Protein AF-0000000079205092 (afdb_homodimer)

Sequence (664 aa):
MGYAKLIRQYLFMLVMAARQIVWNIRKLKDGPVFMPVVDFLVFLYYYFYCGLTPCAVDLDDQTTMNFWISNHRRHDRPNLVIIHGCGADAALQFSLQAKTLSKSFNLYIPDLLFFGKSYTKCKDRSTNFQAKCVMQGLKRGFGVENCSVFCISYGGWVGYWMADMYPDEVEKIVIVSTGIGSTAAQKLEQLKKVDKRVQDIVIPRDPEALRFLVKSTVHKYDLTRVPEYFFWDLIMAKENKNRIQKEELIEHVMLEDGDSQVTTLSQETLLVWGENDLFFPKHFAYQLQRRLEPKVRLEMLKETGHAANVDSPRELNELIISFILEKPGTRAMGYAKLIRQYLFMLVMAARQIVWNIRKLKDGPVFMPVVDFLVFLYYYFYCGLTPCAVDLDDQTTMNFWISNHRRHDRPNLVIIHGCGADAALQFSLQAKTLSKSFNLYIPDLLFFGKSYTKCKDRSTNFQAKCVMQGLKRGFGVENCSVFCISYGGWVGYWMADMYPDEVEKIVIVSTGIGSTAAQKLEQLKKVDKRVQDIVIPRDPEALRFLVKSTVHKYDLTRVPEYFFWDLIMAKENKNRIQKEELIEHVMLEDGDSQVTTLSQETLLVWGENDLFFPKHFAYQLQRRLEPKVRLEMLKETGHAANVDSPRELNELIISFILEKPGTRA

Secondary structure (DSSP, 8-state):
-HHHHHHHHHHHHHHHHHHHHHHHHHH-SSS-SHHHHHHHHHHHIIIIIS-EEEEEEESSSSEEEEEEEESEE-TTS-EEEEE--SSS-HHHHTHHHHHHHHTTSEEEEEPPTTSTT-EES-----HHHHHHHHHHHHHHHH----EEEEEETHHHHHHHHHHHH-TTTEEEEEEES--TT--HHHHHHHHHTTTS-HHHHHS-SSHHHHHHHHHHH--S--TT-S-HHHHHHHIIIIISTTHHHHHHHHHHHHHS-GGGT----SSEEEEEEETT-SSS-HHHHHHHHHHHTTSEEEEEETT--S-HHHHSHHHHHHHHHHHHHSPTT---/-HHHHHHHHHHHHHHHHHHHHHHHHHHTTTS-SHHHHHHHHHHHIIIIIS-EEEEEEESSSSEEEEEEEESEE-TTS-EEEEE--SSS-HHHHTHHHHHHHHTTSEEEEEPPTTSTT-EES-----HHHHHHHHHHHHHHHH----EEEEEETHHHHHHHHHHHH-TTTEEEEEEES--TT--HHHHHHHHHTTTS-HHHHHS-SSHHHHHHHHHHH--S--TT-S-HHHHHHHIIIIISTTHHHHHHHHHHHHH--GGGT----SSEEEEEEETT-SSS-HHHHHHHHHHHTTSEEEEEETT--S-HHHHSHHHHHHHHHHHHHSPTT---

Radius of gyration: 27.81 Å; Cα contacts (8 Å, |Δi|>4): 1295; chains: 2; bounding box: 48×80×66 Å

Structure (mmCIF, N/CA/C/O backbone):
data_AF-0000000079205092-model_v1
#
loop_
_entity.id
_entity.type
_entity.pdbx_description
1 polymer 'AB hydrolase-1 domain-containing protein'
#
loop_
_atom_site.group_PDB
_atom_site.id
_atom_site.type_symbol
_atom_site.label_atom_id
_atom_site.label_alt_id
_atom_site.label_comp_id
_atom_site.label_asym_id
_atom_site.label_entity_id
_atom_site.label_seq_id
_atom_site.pdbx_PDB_ins_code
_atom_site.Cartn_x
_atom_site.Cartn_y
_atom_site.Cartn_z
_atom_site.occupancy
_atom_site.B_iso_or_equiv
_atom_site.auth_seq_id
_atom_site.auth_comp_id
_atom_site.auth_asym_id
_atom_site.auth_atom_id
_atom_site.pdbx_PDB_model_num
ATOM 1 N N . MET A 1 1 ? -18.188 23.312 -29.438 1 32.75 1 MET A N 1
ATOM 2 C CA . MET A 1 1 ? -16.891 23.812 -29.906 1 32.75 1 MET A CA 1
ATOM 3 C C . MET A 1 1 ? -15.805 23.562 -28.859 1 32.75 1 MET A C 1
ATOM 5 O O . MET A 1 1 ? -14.672 23.219 -29.203 1 32.75 1 MET A O 1
ATOM 9 N N . GLY A 1 2 ? -16.312 23.594 -27.547 1 35.62 2 GLY A N 1
ATOM 10 C CA . GLY A 1 2 ? -15.445 23.672 -26.375 1 35.62 2 GLY A CA 1
ATOM 11 C C . GLY A 1 2 ? -14.93 22.312 -25.938 1 35.62 2 GLY A C 1
ATOM 12 O O . GLY A 1 2 ? -13.844 22.219 -25.344 1 35.62 2 GLY A O 1
ATOM 13 N N . TYR A 1 3 ? -15.688 21.297 -26.359 1 38.28 3 TYR A N 1
ATOM 14 C CA . TYR A 1 3 ? -15.352 19.906 -26.078 1 38.28 3 TYR A CA 1
ATOM 15 C C . TYR A 1 3 ? -14.258 19.406 -27.016 1 38.28 3 TYR A C 1
ATOM 17 O O . TYR A 1 3 ? -13.398 18.625 -26.609 1 38.28 3 TYR A O 1
ATOM 25 N N . ALA A 1 4 ? -14.188 20.016 -28.125 1 39.44 4 ALA A N 1
ATOM 26 C CA . ALA A 1 4 ? -13.25 19.641 -29.188 1 39.44 4 ALA A CA 1
ATOM 27 C C . ALA A 1 4 ? -11.836 20.094 -28.844 1 39.44 4 ALA A C 1
ATOM 29 O O . ALA A 1 4 ? -10.867 19.375 -29.078 1 39.44 4 ALA A O 1
ATOM 30 N N . LYS A 1 5 ? -11.789 21.219 -28.281 1 38.12 5 LYS A N 1
ATOM 31 C CA . LYS A 1 5 ? -10.461 21.766 -28 1 38.12 5 LYS A CA 1
ATOM 32 C C . LYS A 1 5 ? -9.812 21.031 -26.812 1 38.12 5 LYS A C 1
ATOM 34 O O . LYS A 1 5 ? -8.617 20.734 -26.844 1 38.12 5 LYS A O 1
ATOM 39 N N . LEU A 1 6 ? -10.664 20.672 -25.922 1 40.31 6 LEU A N 1
ATOM 40 C CA . LEU A 1 6 ? -10.133 20.031 -24.719 1 40.31 6 LEU A CA 1
ATOM 41 C C . LEU A 1 6 ? -9.742 18.594 -25 1 40.31 6 LEU A C 1
ATOM 43 O O . LEU A 1 6 ? -8.688 18.125 -24.562 1 40.31 6 LEU A O 1
ATOM 47 N N . ILE A 1 7 ? -10.398 18.062 -25.922 1 43.91 7 ILE A N 1
ATOM 48 C CA . ILE A 1 7 ? -10.078 16.75 -26.469 1 43.91 7 ILE A CA 1
ATOM 49 C C . ILE A 1 7 ? -8.789 16.828 -27.281 1 43.91 7 ILE A C 1
ATOM 51 O O . ILE A 1 7 ? -7.914 15.969 -27.172 1 43.91 7 ILE A O 1
ATOM 55 N N . ARG A 1 8 ? -8.609 17.891 -27.922 1 42.03 8 ARG A N 1
ATOM 56 C CA . ARG A 1 8 ? -7.441 18.094 -28.766 1 42.03 8 ARG A CA 1
ATOM 57 C C . ARG A 1 8 ? -6.188 18.312 -27.922 1 42.03 8 ARG A C 1
ATOM 59 O O . ARG A 1 8 ? -5.117 17.797 -28.25 1 42.03 8 ARG A O 1
ATOM 66 N N . GLN A 1 9 ? -6.316 19 -26.844 1 41.03 9 GLN A N 1
ATOM 67 C CA . GLN A 1 9 ? -5.129 19.281 -26.047 1 41.03 9 GLN A CA 1
ATOM 68 C C . GLN A 1 9 ? -4.711 18.062 -25.219 1 41.03 9 GLN A C 1
ATOM 70 O O . GLN A 1 9 ? -3.52 17.766 -25.109 1 41.03 9 GLN A O 1
ATOM 75 N N . TYR A 1 10 ? -5.707 17.312 -24.781 1 42.31 10 TYR A N 1
ATOM 76 C CA . TYR A 1 10 ? -5.406 16.078 -24.062 1 42.31 10 TYR A CA 1
ATOM 77 C C . TYR A 1 10 ? -4.918 15 -25.016 1 42.31 10 TYR A C 1
ATOM 79 O O . TYR A 1 10 ? -4.012 14.234 -24.688 1 42.31 10 TYR A O 1
ATOM 87 N N . LEU A 1 11 ? -5.469 15.102 -26.109 1 45.62 11 LEU A N 1
ATOM 88 C CA . LEU A 1 11 ? -4.949 14.305 -27.219 1 45.62 11 LEU A CA 1
ATOM 89 C C . LEU A 1 11 ? -3.543 14.742 -27.609 1 45.62 11 LEU A C 1
ATOM 91 O O . LEU A 1 11 ? -2.678 13.906 -27.875 1 45.62 11 LEU A O 1
ATOM 95 N N . PHE A 1 12 ? -3.32 15.984 -27.5 1 41.34 12 PHE A N 1
ATOM 96 C CA . PHE A 1 12 ? -2.004 16.516 -27.828 1 41.34 12 PHE A CA 1
ATOM 97 C C . PHE A 1 12 ? -0.983 16.125 -26.766 1 41.34 12 PHE A C 1
ATOM 99 O O . PHE A 1 12 ? 0.127 15.695 -27.094 1 41.34 12 PHE A O 1
ATOM 106 N N . MET A 1 13 ? -1.295 16.062 -25.469 1 42.09 13 MET A N 1
ATOM 107 C CA . MET A 1 13 ? -0.344 15.703 -24.422 1 42.09 13 MET A CA 1
ATOM 108 C C . MET A 1 13 ? -0.143 14.195 -24.359 1 42.09 13 MET A C 1
ATOM 110 O O . MET A 1 13 ? 0.971 13.719 -24.141 1 42.09 13 MET A O 1
ATOM 114 N N . LEU A 1 14 ? -1.158 13.438 -24.641 1 46.94 14 LEU A N 1
ATOM 115 C CA . LEU A 1 14 ? -1.056 12.008 -24.891 1 46.94 14 LEU A CA 1
ATOM 116 C C . LEU A 1 14 ? -0.189 11.734 -26.125 1 46.94 14 LEU A C 1
ATOM 118 O O . LEU A 1 14 ? 0.639 10.82 -26.109 1 46.94 14 LEU A O 1
ATOM 122 N N . VAL A 1 15 ? -0.401 12.547 -27.125 1 46.59 15 VAL A N 1
ATOM 123 C CA . VAL A 1 15 ? 0.375 12.461 -28.359 1 46.59 15 VAL A CA 1
ATOM 124 C C . VAL A 1 15 ? 1.812 12.906 -28.094 1 46.59 15 VAL A C 1
ATOM 126 O O . VAL A 1 15 ? 2.758 12.289 -28.594 1 46.59 15 VAL A O 1
ATOM 129 N N . MET A 1 16 ? 2.018 13.828 -27.312 1 43.75 16 MET A N 1
ATOM 130 C CA . MET A 1 16 ? 3.387 14.273 -27.078 1 43.75 16 MET A CA 1
ATOM 131 C C . MET A 1 16 ? 4.129 13.297 -26.156 1 43.75 16 MET A C 1
ATOM 133 O O . MET A 1 16 ? 5.312 13.023 -26.375 1 43.75 16 MET A O 1
ATOM 137 N N . ALA A 1 17 ? 3.502 12.633 -25.109 1 45.38 17 ALA A N 1
ATOM 138 C CA . ALA A 1 17 ? 4.066 11.578 -24.266 1 45.38 17 ALA A CA 1
ATOM 139 C C . ALA A 1 17 ? 4.25 10.289 -25.062 1 45.38 17 ALA A C 1
ATOM 141 O O . ALA A 1 17 ? 5.285 9.625 -24.969 1 45.38 17 ALA A O 1
ATOM 142 N N . ALA A 1 18 ? 3.295 10.062 -25.906 1 46.53 18 ALA A N 1
ATOM 143 C CA . ALA A 1 18 ? 3.471 8.992 -26.875 1 46.53 18 ALA A CA 1
ATOM 144 C C . ALA A 1 18 ? 4.637 9.289 -27.812 1 46.53 18 ALA A C 1
ATOM 146 O O . ALA A 1 18 ? 5.441 8.406 -28.125 1 46.53 18 ALA A O 1
ATOM 147 N N . ARG A 1 19 ? 4.668 10.414 -28.266 1 43.47 19 ARG A N 1
ATOM 148 C CA . ARG A 1 19 ? 5.746 10.828 -29.156 1 43.47 19 ARG A CA 1
ATOM 149 C C . ARG A 1 19 ? 7.098 10.766 -28.438 1 43.47 19 ARG A C 1
ATOM 151 O O . ARG A 1 19 ? 8.094 10.328 -29.031 1 43.47 19 ARG A O 1
ATOM 158 N N . GLN A 1 20 ? 7.207 11.148 -27.156 1 43.78 20 GLN A N 1
ATOM 159 C CA . GLN A 1 20 ? 8.484 11.031 -26.469 1 43.78 20 GLN A CA 1
ATOM 160 C C . GLN A 1 20 ? 8.805 9.57 -26.156 1 43.78 20 GLN A C 1
ATOM 162 O O . GLN A 1 20 ? 9.969 9.164 -26.203 1 43.78 20 GLN A O 1
ATOM 167 N N . ILE A 1 21 ? 7.805 8.711 -25.844 1 45.97 21 ILE A N 1
ATOM 168 C CA . ILE A 1 21 ? 7.906 7.262 -25.75 1 45.97 21 ILE A CA 1
ATOM 169 C C . ILE A 1 21 ? 8.422 6.691 -27.062 1 45.97 21 ILE A C 1
ATOM 171 O O . ILE A 1 21 ? 9.359 5.887 -27.078 1 45.97 21 ILE A O 1
ATOM 175 N N . VAL A 1 22 ? 7.727 7.047 -28.047 1 46.12 22 VAL A N 1
ATOM 176 C CA . VAL A 1 22 ? 8.141 6.637 -29.375 1 46.12 22 VAL A CA 1
ATOM 177 C C . VAL A 1 22 ? 9.547 7.16 -29.672 1 46.12 22 VAL A C 1
ATOM 179 O O . VAL A 1 22 ? 10.383 6.441 -30.234 1 46.12 22 VAL A O 1
ATOM 182 N N . TRP A 1 23 ? 9.742 8.234 -29.297 1 44.69 23 TRP A N 1
ATOM 183 C CA . TRP A 1 23 ? 11.047 8.82 -29.578 1 44.69 23 TRP A CA 1
ATOM 184 C C . TRP A 1 23 ? 12.141 8.125 -28.781 1 44.69 23 TRP A C 1
ATOM 186 O O . TRP A 1 23 ? 13.227 7.852 -29.297 1 44.69 23 TRP A O 1
ATOM 196 N N . ASN A 1 24 ? 11.898 7.727 -27.438 1 43.56 24 ASN A N 1
ATOM 197 C CA . ASN A 1 24 ? 12.891 7.004 -26.641 1 43.56 24 ASN A CA 1
ATOM 198 C C . ASN A 1 24 ? 13.008 5.551 -27.094 1 43.56 24 ASN A C 1
ATOM 200 O O . ASN A 1 24 ? 14.094 4.965 -27.031 1 43.56 24 ASN A O 1
ATOM 204 N N . ILE A 1 25 ? 11.961 4.938 -27.438 1 47.78 25 ILE A N 1
ATOM 205 C CA . ILE A 1 25 ? 12.055 3.652 -28.125 1 47.78 25 ILE A CA 1
ATOM 206 C C . ILE A 1 25 ? 13.055 3.75 -29.281 1 47.78 25 ILE A C 1
ATOM 208 O O . ILE A 1 25 ? 13.828 2.82 -29.516 1 47.78 25 ILE A O 1
ATOM 212 N N . ARG A 1 26 ? 13 4.723 -29.922 1 43.09 26 ARG A N 1
ATOM 213 C CA . ARG A 1 26 ? 13.914 4.895 -31.047 1 43.09 26 ARG A CA 1
ATOM 214 C C . ARG A 1 26 ? 15.367 4.906 -30.578 1 43.09 26 ARG A C 1
ATOM 216 O O . ARG A 1 26 ? 16.281 4.574 -31.344 1 43.09 26 ARG A O 1
ATOM 223 N N . LYS A 1 27 ? 15.516 5.457 -29.469 1 44.06 27 LYS A N 1
ATOM 224 C CA . LYS A 1 27 ? 16.922 5.445 -29.062 1 44.06 27 LYS A CA 1
ATOM 225 C C . LYS A 1 27 ? 17.328 4.086 -28.5 1 44.06 27 LYS A C 1
ATOM 227 O O . LYS A 1 27 ? 18.484 3.885 -28.125 1 44.06 27 LYS A O 1
ATOM 232 N N . LEU A 1 28 ? 16.438 3.139 -28.109 1 46.19 28 LEU A N 1
ATOM 233 C CA . LEU A 1 28 ? 16.688 1.787 -27.625 1 46.19 28 LEU A CA 1
ATOM 234 C C . LEU A 1 28 ? 17.328 0.935 -28.719 1 46.19 28 LEU A C 1
ATOM 236 O O . LEU A 1 28 ? 16.641 0.366 -29.562 1 46.19 28 LEU A O 1
ATOM 240 N N . LYS A 1 29 ? 18.344 1.153 -29.016 1 52.47 29 LYS A N 1
ATOM 241 C CA . LYS A 1 29 ? 18.953 0.358 -30.078 1 52.47 29 LYS A CA 1
ATOM 242 C C . LYS A 1 29 ? 18.891 -1.132 -29.75 1 52.47 29 LYS A C 1
ATOM 244 O O . LYS A 1 29 ? 18.5 -1.936 -30.609 1 52.47 29 LYS A O 1
ATOM 249 N N . ASP A 1 30 ? 19.453 -1.689 -28.344 1 61.88 30 ASP A N 1
ATOM 250 C CA . ASP A 1 30 ? 19.641 -3.129 -28.188 1 61.88 30 ASP A CA 1
ATOM 251 C C . ASP A 1 30 ? 18.734 -3.695 -27.109 1 61.88 30 ASP A C 1
ATOM 253 O O . ASP A 1 30 ? 18.828 -4.879 -26.766 1 61.88 30 ASP A O 1
ATOM 257 N N . GLY A 1 31 ? 17.766 -3.01 -26.484 1 68.56 31 GLY A N 1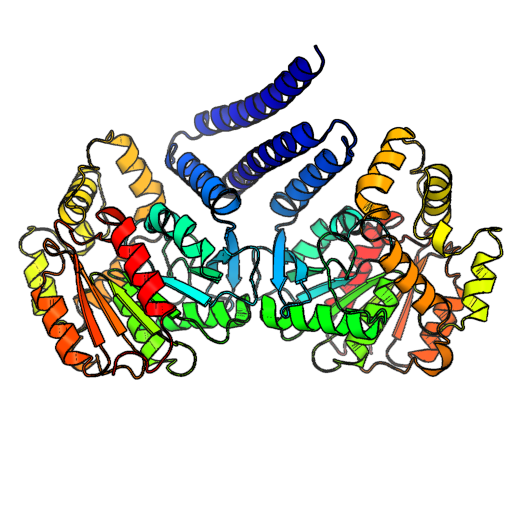
ATOM 258 C CA . GLY A 1 31 ? 16.906 -3.547 -25.438 1 68.56 31 GLY A CA 1
ATOM 259 C C . GLY A 1 31 ? 15.508 -3.869 -25.922 1 68.56 31 GLY A C 1
ATOM 260 O O . GLY A 1 31 ? 15.195 -3.688 -27.094 1 68.56 31 GLY A O 1
ATOM 261 N N . PRO A 1 32 ? 14.734 -4.73 -25 1 74.56 32 PRO A N 1
ATOM 262 C CA . PRO A 1 32 ? 13.352 -5.035 -25.375 1 74.56 32 PRO A CA 1
ATOM 263 C C . PRO A 1 32 ? 12.523 -3.781 -25.656 1 74.56 32 PRO A C 1
ATOM 265 O O . PRO A 1 32 ? 12.695 -2.76 -24.984 1 74.56 32 PRO A O 1
ATOM 268 N N . VAL A 1 33 ? 11.703 -3.803 -26.609 1 73.75 33 VAL A N 1
ATOM 269 C CA . VAL A 1 33 ? 10.945 -2.641 -27.062 1 73.75 33 VAL A CA 1
ATOM 270 C C . VAL A 1 33 ? 9.461 -2.842 -26.75 1 73.75 33 VAL A C 1
ATOM 272 O O . VAL A 1 33 ? 8.797 -1.924 -26.266 1 73.75 33 VAL A O 1
ATOM 275 N N . PHE A 1 34 ? 9.008 -4.027 -26.906 1 81.56 34 PHE A N 1
ATOM 276 C CA . PHE A 1 34 ? 7.57 -4.27 -26.828 1 81.56 34 PHE A CA 1
ATOM 277 C C . PHE A 1 34 ? 7.148 -4.559 -25.391 1 81.56 34 PHE A C 1
ATOM 279 O O . PHE A 1 34 ? 6.074 -4.145 -24.969 1 81.56 34 PHE A O 1
ATOM 286 N N . MET A 1 35 ? 7.953 -5.215 -24.625 1 85.38 35 MET A N 1
ATOM 287 C CA . MET A 1 35 ? 7.574 -5.68 -23.297 1 85.38 35 MET A CA 1
ATOM 288 C C . MET A 1 35 ? 7.336 -4.504 -22.359 1 85.38 35 MET A C 1
ATOM 290 O O . MET A 1 35 ? 6.414 -4.535 -21.531 1 85.38 35 MET A O 1
ATOM 294 N N . PRO A 1 36 ? 8.164 -3.441 -22.484 1 82.69 36 PRO A N 1
ATOM 295 C CA . PRO A 1 36 ? 7.855 -2.277 -21.656 1 82.69 36 PRO A CA 1
ATOM 296 C C . PRO A 1 36 ? 6.465 -1.706 -21.922 1 82.69 36 PRO A C 1
ATOM 298 O O . PRO A 1 36 ? 5.801 -1.234 -21 1 82.69 36 PRO A O 1
ATOM 301 N N . VAL A 1 37 ? 6.047 -1.777 -23.125 1 80.69 37 VAL A N 1
ATOM 302 C CA . VAL A 1 37 ? 4.711 -1.313 -23.484 1 80.69 37 VAL A CA 1
ATOM 303 C C . VAL A 1 37 ? 3.66 -2.24 -22.875 1 80.69 37 VAL A C 1
ATOM 305 O O . VAL A 1 37 ? 2.676 -1.775 -22.297 1 80.69 37 VAL A O 1
ATOM 308 N N . VAL A 1 38 ? 3.902 -3.5 -22.984 1 84.81 38 VAL A N 1
ATOM 309 C CA . VAL A 1 38 ? 2.99 -4.488 -22.422 1 84.81 38 VAL A CA 1
ATOM 310 C C . VAL A 1 38 ? 2.916 -4.312 -20.906 1 84.81 38 VAL A C 1
ATOM 312 O O . VAL A 1 38 ? 1.827 -4.324 -20.328 1 84.81 38 VAL A O 1
ATOM 315 N N . ASP A 1 39 ? 4.055 -4.098 -20.297 1 86.75 39 ASP A N 1
ATOM 316 C CA . ASP A 1 39 ? 4.102 -3.902 -18.859 1 86.75 39 ASP A CA 1
ATOM 317 C C . ASP A 1 39 ? 3.285 -2.684 -18.438 1 86.75 39 ASP A C 1
ATOM 319 O O . ASP A 1 39 ? 2.605 -2.707 -17.406 1 86.75 39 ASP A O 1
ATOM 323 N N . PHE A 1 40 ? 3.355 -1.72 -19.219 1 82.44 40 PHE A N 1
ATOM 324 C CA . PHE A 1 40 ? 2.611 -0.5 -18.922 1 82.44 40 PHE A CA 1
ATOM 325 C C . PHE A 1 40 ? 1.111 -0.736 -19.062 1 82.44 40 PHE A C 1
ATOM 327 O O . PHE A 1 40 ? 0.331 -0.273 -18.219 1 82.44 40 PHE A O 1
ATOM 334 N N . LEU A 1 41 ? 0.717 -1.398 -20.094 1 83.38 41 LEU A N 1
ATOM 335 C CA . LEU A 1 41 ? -0.694 -1.708 -20.297 1 83.38 41 LEU A CA 1
ATOM 336 C C . LEU A 1 41 ? -1.224 -2.582 -19.156 1 83.38 41 LEU A C 1
ATOM 338 O O . LEU A 1 41 ? -2.352 -2.393 -18.703 1 83.38 41 LEU A O 1
ATOM 342 N N . VAL A 1 42 ? -0.387 -3.504 -18.75 1 90.06 42 VAL A N 1
ATOM 343 C CA . VAL A 1 42 ? -0.76 -4.363 -17.641 1 90.06 42 VAL A CA 1
ATOM 344 C C . VAL A 1 42 ? -0.901 -3.527 -16.359 1 90.06 42 VAL A C 1
ATOM 346 O O . VAL A 1 42 ? -1.834 -3.725 -15.578 1 90.06 42 VAL A O 1
ATOM 349 N N . PHE A 1 43 ? -0.047 -2.555 -16.203 1 88.69 43 PHE A N 1
ATOM 350 C CA . PHE A 1 43 ? -0.128 -1.642 -15.062 1 88.69 43 PHE A CA 1
ATOM 351 C C . PHE A 1 43 ? -1.454 -0.89 -15.062 1 88.69 43 PHE A C 1
ATOM 353 O O . PHE A 1 43 ? -2.139 -0.822 -14.039 1 88.69 43 PHE A O 1
ATOM 360 N N . LEU A 1 44 ? -1.793 -0.402 -16.156 1 82.5 44 LEU A N 1
ATOM 361 C CA . LEU A 1 44 ? -3.033 0.356 -16.297 1 82.5 44 LEU A CA 1
ATOM 362 C C . LEU A 1 44 ? -4.242 -0.529 -16.016 1 82.5 44 LEU A C 1
ATOM 364 O O . LEU A 1 44 ? -5.172 -0.115 -15.312 1 82.5 44 LEU A O 1
ATOM 368 N N . TYR A 1 45 ? -4.207 -1.671 -16.594 1 89.06 45 TYR A N 1
ATOM 369 C CA . TYR A 1 45 ? -5.293 -2.623 -16.391 1 89.06 45 TYR A CA 1
ATOM 370 C C . TYR A 1 45 ? -5.457 -2.969 -14.922 1 89.06 45 TYR A C 1
ATOM 372 O O . TYR A 1 45 ? -6.566 -2.918 -14.383 1 89.06 45 TYR A O 1
ATOM 380 N N . TYR A 1 46 ? -4.316 -3.268 -14.242 1 93.81 46 TYR A N 1
ATOM 381 C CA . TYR A 1 46 ? -4.355 -3.648 -12.836 1 93.81 46 TYR A CA 1
ATOM 382 C C . TYR A 1 46 ? -4.809 -2.482 -11.969 1 93.81 46 TYR A C 1
ATOM 384 O O . TYR A 1 46 ? -5.629 -2.654 -11.062 1 93.81 46 TYR A O 1
ATOM 392 N N . TYR A 1 47 ? -4.312 -1.31 -12.227 1 88.75 47 TYR A N 1
ATOM 393 C CA . TYR A 1 47 ? -4.594 -0.143 -11.398 1 88.75 47 TYR A CA 1
ATOM 394 C C . TYR A 1 47 ? -6.031 0.326 -11.586 1 88.75 47 TYR A C 1
ATOM 396 O O . TYR A 1 47 ? -6.781 0.457 -10.609 1 88.75 47 TYR A O 1
ATOM 404 N N . PHE A 1 48 ? -6.484 0.429 -12.82 1 82.62 48 PHE A N 1
ATOM 405 C CA . PHE A 1 48 ? -7.742 1.113 -13.086 1 82.62 48 PHE A CA 1
ATOM 406 C C . PHE A 1 48 ? -8.898 0.119 -13.148 1 82.62 48 PHE A C 1
ATOM 408 O O . PHE A 1 48 ? -10.031 0.459 -12.812 1 82.62 48 PHE A O 1
ATOM 415 N N . TYR A 1 49 ? -8.602 -1.092 -13.547 1 89.62 49 TYR A N 1
ATOM 416 C CA . TYR A 1 49 ? -9.711 -2.012 -13.766 1 89.62 49 TYR A CA 1
ATOM 417 C C . TYR A 1 49 ? -9.797 -3.041 -12.648 1 89.62 49 TYR A C 1
ATOM 419 O O . TYR A 1 49 ? -10.883 -3.543 -12.336 1 89.62 49 TYR A O 1
ATOM 427 N N . CYS A 1 50 ? -8.609 -3.32 -12.102 1 95.38 50 CYS A N 1
ATOM 428 C CA . CYS A 1 50 ? -8.625 -4.352 -11.07 1 95.38 50 CYS A CA 1
ATOM 429 C C . CYS A 1 50 ? -8.547 -3.732 -9.68 1 95.38 50 CYS A C 1
ATOM 431 O O . CYS A 1 50 ? -8.75 -4.418 -8.672 1 95.38 50 CYS A O 1
ATOM 433 N N . GLY A 1 51 ? -8.234 -2.377 -9.555 1 94.81 51 GLY A N 1
ATOM 434 C CA . GLY A 1 51 ? -8.102 -1.734 -8.258 1 94.81 51 GLY A CA 1
ATOM 435 C C . GLY A 1 51 ? -6.891 -2.211 -7.473 1 94.81 51 GLY A C 1
ATOM 436 O O . GLY A 1 51 ? -6.969 -2.406 -6.258 1 94.81 51 GLY A O 1
ATOM 437 N N . LEU A 1 52 ? -5.836 -2.48 -8.211 1 97.12 52 LEU A N 1
ATOM 438 C CA . LEU A 1 52 ? -4.602 -2.945 -7.59 1 97.12 52 LEU A CA 1
ATOM 439 C C . LEU A 1 52 ? -3.482 -1.924 -7.77 1 97.12 52 LEU A C 1
ATOM 441 O O . LEU A 1 52 ? -3.48 -1.161 -8.734 1 97.12 52 LEU A O 1
ATOM 445 N N . THR A 1 53 ? -2.596 -1.908 -6.836 1 94.25 53 THR A N 1
ATOM 446 C CA . THR A 1 53 ? -1.434 -1.032 -6.926 1 94.25 53 THR A CA 1
ATOM 447 C C . THR A 1 53 ? -0.157 -1.788 -6.57 1 94.25 53 THR A C 1
ATOM 449 O O . THR A 1 53 ? -0.176 -2.684 -5.723 1 94.25 53 THR A O 1
ATOM 452 N N . PRO A 1 54 ? 0.917 -1.463 -7.234 1 94.88 54 PRO A N 1
ATOM 453 C CA . PRO A 1 54 ? 2.184 -2.115 -6.898 1 94.88 54 PRO A CA 1
ATOM 454 C C . PRO A 1 54 ? 2.838 -1.527 -5.652 1 94.88 54 PRO A C 1
ATOM 456 O O . PRO A 1 54 ? 2.768 -0.316 -5.426 1 94.88 54 PRO A O 1
ATOM 459 N N . CYS A 1 55 ? 3.42 -2.332 -4.844 1 96.5 55 CYS A N 1
ATOM 460 C CA . CYS A 1 55 ? 4.137 -1.934 -3.637 1 96.5 55 CYS A CA 1
ATOM 461 C C . CYS A 1 55 ? 5.309 -2.869 -3.363 1 96.5 55 CYS A C 1
ATOM 463 O O . CYS A 1 55 ? 5.191 -4.082 -3.547 1 96.5 55 CYS A O 1
ATOM 465 N N . ALA A 1 56 ? 6.383 -2.324 -2.941 1 97.81 56 ALA A N 1
ATOM 466 C CA . ALA A 1 56 ? 7.551 -3.113 -2.566 1 97.81 56 ALA A CA 1
ATOM 467 C C . ALA A 1 56 ? 7.848 -2.982 -1.075 1 97.81 56 ALA A C 1
ATOM 469 O O . ALA A 1 56 ? 7.613 -1.928 -0.48 1 97.81 56 ALA A O 1
ATOM 470 N N . VAL A 1 57 ? 8.336 -3.988 -0.456 1 98.25 57 VAL A N 1
ATOM 471 C CA . VAL A 1 57 ? 8.695 -4.012 0.957 1 98.25 57 VAL A CA 1
ATOM 472 C C . VAL A 1 57 ? 10.07 -4.656 1.128 1 98.25 57 VAL A C 1
ATOM 474 O O . VAL A 1 57 ? 10.297 -5.785 0.678 1 98.25 57 VAL A O 1
ATOM 477 N N . ASP A 1 58 ? 10.977 -3.932 1.718 1 98.5 58 ASP A N 1
ATOM 478 C CA . ASP A 1 58 ? 12.211 -4.566 2.162 1 98.5 58 ASP A CA 1
ATOM 479 C C . ASP A 1 58 ? 11.977 -5.406 3.416 1 98.5 58 ASP A C 1
ATOM 481 O O . ASP A 1 58 ? 11.523 -4.891 4.441 1 98.5 58 ASP A O 1
ATOM 485 N N . LEU A 1 59 ? 12.25 -6.66 3.311 1 98.12 59 LEU A N 1
ATOM 486 C CA . LEU A 1 59 ? 12.156 -7.516 4.488 1 98.12 59 LEU A CA 1
ATOM 487 C C . LEU A 1 59 ? 13.359 -7.316 5.402 1 98.12 59 LEU A C 1
ATOM 489 O O . LEU A 1 59 ? 13.25 -7.453 6.625 1 98.12 59 LEU A O 1
ATOM 493 N N . ASP A 1 60 ? 14.484 -7.082 4.883 1 97 60 ASP A N 1
ATOM 494 C CA . ASP A 1 60 ? 15.758 -6.77 5.523 1 97 60 ASP A CA 1
ATOM 495 C C . ASP A 1 60 ? 16.703 -6.074 4.551 1 97 60 ASP A C 1
ATOM 497 O O . ASP A 1 60 ? 16.266 -5.465 3.576 1 97 60 ASP A O 1
ATOM 501 N N . ASP A 1 61 ? 17.984 -6.094 4.809 1 96.81 61 ASP A N 1
ATOM 502 C CA . ASP A 1 61 ? 18.938 -5.395 3.963 1 96.81 61 ASP A CA 1
ATOM 503 C C . ASP A 1 61 ? 19.297 -6.223 2.73 1 96.81 61 ASP A C 1
ATOM 505 O O . ASP A 1 61 ? 20.031 -5.762 1.859 1 96.81 61 ASP A O 1
ATOM 509 N N . GLN A 1 62 ? 18.672 -7.434 2.6 1 97.94 62 GLN A N 1
ATOM 510 C CA . GLN A 1 62 ? 19.078 -8.32 1.513 1 97.94 62 GLN A CA 1
ATOM 511 C C . GLN A 1 62 ? 17.906 -8.648 0.602 1 97.94 62 GLN A C 1
ATOM 513 O O . GLN A 1 62 ? 18.094 -9.039 -0.551 1 97.94 62 GLN A O 1
ATOM 518 N N . THR A 1 63 ? 16.734 -8.562 1.151 1 98.69 63 THR A N 1
ATOM 519 C CA . THR A 1 63 ? 15.578 -9.125 0.454 1 98.69 63 THR A CA 1
ATOM 520 C C . THR A 1 63 ? 14.492 -8.07 0.271 1 98.69 63 THR A C 1
ATOM 522 O O . THR A 1 63 ? 14.086 -7.414 1.234 1 98.69 63 THR A O 1
ATOM 525 N N . THR A 1 64 ? 14.047 -7.859 -0.934 1 98.62 64 THR A N 1
ATOM 526 C CA . THR A 1 64 ? 12.922 -7.004 -1.284 1 98.62 64 THR A CA 1
ATOM 527 C C . THR A 1 64 ? 11.828 -7.809 -1.982 1 98.62 64 THR A C 1
ATOM 529 O O . THR A 1 64 ? 12.102 -8.555 -2.926 1 98.62 64 THR A O 1
ATOM 532 N N . MET A 1 65 ? 10.641 -7.715 -1.483 1 98.69 65 MET A N 1
ATOM 533 C CA . MET A 1 65 ? 9.477 -8.336 -2.111 1 98.69 65 MET A CA 1
ATOM 534 C C . MET A 1 65 ? 8.586 -7.293 -2.77 1 98.69 65 MET A C 1
ATOM 536 O O . MET A 1 65 ? 8.258 -6.273 -2.158 1 98.69 65 MET A O 1
ATOM 540 N N . ASN A 1 66 ? 8.219 -7.562 -3.992 1 98.12 66 ASN A N 1
ATOM 541 C CA . ASN A 1 66 ? 7.254 -6.742 -4.715 1 98.12 66 ASN A CA 1
ATOM 542 C C . ASN A 1 66 ? 5.883 -7.406 -4.77 1 98.12 66 ASN A C 1
ATOM 544 O O . ASN A 1 66 ? 5.781 -8.617 -4.965 1 98.12 66 ASN A O 1
ATOM 548 N N . PHE A 1 67 ? 4.805 -6.602 -4.602 1 98.44 67 PHE A N 1
ATOM 549 C CA . PHE A 1 67 ? 3.43 -7.086 -4.621 1 98.44 67 PHE A CA 1
ATOM 550 C C . PHE A 1 67 ? 2.559 -6.203 -5.508 1 98.44 67 PHE A C 1
ATOM 552 O O . PHE A 1 67 ? 2.828 -5.008 -5.66 1 98.44 67 PHE A O 1
ATOM 559 N N . TRP A 1 68 ? 1.623 -6.777 -6.121 1 98.06 68 TRP A N 1
ATOM 560 C CA . TRP A 1 68 ? 0.389 -6.062 -6.426 1 98.06 68 TRP A CA 1
ATOM 561 C C . TRP A 1 68 ? -0.647 -6.277 -5.324 1 98.06 68 TRP A C 1
ATOM 563 O O . TRP A 1 68 ? -0.926 -7.414 -4.941 1 98.06 68 TRP A O 1
ATOM 573 N N . ILE A 1 69 ? -1.229 -5.191 -4.801 1 98.44 69 ILE A N 1
ATOM 574 C CA . ILE A 1 69 ? -2.186 -5.332 -3.709 1 98.44 69 ILE A CA 1
ATOM 575 C C . ILE A 1 69 ? -3.441 -4.52 -4.016 1 98.44 69 ILE A C 1
ATOM 577 O O . ILE A 1 69 ? -3.398 -3.57 -4.801 1 98.44 69 ILE A O 1
ATOM 581 N N . SER A 1 70 ? -4.559 -4.945 -3.406 1 98.12 70 SER A N 1
ATOM 582 C CA . SER A 1 70 ? -5.754 -4.113 -3.496 1 98.12 70 SER A CA 1
ATOM 583 C C . SER A 1 70 ? -5.492 -2.709 -2.967 1 98.12 70 SER A C 1
ATOM 585 O O . SER A 1 70 ? -4.973 -2.543 -1.861 1 98.12 70 SER A O 1
ATOM 587 N N . ASN A 1 71 ? -5.852 -1.734 -3.77 1 95.06 71 ASN A N 1
ATOM 588 C CA . ASN A 1 71 ? -5.609 -0.358 -3.348 1 95.06 71 ASN A CA 1
ATOM 589 C C . ASN A 1 71 ? -6.629 0.092 -2.303 1 95.06 71 ASN A C 1
ATOM 591 O O . ASN A 1 71 ? -6.418 1.097 -1.62 1 95.06 71 ASN A O 1
ATOM 595 N N . HIS A 1 72 ? -7.684 -0.56 -2.203 1 97.19 72 HIS A N 1
ATOM 596 C CA . HIS A 1 72 ? -8.648 -0.43 -1.116 1 97.19 72 HIS A CA 1
ATOM 597 C C . HIS A 1 72 ? -8.875 -1.769 -0.421 1 97.19 72 HIS A C 1
ATOM 599 O O . HIS A 1 72 ? -9.508 -2.664 -0.982 1 97.19 72 HIS A O 1
ATOM 605 N N . ARG A 1 73 ? -8.305 -1.885 0.754 1 97.44 73 ARG A N 1
ATOM 606 C CA . ARG A 1 73 ? -8.539 -3.082 1.556 1 97.44 73 ARG A CA 1
ATOM 607 C C . ARG A 1 73 ? -9.875 -2.996 2.291 1 97.44 73 ARG A C 1
ATOM 609 O O . ARG A 1 73 ? -10.008 -2.24 3.254 1 97.44 73 ARG A O 1
ATOM 616 N N . ARG A 1 74 ? -10.727 -3.797 1.896 1 97.12 74 ARG A N 1
ATOM 617 C CA . ARG A 1 74 ? -12.102 -3.713 2.391 1 97.12 74 ARG A CA 1
ATOM 618 C C . ARG A 1 74 ? -12.32 -4.664 3.562 1 97.12 74 ARG A C 1
ATOM 620 O O . ARG A 1 74 ? -11.805 -5.785 3.562 1 97.12 74 ARG A O 1
ATOM 627 N N . HIS A 1 75 ? -13.148 -4.219 4.488 1 93.56 75 HIS A N 1
ATOM 628 C CA . HIS A 1 75 ? -13.414 -4.988 5.699 1 93.56 75 HIS A CA 1
ATOM 629 C C . HIS A 1 75 ? -14.258 -6.223 5.391 1 93.56 75 HIS A C 1
ATOM 631 O O . HIS A 1 75 ? -14.164 -7.23 6.094 1 93.56 75 HIS A O 1
ATOM 637 N N . ASP A 1 76 ? -15.016 -6.195 4.344 1 95.38 76 ASP A N 1
ATOM 638 C CA . ASP A 1 76 ? -15.969 -7.262 4.059 1 95.38 76 ASP A CA 1
ATOM 639 C C . ASP A 1 76 ? -15.391 -8.266 3.061 1 95.38 76 ASP A C 1
ATOM 641 O O . ASP A 1 76 ? -16.125 -9.102 2.521 1 95.38 76 ASP A O 1
ATOM 645 N N . ARG A 1 77 ? -14.156 -8.195 2.76 1 97.44 77 ARG A N 1
ATOM 646 C CA . ARG A 1 77 ? -13.5 -9.117 1.835 1 97.44 77 ARG A CA 1
ATOM 647 C C . ARG A 1 77 ? -12.359 -9.859 2.52 1 97.44 77 ARG A C 1
ATOM 649 O O . ARG A 1 77 ? -11.492 -9.242 3.143 1 97.44 77 ARG A O 1
ATOM 656 N N . PRO A 1 78 ? -12.359 -11.172 2.389 1 98 78 PRO A N 1
ATOM 657 C CA . PRO A 1 78 ? -11.219 -11.914 2.93 1 98 78 PRO A CA 1
ATOM 658 C C . PRO A 1 78 ? -9.945 -11.719 2.111 1 98 78 PRO A C 1
ATOM 660 O O . PRO A 1 78 ? -10.008 -11.297 0.952 1 98 78 PRO A O 1
ATOM 663 N N . ASN A 1 79 ? -8.789 -11.953 2.744 1 98.75 79 ASN A N 1
ATOM 664 C CA . ASN A 1 79 ? -7.496 -11.812 2.088 1 98.75 79 ASN A CA 1
ATOM 665 C C . ASN A 1 79 ? -7.164 -13.047 1.247 1 98.75 79 ASN A C 1
ATOM 667 O O . ASN A 1 79 ? -7.359 -14.18 1.691 1 98.75 79 ASN A O 1
ATOM 671 N N . LEU A 1 80 ? -6.719 -12.844 -0.006 1 98.94 80 LEU A N 1
ATOM 672 C CA . LEU A 1 80 ? -6.277 -13.914 -0.888 1 98.94 80 LEU A CA 1
ATOM 673 C C . LEU A 1 80 ? -4.898 -13.609 -1.469 1 98.94 80 LEU A C 1
ATOM 675 O O . LEU A 1 80 ? -4.695 -12.555 -2.076 1 98.94 80 LEU A O 1
ATOM 679 N N . VAL A 1 81 ? -3.99 -14.492 -1.228 1 98.94 81 VAL A N 1
ATOM 680 C CA . VAL A 1 81 ? -2.654 -14.398 -1.809 1 98.94 81 VAL A CA 1
ATOM 681 C C . VAL A 1 81 ? -2.562 -15.305 -3.033 1 98.94 81 VAL A C 1
ATO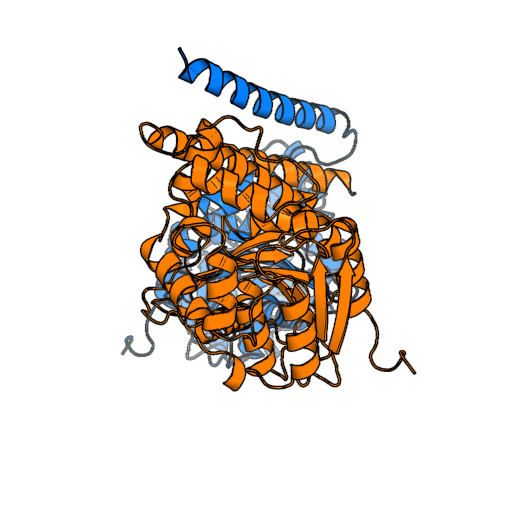M 683 O O . VAL A 1 81 ? -2.939 -16.484 -2.975 1 98.94 81 VAL A O 1
ATOM 686 N N . ILE A 1 82 ? -2.084 -14.758 -4.129 1 98.88 82 ILE A N 1
ATOM 687 C CA . ILE A 1 82 ? -1.98 -15.508 -5.379 1 98.88 82 ILE A CA 1
ATOM 688 C C . ILE A 1 82 ? -0.511 -15.711 -5.734 1 98.88 82 ILE A C 1
ATOM 690 O O . ILE A 1 82 ? 0.22 -14.75 -5.977 1 98.88 82 ILE A O 1
ATOM 694 N N . ILE A 1 83 ? -0.099 -16.953 -5.805 1 98.88 83 ILE A N 1
ATOM 695 C CA . ILE A 1 83 ? 1.306 -17.297 -5.988 1 98.88 83 ILE A CA 1
ATOM 696 C C . ILE A 1 83 ? 1.516 -17.859 -7.387 1 98.88 83 ILE A C 1
ATOM 698 O O . ILE A 1 83 ? 0.946 -18.906 -7.73 1 98.88 83 ILE A O 1
ATOM 702 N N . HIS A 1 84 ? 2.412 -17.25 -8.125 1 98.5 84 HIS A N 1
ATOM 703 C CA . HIS A 1 84 ? 2.596 -17.594 -9.531 1 98.5 84 HIS A CA 1
ATOM 704 C C . HIS A 1 84 ? 3.574 -18.75 -9.688 1 98.5 84 HIS A C 1
ATOM 706 O O . HIS A 1 84 ? 4.262 -19.125 -8.734 1 98.5 84 HIS A O 1
ATOM 712 N N . GLY A 1 85 ? 3.594 -19.344 -10.875 1 96.81 85 GLY A N 1
ATOM 713 C CA . GLY A 1 85 ? 4.555 -20.375 -11.258 1 96.81 85 GLY A CA 1
ATOM 714 C C . GLY A 1 85 ? 5.805 -19.797 -11.906 1 96.81 85 GLY A C 1
ATOM 715 O O . GLY A 1 85 ? 6.137 -18.625 -11.703 1 96.81 85 GLY A O 1
ATOM 716 N N . CYS A 1 86 ? 6.488 -20.688 -12.57 1 91.69 86 CYS A N 1
ATOM 717 C CA . CYS A 1 86 ? 7.684 -20.234 -13.266 1 91.69 86 CYS A CA 1
ATOM 718 C C . CYS A 1 86 ? 7.32 -19.5 -14.555 1 91.69 86 CYS A C 1
ATOM 720 O O . CYS A 1 86 ? 6.32 -19.828 -15.195 1 91.69 86 CYS A O 1
ATOM 722 N N . GLY A 1 87 ? 8.086 -18.516 -14.859 1 84 87 GLY A N 1
ATOM 723 C CA . GLY A 1 87 ? 7.914 -17.797 -16.109 1 84 87 GLY A CA 1
ATOM 724 C C . GLY A 1 87 ? 7.316 -16.406 -15.922 1 84 87 GLY A C 1
ATOM 725 O O . GLY A 1 87 ? 6.496 -16.203 -15.023 1 84 87 GLY A O 1
ATOM 726 N N . ALA A 1 88 ? 7.684 -15.531 -16.734 1 84.75 88 ALA A N 1
ATOM 727 C CA . ALA A 1 88 ? 7.25 -14.133 -16.766 1 84.75 88 ALA A CA 1
ATOM 728 C C . ALA A 1 88 ? 7.145 -13.57 -15.352 1 84.75 88 ALA A C 1
ATOM 730 O O . ALA A 1 88 ? 8.117 -13.578 -14.594 1 84.75 88 ALA A O 1
ATOM 731 N N . ASP A 1 89 ? 6.109 -12.852 -15.047 1 91.62 89 ASP A N 1
ATOM 732 C CA . ASP A 1 89 ? 5.891 -12.32 -13.703 1 91.62 89 ASP A CA 1
ATOM 733 C C . ASP A 1 89 ? 4.438 -12.5 -13.273 1 91.62 89 ASP A C 1
ATOM 735 O O . ASP A 1 89 ? 3.609 -12.984 -14.047 1 91.62 89 ASP A O 1
ATOM 739 N N . ALA A 1 90 ? 4.215 -12.234 -12.023 1 96.62 90 ALA A N 1
ATOM 740 C CA . ALA A 1 90 ? 2.902 -12.469 -11.422 1 96.62 90 ALA A CA 1
ATOM 741 C C . ALA A 1 90 ? 1.81 -11.727 -12.188 1 96.62 90 ALA A C 1
ATOM 743 O O . ALA A 1 90 ? 0.745 -12.281 -12.461 1 96.62 90 ALA A O 1
ATOM 744 N N . ALA A 1 91 ? 2.059 -10.508 -12.562 1 95.31 91 ALA A N 1
ATOM 745 C CA . ALA A 1 91 ? 1.044 -9.672 -13.188 1 95.31 91 ALA A CA 1
ATOM 746 C C . ALA A 1 91 ? 0.597 -10.25 -14.523 1 95.31 91 ALA A C 1
ATOM 748 O O . ALA A 1 91 ? -0.597 -10.273 -14.836 1 95.31 91 ALA A O 1
ATOM 749 N N . LEU A 1 92 ? 1.526 -10.727 -15.328 1 94.12 92 LEU A N 1
ATOM 750 C CA . LEU A 1 92 ? 1.184 -11.305 -16.625 1 94.12 92 LEU A CA 1
ATOM 751 C C . LEU A 1 92 ? 0.452 -12.625 -16.453 1 94.12 92 LEU A C 1
ATOM 753 O O . LEU A 1 92 ? -0.506 -12.914 -17.172 1 94.12 92 LEU A O 1
ATOM 757 N N . GLN A 1 93 ? 0.854 -13.391 -15.484 1 96.31 93 GLN A N 1
ATOM 758 C CA . GLN A 1 93 ? 0.29 -14.727 -15.328 1 96.31 93 GLN A CA 1
ATOM 759 C C . GLN A 1 93 ? -1.155 -14.664 -14.844 1 96.31 93 GLN A C 1
ATOM 761 O O . GLN A 1 93 ? -1.953 -15.555 -15.133 1 96.31 93 GLN A O 1
ATOM 766 N N . PHE A 1 94 ? -1.48 -13.57 -14.141 1 98.12 94 PHE A N 1
ATOM 767 C CA . PHE A 1 94 ? -2.789 -13.578 -13.5 1 98.12 94 PHE A CA 1
ATOM 768 C C . PHE A 1 94 ? -3.676 -12.477 -14.062 1 98.12 94 PHE A C 1
ATOM 770 O O . PHE A 1 94 ? -4.617 -12.031 -13.398 1 98.12 94 PHE A O 1
ATOM 777 N N . SER A 1 95 ? -3.414 -12.016 -15.289 1 96.25 95 SER A N 1
ATOM 778 C CA . SER A 1 95 ? -4.207 -10.969 -15.922 1 96.25 95 SER A CA 1
ATOM 779 C C . SER A 1 95 ? -5.66 -11.398 -16.094 1 96.25 95 SER A C 1
ATOM 781 O O . SER A 1 95 ? -6.566 -10.562 -16.078 1 96.25 95 SER A O 1
ATOM 783 N N . LEU A 1 96 ? -5.906 -12.711 -16.172 1 97.12 96 LEU A N 1
ATOM 784 C CA . LEU A 1 96 ? -7.262 -13.195 -16.406 1 97.12 96 LEU A CA 1
ATOM 785 C C . LEU A 1 96 ? -7.953 -13.539 -15.086 1 97.12 96 LEU A C 1
ATOM 787 O O . LEU A 1 96 ? -9.148 -13.836 -15.07 1 97.12 96 LEU A O 1
ATOM 791 N N . GLN A 1 97 ? -7.242 -13.508 -13.969 1 98.62 97 GLN A N 1
ATOM 792 C CA . GLN A 1 97 ? -7.801 -13.805 -12.648 1 98.62 97 GLN A CA 1
ATOM 793 C C . GLN A 1 97 ? -8.07 -12.523 -11.867 1 98.62 97 GLN A C 1
ATOM 795 O O . GLN A 1 97 ? -9.039 -12.438 -11.109 1 98.62 97 GLN A O 1
ATOM 800 N N . ALA A 1 98 ? -7.23 -11.516 -12.047 1 98.31 98 ALA A N 1
ATOM 801 C CA . ALA A 1 98 ? -7.129 -10.367 -11.156 1 98.31 98 ALA A CA 1
ATOM 802 C C . ALA A 1 98 ? -8.461 -9.617 -11.07 1 98.31 98 ALA A C 1
ATOM 804 O O . ALA A 1 98 ? -8.945 -9.328 -9.969 1 98.31 98 ALA A O 1
ATOM 805 N N . LYS A 1 99 ? -9.055 -9.328 -12.227 1 97.25 99 LYS A N 1
ATOM 806 C CA . LYS A 1 99 ? -10.281 -8.531 -12.242 1 97.25 99 LYS A CA 1
ATOM 807 C C . LYS A 1 99 ? -11.406 -9.242 -11.5 1 97.25 99 LYS A C 1
ATOM 809 O O . LYS A 1 99 ? -12.086 -8.641 -10.672 1 97.25 99 LYS A O 1
ATOM 814 N N . THR A 1 100 ? -11.562 -10.477 -11.789 1 98.44 100 THR A N 1
ATOM 815 C CA . THR A 1 100 ? -12.664 -11.242 -11.203 1 98.44 100 THR A CA 1
ATOM 816 C C . THR A 1 100 ? -12.43 -11.461 -9.711 1 98.44 100 THR A C 1
ATOM 818 O O . THR A 1 100 ? -13.328 -11.242 -8.898 1 98.44 100 THR A O 1
ATOM 821 N N . LEU A 1 101 ? -11.227 -11.844 -9.32 1 98.81 101 LEU A N 1
ATOM 822 C CA . LEU A 1 101 ? -10.953 -12.195 -7.93 1 98.81 101 LEU A CA 1
ATOM 823 C C . LEU A 1 101 ? -10.914 -10.945 -7.055 1 98.81 101 LEU A C 1
ATOM 825 O O . LEU A 1 101 ? -11.242 -11.008 -5.867 1 98.81 101 LEU A O 1
ATOM 829 N N . SER A 1 102 ? -10.547 -9.789 -7.645 1 98.44 102 SER A N 1
ATOM 830 C CA . SER A 1 102 ? -10.461 -8.555 -6.875 1 98.44 102 SER A CA 1
ATOM 831 C C . SER A 1 102 ? -11.836 -8.086 -6.41 1 98.44 102 SER A C 1
ATOM 833 O O . SER A 1 102 ? -11.945 -7.281 -5.484 1 98.44 102 SER A O 1
ATOM 835 N N . LYS A 1 103 ? -12.875 -8.562 -7.016 1 97.75 103 LYS A N 1
ATOM 836 C CA . LYS A 1 103 ? -14.234 -8.188 -6.645 1 97.75 103 LYS A CA 1
ATOM 837 C C . LYS A 1 103 ? -14.664 -8.883 -5.355 1 97.75 103 LYS A C 1
ATOM 839 O O . LYS A 1 103 ? -15.562 -8.406 -4.652 1 97.75 103 LYS A O 1
ATOM 844 N N . SER A 1 104 ? -13.977 -9.969 -5.023 1 98.19 104 SER A N 1
ATOM 845 C CA . SER A 1 104 ? -14.422 -10.766 -3.889 1 98.19 104 SER A CA 1
ATOM 846 C C . SER A 1 104 ? -13.375 -10.789 -2.781 1 98.19 104 SER A C 1
ATOM 848 O O . SER A 1 104 ? -13.68 -11.148 -1.643 1 98.19 104 SER A O 1
ATOM 850 N N . PHE A 1 105 ? -12.18 -10.383 -3.094 1 98.81 105 PHE A N 1
ATOM 851 C CA . PHE A 1 105 ? -11.086 -10.547 -2.141 1 98.81 105 PHE A CA 1
ATOM 852 C C . PHE A 1 105 ? -10.234 -9.289 -2.074 1 98.81 105 PHE A C 1
ATOM 854 O O . PHE A 1 105 ? -10.18 -8.516 -3.031 1 98.81 105 PHE A O 1
ATOM 861 N N . ASN A 1 106 ? -9.633 -9.023 -0.884 1 98.75 106 ASN A N 1
ATOM 862 C CA . ASN A 1 106 ? -8.391 -8.266 -0.863 1 98.75 106 ASN A CA 1
ATOM 863 C C . ASN A 1 106 ? -7.223 -9.086 -1.414 1 98.75 106 ASN A C 1
ATOM 865 O O . ASN A 1 106 ? -6.793 -10.055 -0.791 1 98.75 106 ASN A O 1
ATOM 869 N N . LEU A 1 107 ? -6.703 -8.641 -2.539 1 98.81 107 LEU A N 1
ATOM 870 C CA . LEU A 1 107 ? -5.711 -9.445 -3.238 1 98.81 107 LEU A CA 1
ATOM 871 C C . LEU A 1 107 ? -4.297 -9.023 -2.857 1 98.81 107 LEU A C 1
ATOM 873 O O . LEU A 1 107 ? -4.023 -7.828 -2.701 1 98.81 107 LEU A O 1
ATOM 877 N N . TYR A 1 108 ? -3.455 -9.953 -2.707 1 98.81 108 TYR A N 1
ATOM 878 C CA . TYR A 1 108 ? -2.004 -9.82 -2.619 1 98.81 108 TYR A CA 1
ATOM 879 C C . TYR A 1 108 ? -1.31 -10.742 -3.615 1 98.81 108 TYR A C 1
ATOM 881 O O . TYR A 1 108 ? -1.42 -11.969 -3.52 1 98.81 108 TYR A O 1
ATOM 889 N N . ILE A 1 109 ? -0.607 -10.141 -4.582 1 98.81 109 ILE A N 1
ATOM 890 C CA . ILE A 1 109 ? 0.02 -10.891 -5.664 1 98.81 109 ILE A CA 1
ATOM 891 C C . ILE A 1 109 ? 1.525 -10.633 -5.668 1 98.81 109 ILE A C 1
ATOM 893 O O . ILE A 1 109 ? 2.01 -9.758 -6.383 1 98.81 109 ILE A O 1
ATOM 897 N N . PRO A 1 110 ? 2.246 -11.445 -4.961 1 98.75 110 PRO A N 1
ATOM 898 C CA . PRO A 1 110 ? 3.695 -11.234 -4.91 1 98.75 110 PRO A CA 1
ATOM 899 C C . PRO A 1 110 ? 4.41 -11.75 -6.16 1 98.75 110 PRO A C 1
ATOM 901 O O . PRO A 1 110 ? 4 -12.766 -6.734 1 98.75 110 PRO A O 1
ATOM 904 N N . ASP A 1 111 ? 5.43 -11.023 -6.566 1 98.56 111 ASP A N 1
ATOM 905 C CA . ASP A 1 111 ? 6.496 -11.664 -7.324 1 98.56 111 ASP A CA 1
ATOM 906 C C . ASP A 1 111 ? 7.344 -12.562 -6.426 1 98.56 111 ASP A C 1
ATOM 908 O O . ASP A 1 111 ? 7.855 -12.109 -5.398 1 98.56 111 ASP A O 1
ATOM 912 N N . LEU A 1 112 ? 7.422 -13.766 -6.82 1 98.62 112 LEU A N 1
ATOM 913 C CA . LEU A 1 112 ? 8.375 -14.602 -6.094 1 98.62 112 LEU A CA 1
ATOM 914 C C . LEU A 1 112 ? 9.805 -14.117 -6.324 1 98.62 112 LEU A C 1
ATOM 916 O O . LEU A 1 112 ? 10.07 -13.391 -7.285 1 98.62 112 LEU A O 1
ATOM 920 N N . LEU A 1 113 ? 10.719 -14.492 -5.41 1 98.56 113 LEU A N 1
ATOM 921 C CA . LEU A 1 113 ? 12.109 -14.047 -5.496 1 98.56 113 LEU A CA 1
ATOM 922 C C . LEU A 1 113 ? 12.719 -14.43 -6.836 1 98.56 113 LEU A C 1
ATOM 924 O O . LEU A 1 113 ? 12.609 -15.586 -7.266 1 98.56 113 LEU A O 1
ATOM 928 N N . PHE A 1 114 ? 13.305 -13.414 -7.52 1 97.88 114 PHE A N 1
ATOM 929 C CA . PHE A 1 114 ? 14.039 -13.5 -8.781 1 97.88 114 PHE A CA 1
ATOM 930 C C . PHE A 1 114 ? 13.078 -13.438 -9.969 1 97.88 114 PHE A C 1
ATOM 932 O O . PHE A 1 114 ? 13.516 -13.461 -11.117 1 97.88 114 PHE A O 1
ATOM 939 N N . PHE A 1 115 ? 11.812 -13.336 -9.688 1 96.69 115 PHE A N 1
ATOM 940 C CA . PHE A 1 115 ? 10.812 -13.023 -10.703 1 96.69 115 PHE A CA 1
ATOM 941 C C . PHE A 1 115 ? 10.312 -11.594 -10.555 1 96.69 115 PHE A C 1
ATOM 943 O O . PHE A 1 115 ? 10.352 -11.031 -9.461 1 96.69 115 PHE A O 1
ATOM 950 N N . GLY A 1 116 ? 9.883 -11.047 -11.68 1 95.56 116 GLY A N 1
ATOM 951 C CA . GLY A 1 116 ? 9.414 -9.68 -11.586 1 95.56 116 GLY A CA 1
ATOM 952 C C . GLY A 1 116 ? 10.414 -8.742 -10.93 1 95.56 116 GLY A C 1
ATOM 953 O O . GLY A 1 116 ? 11.578 -8.68 -11.344 1 95.56 116 GLY A O 1
ATOM 954 N N . LYS A 1 117 ? 9.992 -8.109 -9.836 1 95.56 117 LYS A N 1
ATOM 955 C CA . LYS A 1 117 ? 10.852 -7.09 -9.25 1 95.56 117 LYS A CA 1
ATOM 956 C C . LYS A 1 117 ? 11.367 -7.527 -7.879 1 95.56 117 LYS A C 1
ATOM 958 O O . LYS A 1 117 ? 12.125 -6.805 -7.234 1 95.56 117 LYS A O 1
ATOM 963 N N . SER A 1 118 ? 10.984 -8.703 -7.398 1 98.38 118 SER A N 1
ATOM 964 C CA . SER A 1 118 ? 11.477 -9.211 -6.121 1 98.38 118 SER A CA 1
ATOM 965 C C . SER A 1 118 ? 12.891 -9.766 -6.25 1 98.38 118 SER A C 1
ATOM 967 O O . SER A 1 118 ? 13.234 -10.375 -7.266 1 98.38 118 SER A O 1
ATOM 969 N N . TYR A 1 119 ? 13.656 -9.586 -5.23 1 97.81 119 TYR A N 1
ATOM 970 C CA . TYR A 1 119 ? 15.039 -10.031 -5.273 1 97.81 119 TYR A CA 1
ATOM 971 C C . TYR A 1 119 ? 15.586 -10.258 -3.869 1 97.81 119 TYR A C 1
ATOM 973 O O . TYR A 1 119 ? 15.023 -9.758 -2.891 1 97.81 119 TYR A O 1
ATOM 981 N N . THR A 1 120 ? 16.625 -11.047 -3.797 1 98.69 120 THR A N 1
ATOM 982 C CA . THR A 1 120 ? 17.375 -11.258 -2.561 1 98.69 120 THR A CA 1
ATOM 983 C C . THR A 1 120 ? 18.844 -11.523 -2.859 1 98.69 120 THR A C 1
ATOM 985 O O . THR A 1 120 ? 19.188 -12.062 -3.916 1 98.69 120 THR A O 1
ATOM 988 N N . LYS A 1 121 ? 19.703 -11.164 -2.004 1 97.81 121 LYS A N 1
ATOM 989 C CA . LYS A 1 121 ? 21.125 -11.492 -2.08 1 97.81 121 LYS A CA 1
ATOM 990 C C . LYS A 1 121 ? 21.422 -12.82 -1.398 1 97.81 121 LYS A C 1
ATOM 992 O O . LYS A 1 121 ? 22.5 -13.375 -1.562 1 97.81 121 LYS A O 1
ATOM 997 N N . CYS A 1 122 ? 20.438 -13.328 -0.711 1 97.81 122 CYS A N 1
ATOM 998 C CA . CYS A 1 122 ? 20.609 -14.617 -0.046 1 97.81 122 CYS A CA 1
ATOM 999 C C . CYS A 1 122 ? 20.781 -15.742 -1.063 1 97.81 122 CYS A C 1
ATOM 1001 O O . CYS A 1 122 ? 20.203 -15.688 -2.154 1 97.81 122 CYS A O 1
ATOM 1003 N N . LYS A 1 123 ? 21.469 -16.828 -0.686 1 97.38 123 LYS A N 1
ATOM 1004 C CA . LYS A 1 123 ? 21.766 -17.922 -1.595 1 97.38 123 LYS A CA 1
ATOM 1005 C C . LYS A 1 123 ? 20.75 -19.062 -1.441 1 97.38 123 LYS A C 1
ATOM 1007 O O . LYS A 1 123 ? 20.734 -20 -2.234 1 97.38 123 LYS A O 1
ATOM 1012 N N . ASP A 1 124 ? 19.859 -18.938 -0.475 1 97.38 124 ASP A N 1
ATOM 1013 C CA . ASP A 1 124 ? 18.859 -19.984 -0.252 1 97.38 124 ASP A CA 1
ATOM 1014 C C . ASP A 1 124 ? 17.891 -20.062 -1.432 1 97.38 124 ASP A C 1
ATOM 1016 O O . ASP A 1 124 ? 17.25 -19.078 -1.797 1 97.38 124 ASP A O 1
ATOM 1020 N N . ARG A 1 125 ? 17.734 -21.25 -2.012 1 97.19 125 ARG A N 1
ATOM 1021 C CA . ARG A 1 125 ? 16.906 -21.453 -3.188 1 97.19 125 ARG A CA 1
ATOM 1022 C C . ARG A 1 125 ? 15.727 -22.375 -2.867 1 97.19 125 ARG A C 1
ATOM 1024 O O . ARG A 1 125 ? 15.039 -22.844 -3.771 1 97.19 125 ARG A O 1
ATOM 1031 N N . SER A 1 126 ? 15.484 -22.609 -1.559 1 96.25 126 SER A N 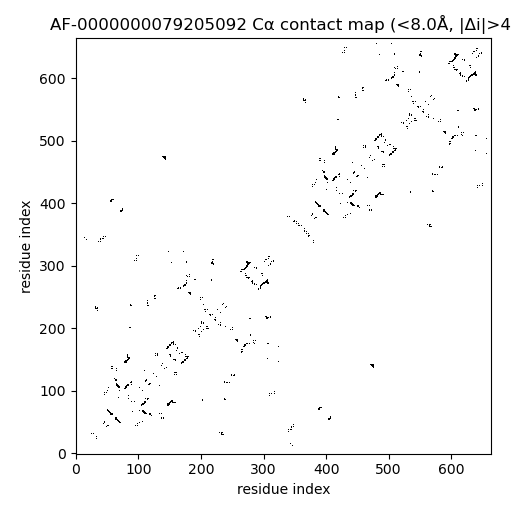1
ATOM 1032 C CA . SER A 1 126 ? 14.398 -23.5 -1.17 1 96.25 126 SER A CA 1
ATOM 1033 C C . SER A 1 126 ? 13.039 -22.812 -1.32 1 96.25 126 SER A C 1
ATOM 1035 O O . SER A 1 126 ? 12.945 -21.594 -1.224 1 96.25 126 SER A O 1
ATOM 1037 N N . THR A 1 127 ? 12.031 -23.609 -1.565 1 96.56 127 THR A N 1
ATOM 1038 C CA . THR A 1 127 ? 10.68 -23.078 -1.649 1 96.56 127 THR A CA 1
ATOM 1039 C C . THR A 1 127 ? 10.172 -22.688 -0.266 1 96.56 127 THR A C 1
ATOM 1041 O O . THR A 1 127 ? 9.273 -21.844 -0.143 1 96.56 127 THR A O 1
ATOM 1044 N N . ASN A 1 128 ? 10.734 -23.25 0.833 1 96.5 128 ASN A N 1
ATOM 1045 C CA . ASN A 1 128 ? 10.461 -22.797 2.193 1 96.5 128 ASN A CA 1
ATOM 1046 C C . ASN A 1 128 ? 10.867 -21.344 2.389 1 96.5 128 ASN A C 1
ATOM 1048 O O . ASN A 1 128 ? 10.172 -20.578 3.059 1 96.5 128 ASN A O 1
ATOM 1052 N N . PHE A 1 129 ? 11.992 -21.062 1.819 1 98.25 129 PHE A N 1
ATOM 1053 C CA . PHE A 1 129 ? 12.492 -19.688 1.929 1 98.25 129 PHE A CA 1
ATOM 1054 C C . PHE A 1 129 ? 11.578 -18.719 1.184 1 98.25 129 PHE A C 1
ATOM 1056 O O . PHE A 1 129 ? 11.273 -17.641 1.685 1 98.25 129 PHE A O 1
ATOM 1063 N N . GLN A 1 130 ? 11.133 -19.109 -0.04 1 98.5 130 GLN A N 1
ATOM 1064 C CA . GLN A 1 130 ? 10.148 -18.312 -0.766 1 98.5 130 GLN A CA 1
ATOM 1065 C C . GLN A 1 130 ? 8.906 -18.062 0.085 1 98.5 130 GLN A C 1
ATOM 1067 O O . GLN A 1 130 ? 8.422 -16.922 0.173 1 98.5 130 GLN A O 1
ATOM 1072 N N . ALA A 1 131 ? 8.391 -19.125 0.705 1 98.75 131 ALA A N 1
ATOM 1073 C CA . ALA A 1 131 ? 7.184 -19.062 1.517 1 98.75 131 ALA A CA 1
ATOM 1074 C C . ALA A 1 131 ? 7.363 -18.094 2.689 1 98.75 131 ALA A C 1
ATOM 1076 O O . ALA A 1 131 ? 6.484 -17.266 2.967 1 98.75 131 ALA A O 1
ATOM 1077 N N . LYS A 1 132 ? 8.477 -18.203 3.34 1 98.75 132 LYS A N 1
ATOM 1078 C CA . LYS A 1 132 ? 8.789 -17.328 4.473 1 98.75 132 LYS A CA 1
ATOM 1079 C C . LYS A 1 132 ? 8.805 -15.859 4.051 1 98.75 132 LYS A C 1
ATOM 1081 O O . LYS A 1 132 ? 8.266 -15.008 4.75 1 98.75 132 LYS A O 1
ATOM 1086 N N . CYS A 1 133 ? 9.453 -15.586 2.949 1 98.88 133 CYS A N 1
ATOM 1087 C CA . CYS A 1 133 ? 9.578 -14.211 2.479 1 98.88 133 CYS A CA 1
ATOM 1088 C C . CYS A 1 133 ? 8.211 -13.641 2.109 1 98.88 133 CYS A C 1
ATOM 1090 O O . CYS A 1 133 ? 7.93 -12.477 2.395 1 98.88 133 CYS A O 1
ATOM 1092 N N . VAL A 1 134 ? 7.371 -14.453 1.464 1 98.88 134 VAL A N 1
ATOM 1093 C CA . VAL A 1 134 ? 6.031 -13.992 1.12 1 98.88 134 VAL A CA 1
ATOM 1094 C C . VAL A 1 134 ? 5.254 -13.656 2.393 1 98.88 134 VAL A C 1
ATOM 1096 O O . VAL A 1 134 ? 4.66 -12.586 2.502 1 98.88 134 VAL A O 1
ATOM 1099 N N . MET A 1 135 ? 5.32 -14.555 3.391 1 98.88 135 MET A N 1
ATOM 1100 C CA . MET A 1 135 ? 4.562 -14.375 4.625 1 98.88 135 MET A CA 1
ATOM 1101 C C . MET A 1 135 ? 5.07 -13.156 5.398 1 98.88 135 MET A C 1
ATOM 1103 O O . MET A 1 135 ? 4.273 -12.391 5.945 1 98.88 135 MET A O 1
ATOM 1107 N N . GLN A 1 136 ? 6.359 -13.008 5.406 1 98.31 136 GLN A N 1
ATOM 1108 C CA . GLN A 1 136 ? 6.93 -11.844 6.074 1 98.31 136 GLN A CA 1
ATOM 1109 C C . GLN A 1 136 ? 6.516 -10.555 5.379 1 98.31 136 GLN A C 1
ATOM 1111 O O . GLN A 1 136 ? 6.211 -9.555 6.035 1 98.31 136 GLN A O 1
ATOM 1116 N N . GLY A 1 137 ? 6.574 -10.586 4.055 1 98.38 137 GLY A N 1
ATOM 1117 C CA . GLY A 1 137 ? 6.129 -9.422 3.307 1 98.38 137 GLY A CA 1
ATOM 1118 C C . GLY A 1 137 ? 4.688 -9.047 3.588 1 98.38 137 GLY A C 1
ATOM 1119 O O . GLY A 1 137 ? 4.359 -7.867 3.713 1 98.38 137 GLY A O 1
ATOM 1120 N N . LEU A 1 138 ? 3.836 -10.016 3.705 1 98.5 138 LEU A N 1
ATOM 1121 C CA . LEU A 1 138 ? 2.42 -9.797 3.98 1 98.5 138 LEU A CA 1
ATOM 1122 C C . LEU A 1 138 ? 2.227 -9.172 5.359 1 98.5 138 LEU A C 1
ATOM 1124 O O . LEU A 1 138 ? 1.465 -8.211 5.508 1 98.5 138 LEU A O 1
ATOM 1128 N N . LYS A 1 139 ? 2.889 -9.711 6.289 1 96.81 139 LYS A N 1
ATOM 1129 C CA . LYS A 1 139 ? 2.729 -9.25 7.664 1 96.81 139 LYS A CA 1
ATOM 1130 C C . LYS A 1 139 ? 3.365 -7.871 7.859 1 96.81 139 LYS A C 1
ATOM 1132 O O . LYS A 1 139 ? 2.699 -6.93 8.297 1 96.81 139 LYS A O 1
ATOM 1137 N N . ARG A 1 140 ? 4.566 -7.723 7.484 1 94.44 140 ARG A N 1
ATOM 1138 C CA . ARG A 1 140 ? 5.328 -6.504 7.738 1 94.44 140 ARG A CA 1
ATOM 1139 C C . ARG A 1 140 ? 4.891 -5.379 6.809 1 94.44 140 ARG A C 1
ATOM 1141 O O . ARG A 1 140 ? 4.922 -4.207 7.184 1 94.44 140 ARG A O 1
ATOM 1148 N N . GLY A 1 141 ? 4.531 -5.777 5.695 1 95.88 141 GLY A N 1
ATOM 1149 C CA . GLY A 1 141 ? 4.211 -4.77 4.695 1 95.88 141 GLY A CA 1
ATOM 1150 C C . GLY A 1 141 ? 2.756 -4.34 4.727 1 95.88 141 GLY A C 1
ATOM 1151 O O . GLY A 1 141 ? 2.439 -3.184 4.441 1 95.88 141 GLY A O 1
ATOM 1152 N N . PHE A 1 142 ? 1.9 -5.242 5.094 1 97.25 142 PHE A N 1
ATOM 1153 C CA . PHE A 1 142 ? 0.499 -4.938 4.824 1 97.25 142 PHE A CA 1
ATOM 1154 C C . PHE A 1 142 ? -0.374 -5.312 6.016 1 97.25 142 PHE A C 1
ATOM 1156 O O . PHE A 1 142 ? -1.603 -5.27 5.93 1 97.25 142 PHE A O 1
ATOM 1163 N N . GLY A 1 143 ? 0.195 -5.75 7.074 1 95.69 143 GLY A N 1
ATOM 1164 C CA . GLY A 1 143 ? -0.544 -6.043 8.297 1 95.69 143 GLY A CA 1
ATOM 1165 C C . GLY A 1 143 ? -1.442 -7.258 8.172 1 95.69 143 GLY A C 1
ATOM 1166 O O . GLY A 1 143 ? -2.41 -7.402 8.922 1 95.69 143 GLY A O 1
ATOM 1167 N N . VAL A 1 144 ? -1.189 -8.125 7.258 1 97.75 144 VAL A N 1
ATOM 1168 C CA . VAL A 1 144 ? -2.039 -9.289 7.016 1 97.75 144 VAL A CA 1
ATOM 1169 C C . VAL A 1 144 ? -1.809 -10.336 8.102 1 97.75 144 VAL A C 1
ATOM 1171 O O . VAL A 1 144 ? -0.698 -10.852 8.258 1 97.75 144 VAL A O 1
ATOM 1174 N N . GLU A 1 145 ? -2.83 -10.656 8.773 1 96.06 145 GLU A N 1
ATOM 1175 C CA . GLU A 1 145 ? -2.732 -11.625 9.852 1 96.06 145 GLU A CA 1
ATOM 1176 C C . GLU A 1 145 ? -3.186 -13.008 9.391 1 96.06 145 GLU A C 1
ATOM 1178 O O . GLU A 1 145 ? -2.705 -14.031 9.898 1 96.06 145 GLU A O 1
ATOM 1183 N N . ASN A 1 146 ? -4.113 -13.062 8.516 1 97.75 146 ASN A N 1
ATOM 1184 C CA . ASN A 1 146 ? -4.625 -14.305 7.949 1 97.75 146 ASN A CA 1
ATOM 1185 C C . ASN A 1 146 ? -4.949 -14.156 6.465 1 97.75 146 ASN A C 1
ATOM 1187 O O . ASN A 1 146 ? -5.285 -13.062 6.008 1 97.75 146 ASN A O 1
ATOM 1191 N N . CYS A 1 147 ? -4.875 -15.258 5.789 1 98.75 147 CYS A N 1
ATOM 1192 C CA . CYS A 1 147 ? -5.156 -15.234 4.359 1 98.75 147 CYS A CA 1
ATOM 1193 C C . CYS A 1 147 ? -5.438 -16.641 3.83 1 98.75 147 CYS A C 1
ATOM 1195 O O . CYS A 1 147 ? -5.117 -17.625 4.484 1 98.75 147 CYS A O 1
ATOM 1197 N N . SER A 1 148 ? -6.148 -16.703 2.742 1 98.88 148 SER A N 1
ATOM 1198 C CA . SER A 1 148 ? -6.164 -17.906 1.908 1 98.88 148 SER A CA 1
ATOM 1199 C C . SER A 1 148 ? -5.152 -17.797 0.771 1 98.88 148 SER A C 1
ATOM 1201 O O . SER A 1 148 ? -4.656 -16.703 0.474 1 98.88 148 SER A O 1
ATOM 1203 N N . VAL A 1 149 ? -4.863 -18.984 0.188 1 98.94 149 VAL A N 1
ATOM 1204 C CA . VAL A 1 149 ? -3.803 -19.016 -0.815 1 98.94 149 VAL A CA 1
ATOM 1205 C C . VAL A 1 149 ? -4.305 -19.703 -2.08 1 98.94 149 VAL A C 1
ATOM 1207 O O . VAL A 1 149 ? -4.945 -20.766 -2.008 1 98.94 149 VAL A O 1
ATOM 1210 N N . PHE A 1 150 ? -4.09 -19.109 -3.193 1 98.94 150 PHE A N 1
ATOM 1211 C CA . PHE A 1 150 ? -4.168 -19.719 -4.52 1 98.94 150 PHE A CA 1
ATOM 1212 C C . PHE A 1 150 ? -2.787 -19.781 -5.16 1 98.94 150 PHE A C 1
ATOM 1214 O O . PHE A 1 150 ? -2.109 -18.766 -5.301 1 98.94 150 PHE A O 1
ATOM 1221 N N . CYS A 1 151 ? -2.359 -20.969 -5.512 1 98.88 151 CYS A N 1
ATOM 1222 C CA . CYS A 1 151 ? -1.021 -21.141 -6.066 1 98.88 151 CYS A CA 1
ATOM 1223 C C . CYS A 1 151 ? -1.029 -22.094 -7.242 1 98.88 151 CYS A C 1
ATOM 1225 O O . CYS A 1 151 ? -1.884 -22.984 -7.32 1 98.88 151 CYS A O 1
ATOM 1227 N N . ILE A 1 152 ? -0.035 -21.922 -8.195 1 98.5 152 ILE A N 1
ATOM 1228 C CA . ILE A 1 152 ? -0.025 -22.734 -9.406 1 98.5 152 ILE A CA 1
ATOM 1229 C C . ILE A 1 152 ? 1.409 -23.125 -9.75 1 98.5 152 ILE A C 1
ATOM 1231 O O . ILE A 1 152 ? 2.34 -22.344 -9.547 1 98.5 152 ILE A O 1
ATOM 1235 N N . SER A 1 153 ? 1.617 -24.359 -10.234 1 96.44 153 SER A N 1
ATOM 1236 C CA . SER A 1 153 ? 2.879 -24.859 -10.766 1 96.44 153 SER A CA 1
ATOM 1237 C C . SER A 1 153 ? 4.004 -24.719 -9.75 1 96.44 153 SER A C 1
ATOM 1239 O O . SER A 1 153 ? 3.883 -25.172 -8.609 1 96.44 153 SER A O 1
ATOM 1241 N N . TYR A 1 154 ? 5.086 -24 -10.031 1 96.06 154 TYR A N 1
ATOM 1242 C CA . TYR A 1 154 ? 6.156 -23.75 -9.07 1 96.06 154 TYR A CA 1
ATOM 1243 C C . TYR A 1 154 ? 5.605 -23.109 -7.805 1 96.06 154 TYR A C 1
ATOM 1245 O O . TYR A 1 154 ? 6.043 -23.422 -6.695 1 96.06 154 TYR A O 1
ATOM 1253 N N . GLY A 1 155 ? 4.668 -22.25 -7.938 1 97.94 155 GLY A N 1
ATOM 1254 C CA . GLY A 1 155 ? 4.016 -21.609 -6.809 1 97.94 155 GLY A CA 1
ATOM 1255 C C . GLY A 1 155 ? 3.299 -22.594 -5.898 1 97.94 155 GLY A C 1
ATOM 1256 O O . GLY A 1 155 ? 3.053 -22.297 -4.727 1 97.94 155 GLY A O 1
ATOM 1257 N N . GLY A 1 156 ? 2.943 -23.75 -6.48 1 97.75 156 GLY A N 1
ATOM 1258 C CA . GLY A 1 156 ? 2.311 -24.766 -5.664 1 97.75 156 GLY A CA 1
ATOM 1259 C C . GLY A 1 156 ? 3.191 -25.25 -4.527 1 97.75 156 GLY A C 1
ATOM 1260 O O . GLY A 1 156 ? 2.707 -25.484 -3.418 1 97.75 156 GLY A O 1
ATOM 1261 N N . TRP A 1 157 ? 4.531 -25.453 -4.797 1 96.62 157 TRP A N 1
ATOM 1262 C CA . TRP A 1 157 ? 5.461 -25.781 -3.723 1 96.62 157 TRP A CA 1
ATOM 1263 C C . TRP A 1 157 ? 5.473 -24.688 -2.66 1 96.62 157 TRP A C 1
ATOM 1265 O O . TRP A 1 157 ? 5.41 -24.969 -1.463 1 96.62 157 TRP A O 1
ATOM 1275 N N . VAL A 1 158 ? 5.516 -23.469 -3.109 1 98.19 158 VAL A N 1
ATOM 1276 C CA . VAL A 1 158 ? 5.602 -22.328 -2.209 1 98.19 158 VAL A CA 1
ATOM 1277 C C . VAL A 1 158 ? 4.328 -22.234 -1.37 1 98.19 158 VAL A C 1
ATOM 1279 O O . VAL A 1 158 ? 4.395 -22.078 -0.148 1 98.19 158 VAL A O 1
ATOM 1282 N N . GLY A 1 159 ? 3.189 -22.344 -2.035 1 98.56 159 GLY A N 1
ATOM 1283 C CA . GLY A 1 159 ? 1.918 -22.281 -1.329 1 98.56 159 GLY A CA 1
ATOM 1284 C C . GLY A 1 159 ? 1.765 -23.391 -0.296 1 98.56 159 GLY A C 1
ATOM 1285 O O . GLY A 1 159 ? 1.245 -23.156 0.797 1 98.56 159 GLY A O 1
ATOM 1286 N N . TYR A 1 160 ? 2.188 -24.578 -0.649 1 97.69 160 TYR A N 1
ATOM 1287 C CA . TYR A 1 160 ? 2.158 -25.672 0.308 1 97.69 160 TYR A CA 1
ATOM 1288 C C . TYR A 1 160 ? 2.939 -25.328 1.568 1 97.69 160 TYR A C 1
ATOM 1290 O O . TYR A 1 160 ? 2.451 -25.531 2.684 1 97.69 160 TYR A O 1
ATOM 1298 N N . TRP A 1 161 ? 4.109 -24.812 1.419 1 97.75 161 TRP A N 1
ATOM 1299 C CA . TRP A 1 161 ? 4.949 -24.5 2.57 1 97.75 161 TRP A CA 1
ATOM 1300 C C . TRP A 1 161 ? 4.371 -23.344 3.365 1 97.75 161 TRP A C 1
ATOM 1302 O O . TRP A 1 161 ? 4.496 -23.297 4.59 1 97.75 161 TRP A O 1
ATOM 1312 N N . MET A 1 162 ? 3.744 -22.391 2.66 1 98.62 162 MET A N 1
ATOM 1313 C CA . MET A 1 162 ? 3.043 -21.344 3.395 1 98.62 162 MET A CA 1
ATOM 1314 C C . MET A 1 162 ? 2.021 -21.953 4.355 1 98.62 162 MET A C 1
ATOM 1316 O O . MET A 1 162 ? 1.984 -21.578 5.531 1 98.62 162 MET A O 1
ATOM 1320 N N . ALA A 1 163 ? 1.246 -22.844 3.879 1 98.31 163 ALA A N 1
ATOM 1321 C CA . ALA A 1 163 ? 0.188 -23.453 4.68 1 98.31 163 ALA A CA 1
ATOM 1322 C C . ALA A 1 163 ? 0.773 -24.328 5.789 1 98.31 163 ALA A C 1
ATOM 1324 O O . ALA A 1 163 ? 0.266 -24.328 6.914 1 98.31 163 ALA A O 1
ATOM 1325 N N . ASP A 1 164 ? 1.79 -25.031 5.461 1 97.56 164 ASP A N 1
ATOM 1326 C CA . ASP A 1 164 ? 2.393 -25.953 6.414 1 97.56 164 ASP A CA 1
ATOM 1327 C C . ASP A 1 164 ? 3.107 -25.219 7.535 1 97.56 164 ASP A C 1
ATOM 1329 O O . ASP A 1 164 ? 2.959 -25.562 8.711 1 97.56 164 ASP A O 1
ATOM 1333 N N . MET A 1 165 ? 3.891 -24.219 7.242 1 97.75 165 MET A N 1
ATOM 1334 C CA . MET A 1 165 ? 4.73 -23.5 8.195 1 97.75 165 MET A CA 1
ATOM 1335 C C . MET A 1 165 ? 3.908 -22.5 9 1 97.75 165 MET A C 1
ATOM 1337 O O . MET A 1 165 ? 4.289 -22.125 10.109 1 97.75 165 MET A O 1
ATOM 1341 N N . TYR A 1 166 ? 2.783 -22.062 8.422 1 98.31 166 TYR A N 1
ATOM 1342 C CA . TYR A 1 166 ? 1.966 -21.031 9.07 1 98.31 166 TYR A CA 1
ATOM 1343 C C . TYR A 1 166 ? 0.51 -21.484 9.156 1 98.31 166 TYR A C 1
ATOM 1345 O O . TYR A 1 166 ? -0.383 -20.797 8.648 1 98.31 166 TYR A O 1
ATOM 1353 N N . PRO A 1 167 ? 0.229 -22.516 9.867 1 97.88 167 PRO A N 1
ATOM 1354 C CA . PRO A 1 167 ? -1.108 -23.109 9.898 1 97.88 167 PRO A CA 1
ATOM 1355 C C . PRO A 1 167 ? -2.152 -22.172 10.516 1 97.88 167 PRO A C 1
ATOM 1357 O O . PRO A 1 167 ? -3.338 -22.266 10.18 1 97.88 167 PRO A O 1
ATOM 1360 N N . ASP A 1 168 ? -1.704 -21.266 11.391 1 97.75 168 ASP A N 1
ATOM 1361 C CA . ASP A 1 168 ? -2.646 -20.344 12.031 1 97.75 168 ASP A CA 1
ATOM 1362 C C . ASP A 1 168 ? -2.971 -19.172 11.125 1 97.75 168 ASP A C 1
ATOM 1364 O O . ASP A 1 168 ? -4.039 -18.562 11.234 1 97.75 168 ASP A O 1
ATOM 1368 N N . GLU A 1 169 ? -2.109 -18.844 10.227 1 98.44 169 GLU A N 1
ATOM 1369 C CA . GLU A 1 169 ? -2.264 -17.672 9.383 1 98.44 169 GLU A CA 1
ATOM 1370 C C . GLU A 1 169 ? -2.938 -18.031 8.062 1 98.44 169 GLU A C 1
ATOM 1372 O O . GLU A 1 169 ? -3.654 -17.203 7.48 1 98.44 169 GLU A O 1
ATOM 1377 N N . VAL A 1 170 ? -2.703 -19.203 7.57 1 98.75 170 VAL A N 1
ATOM 1378 C CA . VAL A 1 170 ? -3.307 -19.625 6.309 1 98.75 170 VAL A CA 1
ATOM 1379 C C . VAL A 1 170 ? -4.625 -20.344 6.586 1 98.75 170 VAL A C 1
ATOM 1381 O O . VAL A 1 170 ? -4.652 -21.359 7.289 1 98.75 170 VAL A O 1
ATOM 1384 N N . GLU A 1 171 ? -5.676 -19.891 5.918 1 98.31 171 GLU A N 1
ATOM 1385 C CA . GLU A 1 171 ? -7.008 -20.391 6.238 1 98.31 171 GLU A CA 1
ATOM 1386 C C . GLU A 1 171 ? -7.41 -21.531 5.305 1 98.31 171 GLU A C 1
ATOM 1388 O O . GLU A 1 171 ? -7.855 -22.578 5.766 1 98.31 171 GLU A O 1
ATOM 1393 N N . LYS A 1 172 ? -7.355 -21.359 4.07 1 98.62 172 LYS A N 1
ATOM 1394 C CA . LYS A 1 172 ? -7.625 -22.328 3.01 1 98.62 172 LYS A CA 1
ATOM 1395 C C . LYS A 1 172 ? -6.598 -22.219 1.888 1 98.62 172 LYS A C 1
ATOM 1397 O O . LYS A 1 172 ? -5.934 -21.188 1.749 1 98.62 172 LYS A O 1
ATOM 1402 N N . ILE A 1 173 ? -6.445 -23.312 1.128 1 98.75 173 ILE A N 1
ATOM 1403 C CA . ILE A 1 173 ? -5.445 -23.266 0.066 1 98.75 173 ILE A CA 1
ATOM 1404 C C . ILE A 1 173 ? -5.98 -23.969 -1.179 1 98.75 173 ILE A C 1
ATOM 1406 O O . ILE A 1 173 ? -6.609 -25.016 -1.079 1 98.75 173 ILE A O 1
ATOM 1410 N N . VAL A 1 174 ? -5.801 -23.312 -2.309 1 98.94 174 VAL A N 1
ATOM 1411 C CA . VAL A 1 174 ? -6.059 -23.875 -3.631 1 98.94 174 VAL A CA 1
ATOM 1412 C C . VAL A 1 174 ? -4.738 -24.109 -4.359 1 98.94 174 VAL A C 1
ATOM 1414 O O . VAL A 1 174 ? -3.984 -23.156 -4.613 1 98.94 174 VAL A O 1
ATOM 1417 N N . ILE A 1 175 ? -4.48 -25.312 -4.715 1 98.69 175 ILE A N 1
ATOM 1418 C CA . ILE A 1 175 ? -3.242 -25.688 -5.395 1 98.69 175 ILE A CA 1
ATOM 1419 C C . ILE A 1 175 ? -3.555 -26.172 -6.805 1 98.69 175 ILE A C 1
ATOM 1421 O O . ILE A 1 175 ? -4.324 -27.125 -6.984 1 98.69 175 ILE A O 1
ATOM 1425 N N . VAL A 1 176 ? -2.834 -25.547 -7.797 1 98.69 176 VAL A N 1
ATOM 1426 C CA . VAL A 1 176 ? -3.158 -25.828 -9.188 1 98.69 176 VAL A CA 1
ATOM 1427 C C . VAL A 1 176 ? -1.918 -26.344 -9.914 1 98.69 176 VAL A C 1
ATOM 1429 O O . VAL A 1 176 ? -0.873 -25.688 -9.914 1 98.69 176 VAL A O 1
ATOM 1432 N N . SER A 1 177 ? -1.974 -27.516 -10.539 1 96.81 177 SER A N 1
ATOM 1433 C CA . SER A 1 177 ? -1.019 -28.031 -11.516 1 96.81 177 SER A CA 1
ATOM 1434 C C . SER A 1 177 ? 0.404 -28 -10.969 1 96.81 177 SER A C 1
ATOM 1436 O O . SER A 1 177 ? 1.293 -27.391 -11.57 1 96.81 177 SER A O 1
ATOM 1438 N N . THR A 1 178 ? 0.708 -28.703 -9.961 1 95.62 178 THR A N 1
ATOM 1439 C CA . THR A 1 178 ? 2.023 -28.625 -9.336 1 95.62 178 THR A CA 1
ATOM 1440 C C . THR A 1 178 ? 2.645 -30.016 -9.219 1 95.62 178 THR A C 1
ATOM 1442 O O . THR A 1 178 ? 2.021 -31.016 -9.586 1 95.62 178 THR A O 1
ATOM 1445 N N . GLY A 1 179 ? 3.957 -30.078 -8.867 1 92.38 179 GLY A N 1
ATOM 1446 C CA . GLY A 1 179 ? 4.656 -31.344 -8.703 1 92.38 179 GLY A CA 1
ATOM 1447 C C . GLY A 1 179 ? 4.969 -31.672 -7.258 1 92.38 179 GLY A C 1
ATOM 1448 O O . GLY A 1 179 ? 5.684 -32.625 -6.977 1 92.38 179 GLY A O 1
ATOM 1449 N N . ILE A 1 180 ? 4.438 -30.875 -6.379 1 91.25 180 ILE A N 1
ATOM 1450 C CA . ILE A 1 180 ? 4.723 -31.109 -4.965 1 91.25 180 ILE A CA 1
ATOM 1451 C C . ILE A 1 180 ? 4.258 -32.5 -4.562 1 91.25 180 ILE A C 1
ATOM 1453 O O . ILE A 1 180 ? 3.225 -32.969 -5.035 1 91.25 180 ILE A O 1
ATOM 1457 N N . GLY A 1 181 ? 5.078 -33.25 -3.791 1 88.75 181 GLY A N 1
ATOM 1458 C CA . GLY A 1 181 ? 4.734 -34.562 -3.322 1 88.75 181 GLY A CA 1
ATOM 1459 C C . GLY A 1 181 ? 5.246 -35.688 -4.234 1 88.75 181 GLY A C 1
ATOM 1460 O O . GLY A 1 181 ? 5.125 -36.844 -3.91 1 88.75 181 GLY A O 1
ATOM 1461 N N . SER A 1 182 ? 5.801 -35.312 -5.355 1 90.75 182 SER A N 1
ATOM 1462 C CA . SER A 1 182 ? 6.34 -36.312 -6.293 1 90.75 182 SER A CA 1
ATOM 1463 C C . SER A 1 182 ? 7.84 -36.5 -6.09 1 90.75 182 SER A C 1
ATOM 1465 O O . SER A 1 182 ? 8.516 -35.625 -5.531 1 90.75 182 SER A O 1
ATOM 1467 N N . THR A 1 183 ? 8.328 -37.594 -6.57 1 90.19 183 THR A N 1
ATOM 1468 C CA . THR A 1 183 ? 9.758 -37.844 -6.492 1 90.19 183 THR A CA 1
ATOM 1469 C C . THR A 1 183 ? 10.508 -37.188 -7.648 1 90.19 183 THR A C 1
ATOM 1471 O O . THR A 1 183 ? 9.891 -36.812 -8.648 1 90.19 183 THR A O 1
ATOM 1474 N N . ALA A 1 184 ? 11.789 -37.125 -7.445 1 88.62 184 ALA A N 1
ATOM 1475 C CA . ALA A 1 184 ? 12.633 -36.594 -8.516 1 88.62 184 ALA A CA 1
ATOM 1476 C C . ALA A 1 184 ? 12.5 -37.438 -9.781 1 88.62 184 ALA A C 1
ATOM 1478 O O . ALA A 1 184 ? 12.422 -36.906 -10.891 1 88.62 184 ALA A O 1
ATOM 1479 N N . ALA A 1 185 ? 12.453 -38.688 -9.609 1 87.56 185 ALA A N 1
ATOM 1480 C CA . ALA A 1 185 ? 12.359 -39.625 -10.734 1 87.56 185 ALA A CA 1
ATOM 1481 C C . ALA A 1 185 ? 11.062 -39.406 -11.508 1 87.56 185 ALA A C 1
ATOM 1483 O O . ALA A 1 185 ? 11.062 -39.406 -12.742 1 87.56 185 ALA A O 1
ATOM 1484 N N . GLN A 1 186 ? 10.016 -39.281 -10.812 1 87.12 186 GLN A N 1
ATOM 1485 C CA . GLN A 1 186 ? 8.719 -39.062 -11.438 1 87.12 186 GLN A CA 1
ATOM 1486 C C . GLN A 1 186 ? 8.703 -37.781 -12.25 1 87.12 186 GLN A C 1
ATOM 1488 O O . GLN A 1 186 ? 8.195 -37.75 -13.367 1 87.12 186 GLN A O 1
ATOM 1493 N N . LYS A 1 187 ? 9.242 -36.688 -11.703 1 87.12 187 LYS A N 1
ATOM 1494 C CA . LYS A 1 187 ? 9.266 -35.406 -12.367 1 87.12 187 LYS A CA 1
ATOM 1495 C C . LYS A 1 187 ? 10.164 -35.438 -13.602 1 87.12 187 LYS A C 1
ATOM 1497 O O . LYS A 1 187 ? 9.781 -34.938 -14.664 1 87.12 187 LYS A O 1
ATOM 1502 N N . LEU A 1 188 ? 11.297 -36.062 -13.445 1 82.81 188 LEU A N 1
ATOM 1503 C CA . LEU A 1 188 ? 12.266 -36.125 -14.531 1 82.81 188 LEU A CA 1
ATOM 1504 C C . LEU A 1 188 ? 11.773 -37 -15.656 1 82.81 188 LEU A C 1
ATOM 1506 O O . LEU A 1 188 ? 12.047 -36.75 -16.828 1 82.81 188 LEU A O 1
ATOM 1510 N N . GLU A 1 189 ? 11.094 -38 -15.289 1 82.06 189 GLU A N 1
ATOM 1511 C CA . GLU A 1 189 ? 10.531 -38.875 -16.297 1 82.06 189 GLU A CA 1
ATOM 1512 C C . GLU A 1 189 ? 9.547 -38.156 -17.203 1 82.06 189 GLU A C 1
ATOM 1514 O O . GLU A 1 189 ? 9.469 -38.438 -18.406 1 82.06 189 GLU A O 1
ATOM 1519 N N . GLN A 1 190 ? 8.82 -37.281 -16.672 1 78.12 190 GLN A N 1
ATOM 1520 C CA . GLN A 1 190 ? 7.832 -36.531 -17.438 1 78.12 190 GLN A CA 1
ATOM 1521 C C . GLN A 1 190 ? 8.516 -35.594 -18.422 1 78.12 190 GLN A C 1
ATOM 1523 O O . GLN A 1 190 ? 7.969 -35.281 -19.484 1 78.12 190 GLN A O 1
ATOM 1528 N N . LEU A 1 191 ? 9.734 -35.188 -18.078 1 72.38 191 LEU A N 1
ATOM 1529 C CA . LEU A 1 191 ? 10.445 -34.25 -18.922 1 72.38 191 LEU A CA 1
ATOM 1530 C C . LEU A 1 191 ? 11.273 -34.969 -19.984 1 72.38 191 LEU A C 1
ATOM 1532 O O . LEU A 1 191 ? 11.664 -34.375 -20.984 1 72.38 191 LEU A O 1
ATOM 1536 N N . LYS A 1 192 ? 11.664 -36.156 -19.75 1 69.12 192 LYS A N 1
ATOM 1537 C CA . LYS A 1 192 ? 12.445 -36.938 -20.719 1 69.12 192 LYS A CA 1
ATOM 1538 C C . LYS A 1 192 ? 11.75 -37 -22.062 1 69.12 192 LYS A C 1
ATOM 1540 O O . LYS A 1 192 ? 12.398 -37.125 -23.109 1 69.12 192 LYS A O 1
ATOM 1545 N N . LYS A 1 193 ? 10.594 -36.906 -22.016 1 62.78 193 LYS A N 1
ATOM 1546 C CA . LYS A 1 193 ? 9.875 -37 -23.281 1 62.78 193 LYS A CA 1
ATOM 1547 C C . LYS A 1 193 ? 10.227 -35.812 -24.188 1 62.78 193 LYS A C 1
ATOM 1549 O O . LYS A 1 193 ? 10.016 -35.875 -25.406 1 62.78 193 LYS A O 1
ATOM 1554 N N . VAL A 1 194 ? 10.898 -34.844 -23.734 1 60.69 194 VAL A N 1
ATOM 1555 C CA . VAL A 1 194 ? 11.156 -33.625 -24.531 1 60.69 194 VAL A CA 1
ATOM 1556 C C . VAL A 1 194 ? 12.656 -33.5 -24.781 1 60.69 194 VAL A C 1
ATOM 1558 O O . VAL A 1 194 ? 13.078 -32.688 -25.594 1 60.69 194 VAL A O 1
ATOM 1561 N N . ASP A 1 195 ? 13.414 -34.406 -24.938 1 60.78 195 ASP A N 1
ATOM 1562 C CA . ASP A 1 195 ? 14.859 -34.438 -25.156 1 60.78 195 ASP A CA 1
ATOM 1563 C C . ASP A 1 195 ? 15.5 -33.125 -24.75 1 60.78 195 ASP A C 1
ATOM 1565 O O . ASP A 1 195 ? 16.359 -32.594 -25.469 1 60.78 195 ASP A O 1
ATOM 1569 N N . LYS A 1 196 ? 15.102 -32.312 -23.844 1 67.81 196 LYS A N 1
ATOM 1570 C CA . LYS A 1 196 ? 15.68 -31.047 -23.359 1 67.81 196 LYS A CA 1
ATOM 1571 C C . LYS A 1 196 ? 15.766 -31.047 -21.828 1 67.81 196 LYS A C 1
ATOM 1573 O O . LYS A 1 196 ? 15.047 -31.781 -21.172 1 67.81 196 LYS A O 1
ATOM 1578 N N . ARG A 1 197 ? 16.828 -30.281 -21.391 1 73 197 ARG A N 1
ATOM 1579 C CA . ARG A 1 197 ? 16.922 -30.062 -19.953 1 73 197 ARG A CA 1
ATOM 1580 C C . ARG A 1 197 ? 15.719 -29.281 -19.438 1 73 197 ARG A C 1
ATOM 1582 O O . ARG A 1 197 ? 15.211 -28.391 -20.109 1 73 197 ARG A O 1
ATOM 1589 N N . VAL A 1 198 ? 15.297 -29.719 -18.312 1 72.62 198 VAL A N 1
ATOM 1590 C CA . VAL A 1 198 ? 14.109 -29.141 -17.703 1 72.62 198 VAL A CA 1
ATOM 1591 C C . VAL A 1 198 ? 14.258 -27.625 -17.609 1 72.62 198 VAL A C 1
ATOM 1593 O O . VAL A 1 198 ? 13.312 -26.875 -17.891 1 72.62 198 VAL A O 1
ATOM 1596 N N . GLN A 1 199 ? 15.461 -27.188 -17.266 1 74.94 199 GLN A N 1
ATOM 1597 C CA . GLN A 1 199 ? 15.711 -25.766 -17.109 1 74.94 199 GLN A CA 1
ATOM 1598 C C . GLN A 1 199 ? 15.547 -25.016 -18.422 1 74.94 199 GLN A C 1
ATOM 1600 O O . GLN A 1 199 ? 15.102 -23.875 -18.453 1 74.94 199 GLN A O 1
ATOM 1605 N N . ASP A 1 200 ? 15.844 -25.672 -19.453 1 76.12 200 ASP A N 1
ATOM 1606 C CA . ASP A 1 200 ? 15.781 -25.031 -20.766 1 76.12 200 ASP A CA 1
ATOM 1607 C C . ASP A 1 200 ? 14.336 -24.922 -21.266 1 76.12 200 ASP A C 1
ATOM 1609 O O . ASP A 1 200 ? 14.031 -24.109 -22.125 1 76.12 200 ASP A O 1
ATOM 1613 N N . ILE A 1 201 ? 13.648 -25.766 -20.625 1 77.81 201 ILE A N 1
ATOM 1614 C CA . ILE A 1 201 ? 12.242 -25.75 -21.016 1 77.81 201 ILE A CA 1
ATOM 1615 C C . ILE A 1 201 ? 11.492 -24.719 -20.172 1 77.81 201 ILE A C 1
ATOM 1617 O O . ILE A 1 201 ? 10.734 -23.906 -20.703 1 77.81 201 ILE A O 1
ATOM 1621 N N . VAL A 1 202 ? 11.797 -24.734 -18.953 1 83.56 202 VAL A N 1
ATOM 1622 C CA . VAL A 1 202 ? 11.008 -23.938 -18.016 1 83.56 202 VAL A CA 1
ATOM 1623 C C . VAL A 1 202 ? 11.484 -22.484 -18.047 1 83.56 202 VAL A C 1
ATOM 1625 O O . VAL A 1 202 ? 10.695 -21.562 -17.828 1 83.56 202 VAL A O 1
ATOM 1628 N N . ILE A 1 203 ? 12.734 -22.266 -18.312 1 90.19 203 ILE A N 1
ATOM 1629 C CA . ILE A 1 203 ? 13.312 -20.953 -18.547 1 90.19 203 ILE A CA 1
ATOM 1630 C C . ILE A 1 203 ? 13.867 -20.859 -19.953 1 90.19 203 ILE A C 1
ATOM 1632 O O . ILE A 1 203 ? 15.086 -20.922 -20.156 1 90.19 203 ILE A O 1
ATOM 1636 N N . PRO A 1 204 ? 13.016 -20.547 -20.875 1 91.44 204 PRO A N 1
ATOM 1637 C CA . PRO A 1 204 ? 13.422 -20.625 -22.266 1 91.44 204 PRO A CA 1
ATOM 1638 C C . PRO A 1 204 ? 14.523 -19.625 -22.625 1 91.44 204 PRO A C 1
ATOM 1640 O O . PRO A 1 204 ? 14.516 -18.5 -22.141 1 91.44 204 PRO A O 1
ATOM 1643 N N . ARG A 1 205 ? 15.375 -20.078 -23.547 1 90.06 205 ARG A N 1
ATOM 1644 C CA . ARG A 1 205 ? 16.531 -19.266 -23.938 1 90.06 205 ARG A CA 1
ATOM 1645 C C . ARG A 1 205 ? 16.344 -18.688 -25.344 1 90.06 205 ARG A C 1
ATOM 1647 O O . ARG A 1 205 ? 17.062 -17.781 -25.75 1 90.06 205 ARG A O 1
ATOM 1654 N N . ASP A 1 206 ? 15.406 -19.219 -26.016 1 90.31 206 ASP A N 1
ATOM 1655 C CA . ASP A 1 206 ? 15.141 -18.766 -27.375 1 90.31 206 ASP A CA 1
ATOM 1656 C C . ASP A 1 206 ? 13.672 -18.953 -27.734 1 90.31 206 ASP A C 1
ATOM 1658 O O . ASP A 1 206 ? 12.914 -19.578 -27 1 90.31 206 ASP A O 1
ATOM 1662 N N . PRO A 1 207 ? 13.258 -18.375 -28.828 1 91.19 207 PRO A N 1
ATOM 1663 C CA . PRO A 1 207 ? 11.844 -18.406 -29.203 1 91.19 207 PRO A CA 1
ATOM 1664 C C . PRO A 1 207 ? 11.336 -19.828 -29.438 1 91.19 207 PRO A C 1
ATOM 1666 O O . PRO A 1 207 ? 10.164 -20.125 -29.156 1 91.19 207 PRO A O 1
ATOM 1669 N N . GLU A 1 208 ? 12.117 -20.672 -29.938 1 88.88 208 GLU A N 1
ATOM 1670 C CA . GLU A 1 208 ? 11.703 -22.047 -30.156 1 88.88 208 GLU A CA 1
ATOM 1671 C C . GLU A 1 208 ? 11.359 -22.734 -28.828 1 88.88 208 GLU A C 1
ATOM 1673 O O . GLU A 1 208 ? 10.336 -23.406 -28.719 1 88.88 208 GLU A O 1
ATOM 1678 N N . ALA A 1 209 ? 12.242 -22.578 -27.906 1 88.69 209 ALA A N 1
ATOM 1679 C CA . ALA A 1 209 ? 12.008 -23.141 -26.562 1 88.69 209 ALA A CA 1
ATOM 1680 C C . ALA A 1 209 ? 10.75 -22.531 -25.938 1 88.69 209 ALA A C 1
ATOM 1682 O O . ALA A 1 209 ? 9.984 -23.25 -25.281 1 88.69 209 ALA A O 1
ATOM 1683 N N . LEU A 1 210 ? 10.586 -21.281 -26.109 1 91.19 210 LEU A N 1
ATOM 1684 C CA . LEU A 1 210 ? 9.406 -20.609 -25.578 1 91.19 210 LEU A CA 1
ATOM 1685 C C . LEU A 1 210 ? 8.133 -21.125 -26.234 1 91.19 210 LEU A C 1
ATOM 1687 O O . LEU A 1 210 ? 7.117 -21.328 -25.578 1 91.19 210 LEU A O 1
ATOM 1691 N N . ARG A 1 211 ? 8.164 -21.25 -27.5 1 89.25 211 ARG A N 1
ATOM 1692 C CA . ARG A 1 211 ? 7.031 -21.812 -28.234 1 89.25 211 ARG A CA 1
ATOM 1693 C C . ARG A 1 211 ? 6.684 -23.219 -27.703 1 89.25 211 ARG A C 1
ATOM 1695 O O . ARG A 1 211 ? 5.508 -23.547 -27.562 1 89.25 211 ARG A O 1
ATOM 1702 N N . PHE A 1 212 ? 7.676 -23.953 -27.547 1 86.56 212 PHE A N 1
ATOM 1703 C CA . PHE A 1 212 ? 7.484 -25.312 -27.016 1 86.56 212 PHE A CA 1
ATOM 1704 C C . PHE A 1 212 ? 6.828 -25.266 -25.641 1 86.56 212 PHE A C 1
ATOM 1706 O O . PHE A 1 212 ? 5.902 -26.031 -25.375 1 86.56 212 PHE A O 1
ATOM 1713 N N . LEU A 1 213 ? 7.34 -24.484 -24.797 1 88.44 213 LEU A N 1
ATOM 1714 C CA . LEU A 1 213 ? 6.777 -24.328 -23.453 1 88.44 213 LEU A CA 1
ATOM 1715 C C . LEU A 1 213 ? 5.301 -23.953 -23.516 1 88.44 213 LEU A C 1
ATOM 1717 O O . LEU A 1 213 ? 4.469 -24.562 -22.844 1 88.44 213 LEU A O 1
ATOM 1721 N N . VAL A 1 214 ? 4.984 -22.969 -24.312 1 89.62 214 VAL A N 1
ATOM 1722 C CA . VAL A 1 214 ? 3.613 -22.469 -24.438 1 89.62 214 VAL A CA 1
ATOM 1723 C C . VAL A 1 214 ? 2.715 -23.578 -24.984 1 89.62 214 VAL A C 1
ATOM 1725 O O . VAL A 1 214 ? 1.629 -23.828 -24.453 1 89.62 214 VAL A O 1
ATOM 1728 N N . LYS A 1 215 ? 3.182 -24.281 -25.969 1 86.94 215 LYS A N 1
ATOM 1729 C CA . LYS A 1 215 ? 2.408 -25.359 -26.578 1 86.94 215 LYS A CA 1
ATOM 1730 C C . LYS A 1 215 ? 2.201 -26.5 -25.594 1 86.94 215 LYS A C 1
ATOM 1732 O O . LYS A 1 215 ? 1.16 -27.172 -25.625 1 86.94 215 LYS A O 1
ATOM 1737 N N . SER A 1 216 ? 3.17 -26.703 -24.766 1 85.69 216 SER A N 1
ATOM 1738 C CA . SER A 1 216 ? 3.115 -27.828 -23.844 1 85.69 216 SER A CA 1
ATOM 1739 C C . SER A 1 216 ? 2.293 -27.484 -22.594 1 85.69 216 SER A C 1
ATOM 1741 O O . SER A 1 216 ? 1.86 -28.375 -21.875 1 85.69 216 SER A O 1
ATOM 1743 N N . THR A 1 217 ? 2.061 -26.219 -22.344 1 91.31 217 THR A N 1
ATOM 1744 C CA . THR A 1 217 ? 1.393 -25.828 -21.109 1 91.31 217 THR A CA 1
ATOM 1745 C C . THR A 1 217 ? -0.047 -25.406 -21.391 1 91.31 217 THR A C 1
ATOM 1747 O O . THR A 1 217 ? -0.925 -25.594 -20.531 1 91.31 217 THR A O 1
ATOM 1750 N N . VAL A 1 218 ? -0.278 -24.812 -22.578 1 92.94 218 VAL A N 1
ATOM 1751 C CA . VAL A 1 218 ? -1.61 -24.344 -22.938 1 92.94 218 VAL A CA 1
ATOM 1752 C C . VAL A 1 218 ? -2.24 -25.297 -23.953 1 92.94 218 VAL A C 1
ATOM 1754 O O . VAL A 1 218 ? -1.691 -25.531 -25.031 1 92.94 218 VAL A O 1
ATOM 1757 N N . HIS A 1 219 ? -3.387 -25.719 -23.625 1 93.06 219 HIS A N 1
ATOM 1758 C CA . HIS A 1 219 ? -4.016 -26.75 -24.438 1 93.06 219 HIS A CA 1
ATOM 1759 C C . HIS A 1 219 ? -5.082 -26.156 -25.359 1 93.06 219 HIS A C 1
ATOM 1761 O O . HIS A 1 219 ? -5.148 -26.484 -26.547 1 93.06 219 HIS A O 1
ATOM 1767 N N . LYS A 1 220 ? -5.855 -25.234 -24.906 1 90.38 220 LYS A N 1
ATOM 1768 C CA . LYS A 1 220 ? -7.066 -24.766 -25.578 1 90.38 220 LYS A CA 1
ATOM 1769 C C . LYS A 1 220 ? -6.742 -23.766 -26.672 1 90.38 220 LYS A C 1
ATOM 1771 O O . LYS A 1 220 ? -7.469 -23.656 -27.656 1 90.38 220 LYS A O 1
ATOM 1776 N N . TYR A 1 221 ? -5.699 -23.031 -26.484 1 87.69 221 TYR A N 1
ATOM 1777 C CA . TYR A 1 221 ? -5.418 -21.922 -27.391 1 87.69 221 TYR A CA 1
ATOM 1778 C C . TYR A 1 221 ? -4.02 -22.031 -27.984 1 87.69 221 TYR A C 1
ATOM 1780 O O . TYR A 1 221 ? -3.084 -22.469 -27.297 1 87.69 221 TYR A O 1
ATOM 1788 N N . ASP A 1 222 ? -3.932 -21.641 -29.203 1 85.75 222 ASP A N 1
ATOM 1789 C CA . ASP A 1 222 ? -2.611 -21.531 -29.812 1 85.75 222 ASP A CA 1
ATOM 1790 C C . ASP A 1 222 ? -2.045 -20.125 -29.641 1 85.75 222 ASP A C 1
ATOM 1792 O O . ASP A 1 222 ? -2.279 -19.25 -30.469 1 85.75 222 ASP A O 1
ATOM 1796 N N . LEU A 1 223 ? -1.239 -20 -28.672 1 83.06 223 LEU A N 1
ATOM 1797 C CA . LEU A 1 223 ? -0.68 -18.688 -28.359 1 83.06 223 LEU A CA 1
ATOM 1798 C C . LEU A 1 223 ? 0.685 -18.516 -29.016 1 83.06 223 LEU A C 1
ATOM 1800 O O . LEU A 1 223 ? 1.426 -17.578 -28.672 1 83.06 223 LEU A O 1
ATOM 1804 N N . THR A 1 224 ? 1.025 -19.328 -29.891 1 82.62 224 THR A N 1
ATOM 1805 C CA . THR A 1 224 ? 2.359 -19.297 -30.484 1 82.62 224 THR A CA 1
ATOM 1806 C C . THR A 1 224 ? 2.338 -18.578 -31.828 1 82.62 224 THR A C 1
ATOM 1808 O O . THR A 1 224 ? 3.385 -18.391 -32.469 1 82.62 224 THR A O 1
ATOM 1811 N N . ARG A 1 225 ? 1.195 -18.141 -32.188 1 83.25 225 ARG A N 1
ATOM 1812 C CA . ARG A 1 225 ? 1.112 -17.406 -33.438 1 83.25 225 ARG A CA 1
ATOM 1813 C C . ARG A 1 225 ? 1.476 -15.938 -33.25 1 83.25 225 ARG A C 1
ATOM 1815 O O . ARG A 1 225 ? 0.667 -15.047 -33.531 1 83.25 225 ARG A O 1
ATOM 1822 N N . VAL A 1 226 ? 2.477 -15.664 -32.656 1 83.19 226 VAL A N 1
ATOM 1823 C CA . VAL A 1 226 ? 3.025 -14.328 -32.438 1 83.19 226 VAL A CA 1
ATOM 1824 C C . VAL A 1 226 ? 4.395 -14.219 -33.094 1 83.19 226 VAL A C 1
ATOM 1826 O O . VAL A 1 226 ? 5.145 -15.195 -33.156 1 83.19 226 VAL A O 1
ATOM 1829 N N . PRO A 1 227 ? 4.645 -13.062 -33.688 1 86 227 PRO A N 1
ATOM 1830 C CA . PRO A 1 227 ? 5.961 -12.898 -34.312 1 86 227 PRO A CA 1
ATOM 1831 C C . PRO A 1 227 ? 7.109 -13.211 -33.344 1 86 227 PRO A C 1
ATOM 1833 O O . PRO A 1 227 ? 7.004 -12.953 -32.156 1 86 227 PRO A O 1
ATOM 1836 N N . GLU A 1 228 ? 8.172 -13.711 -33.906 1 88.38 228 GLU A N 1
ATOM 1837 C CA . GLU A 1 228 ? 9.336 -14.164 -33.156 1 88.38 228 GLU A CA 1
ATOM 1838 C C . GLU A 1 228 ? 9.914 -13.023 -32.312 1 88.38 228 GLU A C 1
ATOM 1840 O O . GLU A 1 228 ? 10.438 -13.258 -31.219 1 88.38 228 GLU A O 1
ATOM 1845 N N . TYR A 1 229 ? 9.836 -11.898 -32.812 1 86.94 229 TYR A N 1
ATOM 1846 C CA . TYR A 1 229 ? 10.422 -10.75 -32.125 1 86.94 229 TYR A CA 1
ATOM 1847 C C . TYR A 1 229 ? 9.758 -10.531 -30.781 1 86.94 229 TYR A C 1
ATOM 1849 O O . TYR A 1 229 ? 10.414 -10.102 -29.828 1 86.94 229 TYR A O 1
ATOM 1857 N N . PHE A 1 230 ? 8.531 -10.836 -30.688 1 86.81 230 PHE A N 1
ATOM 1858 C CA . PHE A 1 230 ? 7.832 -10.688 -29.406 1 86.81 230 PHE A CA 1
ATOM 1859 C C . PHE A 1 230 ? 8.352 -11.688 -28.391 1 86.81 230 PHE A C 1
ATOM 1861 O O . PHE A 1 230 ? 8.516 -11.359 -27.203 1 86.81 230 PHE A O 1
ATOM 1868 N N . PHE A 1 231 ? 8.633 -12.875 -28.859 1 89.19 231 PHE A N 1
ATOM 1869 C CA . PHE A 1 231 ? 9.18 -13.898 -27.984 1 89.19 231 PHE A CA 1
ATOM 1870 C C . PHE A 1 231 ? 10.578 -13.508 -27.5 1 89.19 231 PHE A C 1
ATOM 1872 O O . PHE A 1 231 ? 10.898 -13.672 -26.328 1 89.19 231 PHE A O 1
ATOM 1879 N N . TRP A 1 232 ? 11.32 -12.992 -28.406 1 89.75 232 TRP A N 1
ATOM 1880 C CA . TRP A 1 232 ? 12.648 -12.523 -28.016 1 89.75 232 TRP A CA 1
ATOM 1881 C C . TRP A 1 232 ? 12.555 -11.414 -26.984 1 89.75 232 TRP A C 1
ATOM 1883 O O . TRP A 1 232 ? 13.328 -11.391 -26.016 1 89.75 232 TRP A O 1
ATOM 1893 N N . ASP A 1 233 ? 11.656 -10.594 -27.219 1 89.44 233 ASP A N 1
ATOM 1894 C CA . ASP A 1 233 ? 11.461 -9.477 -26.297 1 89.44 233 ASP A CA 1
ATOM 1895 C C . ASP A 1 233 ? 11.086 -9.969 -24.906 1 89.44 233 ASP A C 1
ATOM 1897 O O . ASP A 1 233 ? 11.602 -9.469 -23.906 1 89.44 233 ASP A O 1
ATOM 1901 N N . LEU A 1 234 ? 10.219 -10.883 -24.812 1 90.69 234 LEU A N 1
ATOM 1902 C CA . LEU A 1 234 ? 9.789 -11.453 -23.531 1 90.69 234 LEU A CA 1
ATOM 1903 C C . LEU A 1 234 ? 10.953 -12.148 -22.828 1 90.69 234 LEU A C 1
ATOM 1905 O O . LEU A 1 234 ? 11.148 -11.961 -21.625 1 90.69 234 LEU A O 1
ATOM 1909 N N . ILE A 1 235 ? 11.688 -12.906 -23.609 1 91.19 235 ILE A N 1
ATOM 1910 C CA . ILE A 1 235 ? 12.836 -13.625 -23.062 1 91.19 235 ILE A CA 1
ATOM 1911 C C . ILE A 1 235 ? 13.836 -12.633 -22.484 1 91.19 235 ILE A C 1
ATOM 1913 O O . ILE A 1 235 ? 14.289 -12.781 -21.344 1 91.19 235 ILE A O 1
ATOM 1917 N N . MET A 1 236 ? 14.086 -11.625 -23.25 1 89.31 236 MET A N 1
ATOM 1918 C CA . MET A 1 236 ? 15.062 -10.625 -22.828 1 89.31 236 MET A CA 1
ATOM 1919 C C . MET A 1 236 ? 14.578 -9.875 -21.594 1 89.31 236 MET A C 1
ATOM 1921 O O . MET A 1 236 ? 15.359 -9.617 -20.672 1 89.31 236 MET A O 1
ATOM 1925 N N . ALA A 1 237 ? 13.32 -9.555 -21.594 1 89.44 237 ALA A N 1
ATOM 1926 C CA . ALA A 1 237 ? 12.773 -8.688 -20.562 1 89.44 237 ALA A CA 1
ATOM 1927 C C . ALA A 1 237 ? 12.477 -9.469 -19.281 1 89.44 237 ALA A C 1
ATOM 1929 O O . ALA A 1 237 ? 12.562 -8.922 -18.172 1 89.44 237 ALA A O 1
ATOM 1930 N N . LYS A 1 238 ? 12.125 -10.695 -19.375 1 92.56 238 LYS A N 1
ATOM 1931 C CA . LYS A 1 238 ? 11.609 -11.43 -18.219 1 92.56 238 LYS A CA 1
ATOM 1932 C C . LYS A 1 238 ? 12.477 -12.641 -17.906 1 92.56 238 LYS A C 1
ATOM 1934 O O . LYS A 1 238 ? 13.016 -12.758 -16.797 1 92.56 238 LYS A O 1
ATOM 1939 N N . GLU A 1 239 ? 12.742 -13.484 -18.891 1 91.06 239 GLU A N 1
ATOM 1940 C CA . GLU A 1 239 ? 13.383 -14.773 -18.656 1 91.06 239 GLU A CA 1
ATOM 1941 C C . GLU A 1 239 ? 14.867 -14.609 -18.344 1 91.06 239 GLU A C 1
ATOM 1943 O O . GLU A 1 239 ? 15.414 -15.328 -17.5 1 91.06 239 GLU A O 1
ATOM 1948 N N . ASN A 1 240 ? 15.477 -13.672 -19 1 91.81 240 ASN A N 1
ATOM 1949 C CA . ASN A 1 240 ? 16.922 -13.5 -18.828 1 91.81 240 ASN A CA 1
ATOM 1950 C C . ASN A 1 240 ? 17.25 -12.805 -17.516 1 91.81 240 ASN A C 1
ATOM 1952 O O . ASN A 1 240 ? 18.375 -12.922 -17.016 1 91.81 240 ASN A O 1
ATOM 1956 N N . LYS A 1 241 ? 16.312 -12.047 -17.062 1 91.94 241 LYS A N 1
ATOM 1957 C CA . LYS A 1 241 ? 16.547 -11.406 -15.773 1 91.94 241 LYS A CA 1
ATOM 1958 C C . LYS A 1 241 ? 16.703 -12.445 -14.664 1 91.94 241 LYS A C 1
ATOM 1960 O O . LYS A 1 241 ? 15.805 -13.258 -14.445 1 91.94 241 LYS A O 1
ATOM 1965 N N . ASN A 1 242 ? 17.844 -12.484 -13.961 1 95.62 242 ASN A N 1
ATOM 1966 C CA . ASN A 1 242 ? 18.172 -13.414 -12.883 1 95.62 242 ASN A CA 1
ATOM 1967 C C . ASN A 1 242 ? 18.078 -14.867 -13.359 1 95.62 242 ASN A C 1
ATOM 1969 O O . ASN A 1 242 ? 17.594 -15.727 -12.633 1 95.62 242 ASN A O 1
ATOM 1973 N N . ARG A 1 243 ? 18.531 -15.148 -14.508 1 94.5 243 ARG A N 1
ATOM 1974 C CA . ARG A 1 243 ? 18.375 -16.469 -15.117 1 94.5 243 ARG A CA 1
ATOM 1975 C C . ARG A 1 243 ? 19.062 -17.547 -14.281 1 94.5 243 ARG A C 1
ATOM 1977 O O . ARG A 1 243 ? 18.5 -18.609 -14.055 1 94.5 243 ARG A O 1
ATOM 1984 N N . ILE A 1 244 ? 20.281 -17.266 -13.812 1 95.12 244 ILE A N 1
ATOM 1985 C CA . ILE A 1 244 ? 21.031 -18.25 -13.047 1 95.12 244 ILE A CA 1
ATOM 1986 C C . ILE A 1 244 ? 20.25 -18.641 -11.797 1 95.12 244 ILE A C 1
ATOM 1988 O O . ILE A 1 244 ? 20.094 -19.812 -11.492 1 95.12 244 ILE A O 1
ATOM 1992 N N . GLN A 1 245 ? 19.719 -17.656 -11.086 1 96.69 245 GLN A N 1
ATOM 1993 C CA . GLN A 1 245 ? 18.953 -17.906 -9.875 1 96.69 245 GLN A CA 1
ATOM 1994 C C . GLN A 1 245 ? 17.672 -18.672 -10.18 1 96.69 245 GLN A C 1
ATOM 1996 O O . GLN A 1 245 ? 17.297 -19.594 -9.445 1 96.69 245 GLN A O 1
ATOM 2001 N N . LYS A 1 246 ? 17.016 -18.328 -11.258 1 96 246 LYS A N 1
ATOM 2002 C CA . LYS A 1 246 ? 15.805 -19.016 -11.656 1 96 246 LYS A CA 1
ATOM 2003 C C . LYS A 1 246 ? 16.078 -20.484 -11.961 1 96 246 LYS A C 1
ATOM 2005 O O . LYS A 1 246 ? 15.312 -21.375 -11.562 1 96 246 LYS A O 1
ATOM 2010 N N . GLU A 1 247 ? 17.125 -20.703 -12.672 1 93.88 247 GLU A N 1
ATOM 2011 C CA . GLU A 1 247 ? 17.5 -22.062 -12.992 1 93.88 247 GLU A CA 1
ATOM 2012 C C . GLU A 1 247 ? 17.797 -22.875 -11.727 1 93.88 247 GLU A C 1
ATOM 2014 O O . GLU A 1 247 ? 17.422 -24.031 -11.625 1 93.88 247 GLU A O 1
ATOM 2019 N N . GLU A 1 248 ? 18.438 -22.234 -10.789 1 95 248 GLU A N 1
ATOM 2020 C CA . GLU A 1 248 ? 18.734 -22.891 -9.516 1 95 248 GLU A CA 1
ATOM 2021 C C . GLU A 1 248 ? 17.453 -23.219 -8.758 1 95 248 GLU A C 1
ATOM 2023 O O . GLU A 1 248 ? 17.359 -24.25 -8.094 1 95 248 GLU A O 1
ATOM 2028 N N . LEU A 1 249 ? 16.469 -22.344 -8.773 1 95.44 249 LEU A N 1
ATOM 2029 C CA . LEU A 1 249 ? 15.18 -22.594 -8.133 1 95.44 249 LEU A CA 1
ATOM 2030 C C . LEU A 1 249 ? 14.516 -23.844 -8.711 1 95.44 249 LEU A C 1
ATOM 2032 O O . LEU A 1 249 ? 14.023 -24.688 -7.965 1 95.44 249 LEU A O 1
ATOM 2036 N N . ILE A 1 250 ? 14.516 -23.922 -10.039 1 92.19 250 ILE A N 1
ATOM 2037 C CA . ILE A 1 250 ? 13.867 -25.016 -10.734 1 92.19 250 ILE A CA 1
ATOM 2038 C C . ILE A 1 250 ? 14.609 -26.312 -10.453 1 92.19 250 ILE A C 1
ATOM 2040 O O . ILE A 1 250 ? 13.992 -27.359 -10.211 1 92.19 250 ILE A O 1
ATOM 2044 N N . GLU A 1 251 ? 15.93 -26.234 -10.508 1 91 251 GLU A N 1
ATOM 2045 C CA . GLU A 1 251 ? 16.734 -27.422 -10.203 1 91 251 GLU A CA 1
ATOM 2046 C C . GLU A 1 251 ? 16.438 -27.938 -8.805 1 91 251 GLU A C 1
ATOM 2048 O O . GLU A 1 251 ? 16.375 -29.156 -8.594 1 91 251 GLU A O 1
ATOM 2053 N N . HIS A 1 252 ? 16.25 -27.062 -7.918 1 93 252 HIS A N 1
ATOM 2054 C CA . HIS A 1 252 ? 15.984 -27.438 -6.535 1 93 252 HIS A CA 1
ATOM 2055 C C . HIS A 1 252 ? 14.703 -28.266 -6.426 1 93 252 HIS A C 1
ATOM 2057 O O . HIS A 1 252 ? 14.695 -29.328 -5.809 1 93 252 HIS A O 1
ATOM 2063 N N . VAL A 1 253 ? 13.625 -27.844 -7.035 1 92.06 253 VAL A N 1
ATOM 2064 C CA . VAL A 1 253 ? 12.344 -28.516 -6.863 1 92.06 253 VAL A CA 1
ATOM 2065 C C . VAL A 1 253 ? 12.312 -29.797 -7.711 1 92.06 253 VAL A C 1
ATOM 2067 O O . VAL A 1 253 ? 11.672 -30.781 -7.336 1 92.06 253 VAL A O 1
ATOM 2070 N N . MET A 1 254 ? 13.055 -29.828 -8.773 1 87.88 254 MET A N 1
ATOM 2071 C CA . MET A 1 254 ? 13.055 -30.984 -9.664 1 87.88 254 MET A CA 1
ATOM 2072 C C . MET A 1 254 ? 13.867 -32.125 -9.062 1 87.88 254 MET A C 1
ATOM 2074 O O . MET A 1 254 ? 13.57 -33.312 -9.305 1 87.88 254 MET A O 1
ATOM 2078 N N . LEU A 1 255 ? 14.836 -31.766 -8.266 1 87.31 255 LEU A N 1
ATOM 2079 C CA . LEU A 1 255 ? 15.727 -32.781 -7.73 1 87.31 255 LEU A CA 1
ATOM 2080 C C . LEU A 1 255 ? 15.305 -33.188 -6.324 1 87.31 255 LEU A C 1
ATOM 2082 O O . LEU A 1 255 ? 15.758 -34.219 -5.805 1 87.31 255 LEU A O 1
ATOM 2086 N N . GLU A 1 256 ? 14.508 -32.406 -5.812 1 85.19 256 GLU A N 1
ATOM 2087 C CA . GLU A 1 256 ? 14.039 -32.719 -4.465 1 85.19 256 GLU A CA 1
ATOM 2088 C C . GLU A 1 256 ? 13.094 -33.906 -4.473 1 85.19 256 GLU A C 1
ATOM 2090 O O . GLU A 1 256 ? 12.234 -34.031 -5.352 1 85.19 256 GLU A O 1
ATOM 2095 N N . ASP A 1 257 ? 13.391 -34.781 -3.479 1 77.69 257 ASP A N 1
ATOM 2096 C CA . ASP A 1 257 ? 12.492 -35.906 -3.32 1 77.69 257 ASP A CA 1
ATOM 2097 C C . ASP A 1 257 ? 11.344 -35.562 -2.363 1 77.69 257 ASP A C 1
ATOM 2099 O O . ASP A 1 257 ? 11.523 -35.625 -1.144 1 77.69 257 ASP A O 1
ATOM 2103 N N . GLY A 1 258 ? 10.336 -35.125 -2.852 1 65.81 258 GLY A N 1
ATOM 2104 C CA . GLY A 1 258 ? 9.211 -34.594 -2.107 1 65.81 258 GLY A CA 1
ATOM 2105 C C . GLY A 1 258 ? 8.406 -35.656 -1.388 1 65.81 258 GLY A C 1
ATOM 2106 O O . GLY A 1 258 ? 7.605 -35.344 -0.5 1 65.81 258 GLY A O 1
ATOM 2107 N N . ASP A 1 259 ? 8.578 -36.875 -1.777 1 61.78 259 ASP A N 1
ATOM 2108 C CA . ASP A 1 259 ? 7.73 -37.938 -1.236 1 61.78 259 ASP A CA 1
ATOM 2109 C C . ASP A 1 259 ? 7.852 -38.031 0.284 1 61.78 259 ASP A C 1
ATOM 2111 O O . ASP A 1 259 ? 6.867 -38.281 0.979 1 61.78 259 ASP A O 1
ATOM 2115 N N . SER A 1 260 ? 8.898 -37.594 0.718 1 67.38 260 SER A N 1
ATOM 2116 C CA . SER A 1 260 ? 9.039 -37.812 2.152 1 67.38 260 SER A CA 1
ATOM 2117 C C . SER A 1 260 ? 8.82 -36.531 2.939 1 67.38 260 SER A C 1
ATOM 2119 O O . SER A 1 260 ? 8.602 -36.562 4.152 1 67.38 260 SER A O 1
ATOM 2121 N N . GLN A 1 261 ? 8.555 -35.5 2.234 1 77.94 261 GLN A N 1
ATOM 2122 C CA . GLN A 1 261 ? 8.539 -34.25 2.969 1 77.94 261 GLN A CA 1
ATOM 2123 C C . GLN A 1 261 ? 7.121 -33.656 3.047 1 77.94 261 GLN A C 1
ATOM 2125 O O . GLN A 1 261 ? 6.82 -32.875 3.932 1 77.94 261 GLN A O 1
ATOM 2130 N N . VAL A 1 262 ? 6.277 -34.125 2.262 1 87.62 262 VAL A N 1
ATOM 2131 C CA . VAL A 1 262 ? 4.941 -33.562 2.178 1 87.62 262 VAL A CA 1
ATOM 2132 C C . VAL A 1 262 ? 4 -34.281 3.139 1 87.62 262 VAL A C 1
ATOM 2134 O O . VAL A 1 262 ? 3.867 -35.5 3.082 1 87.62 262 VAL A O 1
ATOM 2137 N N . THR A 1 263 ? 3.459 -33.562 4.062 1 89.81 263 THR A N 1
ATOM 2138 C CA . THR A 1 263 ? 2.512 -34.094 5.039 1 89.81 263 THR A CA 1
ATOM 2139 C C . THR A 1 263 ? 1.139 -33.438 4.855 1 89.81 263 THR A C 1
ATOM 2141 O O . THR A 1 263 ? 0.979 -32.531 4.055 1 89.81 263 THR A O 1
ATOM 2144 N N . THR A 1 264 ? 0.235 -33.969 5.629 1 93.62 264 THR A N 1
ATOM 2145 C CA . THR A 1 264 ? -1.122 -33.438 5.559 1 93.62 264 THR A CA 1
ATOM 2146 C C . THR A 1 264 ? -1.172 -32 6.09 1 93.62 264 THR A C 1
ATOM 2148 O O . THR A 1 264 ? -0.32 -31.594 6.883 1 93.62 264 THR A O 1
ATOM 2151 N N . LEU A 1 265 ? -2.066 -31.266 5.535 1 96.62 265 LEU A N 1
ATOM 2152 C CA . LEU A 1 265 ? -2.293 -29.906 5.98 1 96.62 265 LEU A CA 1
ATOM 2153 C C . LEU A 1 265 ? -3.504 -29.828 6.906 1 96.62 265 LEU A C 1
ATOM 2155 O O . LEU A 1 265 ? -4.461 -30.578 6.75 1 96.62 265 LEU A O 1
ATOM 2159 N N . SER A 1 266 ? -3.451 -28.938 7.875 1 96.19 266 SER A N 1
ATOM 2160 C CA . SER A 1 266 ? -4.598 -28.719 8.75 1 96.19 266 SER A CA 1
ATOM 2161 C C . SER A 1 266 ? -5.699 -27.938 8.039 1 96.19 266 SER A C 1
ATOM 2163 O O . SER A 1 266 ? -6.859 -27.984 8.445 1 96.19 266 SER A O 1
ATOM 2165 N N . GLN A 1 267 ? -5.387 -27.281 6.953 1 96.88 267 GLN A N 1
ATOM 2166 C CA . GLN A 1 267 ? -6.312 -26.422 6.203 1 96.88 267 GLN A CA 1
ATOM 2167 C C . GLN A 1 267 ? -7.102 -27.25 5.188 1 96.88 267 GLN A C 1
ATOM 2169 O O . GLN A 1 267 ? -6.598 -28.234 4.645 1 96.88 267 GLN A O 1
ATOM 2174 N N . GLU A 1 268 ? -8.367 -26.766 4.969 1 97.88 268 GLU A N 1
ATOM 2175 C CA . GLU A 1 268 ? -9.055 -27.281 3.785 1 97.88 268 GLU A CA 1
ATOM 2176 C C . GLU A 1 268 ? -8.266 -26.953 2.516 1 97.88 268 GLU A C 1
ATOM 2178 O O . GLU A 1 268 ? -7.766 -25.844 2.354 1 97.88 268 GLU A O 1
ATOM 2183 N N . THR A 1 269 ? -8.156 -27.984 1.663 1 98.44 269 THR A N 1
ATOM 2184 C CA . THR A 1 269 ? -7.34 -27.859 0.461 1 98.44 269 THR A CA 1
ATOM 2185 C C . THR A 1 269 ? -8.141 -28.234 -0.781 1 98.44 269 THR A C 1
ATOM 2187 O O . THR A 1 269 ? -8.82 -29.266 -0.799 1 98.44 269 THR A O 1
ATOM 2190 N N . LEU A 1 270 ? -8.094 -27.391 -1.755 1 98.81 270 LEU A N 1
ATOM 2191 C CA . LEU A 1 270 ? -8.648 -27.703 -3.07 1 98.81 270 LEU A CA 1
ATOM 2192 C C . LEU A 1 270 ? -7.535 -27.875 -4.098 1 98.81 270 LEU A C 1
ATOM 2194 O O . LEU A 1 270 ? -6.738 -26.953 -4.32 1 98.81 270 LEU A O 1
ATOM 2198 N N . LEU A 1 271 ? -7.48 -29.062 -4.656 1 98.75 271 LEU A N 1
ATOM 2199 C CA . LEU A 1 271 ? -6.621 -29.312 -5.805 1 98.75 271 LEU A CA 1
ATOM 2200 C C . LEU A 1 271 ? -7.383 -29.109 -7.109 1 98.75 271 LEU A C 1
ATOM 2202 O O . LEU A 1 271 ? -8.516 -29.562 -7.25 1 98.75 271 LEU A O 1
ATOM 2206 N N . VAL A 1 272 ? -6.789 -28.375 -8.031 1 98.88 272 VAL A N 1
ATOM 2207 C CA . VAL A 1 272 ? -7.371 -28.188 -9.352 1 98.88 272 VAL A CA 1
ATOM 2208 C C . VAL A 1 272 ? -6.359 -28.594 -10.422 1 98.88 272 VAL A C 1
ATOM 2210 O O . VAL A 1 272 ? -5.211 -28.141 -10.406 1 98.88 272 VAL A O 1
ATOM 2213 N N . TRP A 1 273 ? -6.84 -29.406 -11.367 1 98.62 273 TRP A N 1
ATOM 2214 C CA . TRP A 1 273 ? -5.93 -29.953 -12.367 1 98.62 273 TRP A CA 1
ATOM 2215 C C . TRP A 1 273 ? -6.586 -29.984 -13.742 1 98.62 273 TRP A C 1
ATOM 2217 O O . TRP A 1 273 ? -7.789 -30.219 -13.859 1 98.62 273 TRP A O 1
ATOM 2227 N N . GLY A 1 274 ? -5.754 -29.688 -14.766 1 98 274 GLY A N 1
ATOM 2228 C CA . GLY A 1 274 ? -6.238 -29.906 -16.125 1 98 274 GLY A CA 1
ATOM 2229 C C . GLY A 1 274 ? -6.184 -31.375 -16.547 1 98 274 GLY A C 1
ATOM 2230 O O . GLY A 1 274 ? -5.176 -32.031 -16.328 1 98 274 GLY A O 1
ATOM 2231 N N . GLU A 1 275 ? -7.145 -31.812 -17.219 1 97.12 275 GLU A N 1
ATOM 2232 C CA . GLU A 1 275 ? -7.188 -33.188 -17.703 1 97.12 275 GLU A CA 1
ATOM 2233 C C . GLU A 1 275 ? -6.09 -33.469 -18.719 1 97.12 275 GLU A C 1
ATOM 2235 O O . GLU A 1 275 ? -5.637 -34.594 -18.875 1 97.12 275 GLU A O 1
ATOM 2240 N N . ASN A 1 276 ? -5.684 -32.438 -19.328 1 95.62 276 ASN A N 1
ATOM 2241 C CA . ASN A 1 276 ? -4.699 -32.562 -20.406 1 95.62 276 ASN A CA 1
ATOM 2242 C C . ASN A 1 276 ? -3.352 -31.969 -20 1 95.62 276 ASN A C 1
ATOM 2244 O O . ASN A 1 276 ? -2.59 -31.5 -20.859 1 95.62 276 ASN A O 1
ATOM 2248 N N . ASP A 1 277 ? -3.084 -31.875 -18.734 1 94.56 277 ASP A N 1
ATOM 2249 C CA . ASP A 1 277 ? -1.778 -31.422 -18.266 1 94.56 277 ASP A CA 1
ATOM 2250 C C . ASP A 1 277 ? -0.682 -32.406 -18.625 1 94.56 277 ASP A C 1
ATOM 2252 O O . ASP A 1 277 ? -0.648 -33.531 -18.109 1 94.56 277 ASP A O 1
ATOM 2256 N N . LEU A 1 278 ? 0.237 -31.984 -19.438 1 87.69 278 LEU A N 1
ATOM 2257 C CA . LEU A 1 278 ? 1.312 -32.844 -19.906 1 87.69 278 LEU A CA 1
ATOM 2258 C C . LEU A 1 278 ? 2.541 -32.719 -19.016 1 87.69 278 LEU A C 1
ATOM 2260 O O . LEU A 1 278 ? 3.385 -33.625 -18.984 1 87.69 278 LEU A O 1
ATOM 2264 N N . PHE A 1 279 ? 2.689 -31.641 -18.344 1 87.5 279 PHE A N 1
ATOM 2265 C CA . PHE A 1 279 ? 3.846 -31.406 -17.484 1 87.5 279 PHE A CA 1
ATOM 2266 C C . PHE A 1 279 ? 3.732 -32.188 -16.188 1 87.5 279 PHE A C 1
ATOM 2268 O O . PHE A 1 279 ? 4.68 -32.875 -15.789 1 87.5 279 PHE A O 1
ATOM 2275 N N . PHE A 1 280 ? 2.623 -32.062 -15.539 1 91.5 280 PHE A N 1
ATOM 2276 C CA . PHE A 1 280 ? 2.25 -32.875 -14.383 1 91.5 280 PHE A CA 1
ATOM 2277 C C . PHE A 1 280 ? 0.921 -33.594 -14.617 1 91.5 280 PHE A C 1
ATOM 2279 O O . PHE A 1 280 ? -0.132 -33.094 -14.219 1 91.5 280 PHE A O 1
ATOM 2286 N N . PRO A 1 281 ? 1.015 -34.75 -15.125 1 92.94 281 PRO A N 1
ATOM 2287 C CA . PRO A 1 281 ? -0.206 -35.438 -15.523 1 92.94 281 PRO A CA 1
ATOM 2288 C C . PRO A 1 281 ? -1.116 -35.75 -14.336 1 92.94 281 PRO A C 1
ATOM 2290 O O . PRO A 1 281 ? -0.728 -35.562 -13.188 1 92.94 281 PRO A O 1
ATOM 2293 N N . LYS A 1 282 ? -2.277 -36.25 -14.609 1 94.62 282 LYS A N 1
ATOM 2294 C CA . LYS A 1 282 ? -3.359 -36.406 -13.648 1 94.62 282 LYS A CA 1
ATOM 2295 C C . LYS A 1 282 ? -2.918 -37.312 -12.484 1 94.62 282 LYS A C 1
ATOM 2297 O O . LYS A 1 282 ? -3.385 -37.125 -11.359 1 94.62 282 LYS A O 1
ATOM 2302 N N . HIS A 1 283 ? -2.049 -38.281 -12.766 1 94.25 283 HIS A N 1
ATOM 2303 C CA . HIS A 1 283 ? -1.659 -39.188 -11.688 1 94.25 283 HIS A CA 1
ATOM 2304 C C . HIS A 1 283 ? -0.919 -38.438 -10.578 1 94.25 283 HIS A C 1
ATOM 2306 O O . HIS A 1 283 ? -0.954 -38.844 -9.422 1 94.25 283 HIS A O 1
ATOM 2312 N N . PHE A 1 284 ? -0.198 -37.281 -10.883 1 94.56 284 PHE A N 1
ATOM 2313 C CA . PHE A 1 284 ? 0.395 -36.406 -9.859 1 94.56 284 PHE A CA 1
ATOM 2314 C C . PHE A 1 284 ? -0.678 -35.844 -8.938 1 94.56 284 PHE A C 1
ATOM 2316 O O . PHE A 1 284 ? -0.479 -35.781 -7.723 1 94.56 284 PHE A O 1
ATOM 2323 N N . ALA A 1 285 ? -1.812 -35.469 -9.5 1 97.19 285 ALA A N 1
ATOM 2324 C CA . ALA A 1 285 ? -2.93 -34.938 -8.727 1 97.19 285 ALA A CA 1
ATOM 2325 C C . ALA A 1 285 ? -3.482 -35.969 -7.758 1 97.19 285 ALA A C 1
ATOM 2327 O O . ALA A 1 285 ? -3.709 -35.688 -6.582 1 97.19 285 ALA A O 1
ATOM 2328 N N . TYR A 1 286 ? -3.693 -37.125 -8.281 1 97 286 TYR A N 1
ATOM 2329 C CA . TYR A 1 286 ? -4.246 -38.219 -7.457 1 97 286 TYR A CA 1
ATOM 2330 C C . TYR A 1 286 ? -3.283 -38.594 -6.336 1 97 286 TYR A C 1
ATOM 2332 O O . TYR A 1 286 ? -3.709 -38.844 -5.207 1 97 286 TYR A O 1
ATOM 2340 N N . GLN A 1 287 ? -2.041 -38.656 -6.672 1 94.69 287 GLN A N 1
ATOM 2341 C CA . GLN A 1 287 ? -1.033 -38.969 -5.66 1 94.69 287 GLN A CA 1
ATOM 2342 C C . GLN A 1 287 ? -1.021 -37.906 -4.566 1 94.69 287 GLN A C 1
ATOM 2344 O O . GLN A 1 287 ? -0.963 -38.219 -3.379 1 94.69 287 GLN A O 1
ATOM 2349 N N . LEU A 1 288 ? -1.027 -36.656 -4.973 1 95.94 288 LEU A N 1
ATOM 2350 C CA . LEU A 1 288 ? -1.021 -35.562 -4.008 1 95.94 288 LEU A CA 1
ATOM 2351 C C . LEU A 1 288 ? -2.291 -35.562 -3.162 1 95.94 288 LEU A C 1
ATOM 2353 O O . LEU A 1 288 ? -2.24 -35.312 -1.956 1 95.94 288 LEU A O 1
ATOM 2357 N N . GLN A 1 289 ? -3.404 -35.812 -3.785 1 96.88 289 GLN A N 1
ATOM 2358 C CA . GLN A 1 289 ? -4.668 -35.938 -3.066 1 96.88 289 GLN A CA 1
ATOM 2359 C C . GLN A 1 289 ? -4.578 -36.969 -1.95 1 96.88 289 GLN A C 1
ATOM 2361 O O . GLN A 1 289 ? -4.988 -36.688 -0.817 1 96.88 289 GLN A O 1
ATOM 2366 N N . ARG A 1 290 ? -4.051 -38.094 -2.24 1 94.75 290 ARG A N 1
ATOM 2367 C CA . ARG A 1 290 ? -3.926 -39.156 -1.256 1 94.75 290 ARG A CA 1
ATOM 2368 C C . ARG A 1 290 ? -3.045 -38.719 -0.088 1 94.75 290 ARG A C 1
ATOM 2370 O O . ARG A 1 290 ? -3.326 -39.062 1.065 1 94.75 290 ARG A O 1
ATOM 2377 N N . ARG A 1 291 ? -2.086 -38 -0.426 1 93.19 291 ARG A N 1
ATOM 2378 C CA . ARG A 1 291 ? -1.129 -37.594 0.592 1 93.19 291 ARG A CA 1
ATOM 2379 C C . ARG A 1 291 ? -1.737 -36.531 1.511 1 93.19 291 ARG A C 1
ATOM 2381 O O . ARG A 1 291 ? -1.407 -36.469 2.697 1 93.19 291 ARG A O 1
ATOM 2388 N N . LEU A 1 292 ? -2.588 -35.75 0.994 1 95.38 292 LEU A N 1
ATOM 2389 C CA . LEU A 1 292 ? -3.092 -34.594 1.734 1 95.38 292 LEU A CA 1
ATOM 2390 C C . LEU A 1 292 ? -4.422 -34.938 2.406 1 95.38 292 LEU A C 1
ATOM 2392 O O . LEU A 1 292 ? -5 -34.094 3.088 1 95.38 292 LEU A O 1
ATOM 2396 N N . GLU A 1 293 ? -4.926 -36.156 2.266 1 92.94 293 GLU A N 1
ATOM 2397 C CA . GLU A 1 293 ? -6.152 -36.562 2.945 1 92.94 293 GLU A CA 1
ATOM 2398 C C . GLU A 1 293 ? -6.027 -36.375 4.457 1 92.94 293 GLU A C 1
ATOM 2400 O O . GLU A 1 293 ? -4.93 -36.469 5.012 1 92.94 293 GLU A O 1
ATOM 2405 N N . PRO A 1 294 ? -7.23 -35.875 5.137 1 94.12 294 PRO A N 1
ATOM 2406 C CA . PRO A 1 294 ? -8.617 -36 4.676 1 94.12 294 PRO A CA 1
ATOM 2407 C C . PRO A 1 294 ? -9.211 -34.656 4.238 1 94.12 294 PRO A C 1
ATOM 2409 O O . PRO A 1 294 ? -10.305 -34.625 3.66 1 94.12 294 PRO A O 1
ATOM 2412 N N . LYS A 1 295 ? -8.625 -33.562 4.449 1 95.38 295 LYS A N 1
ATOM 2413 C CA . LYS A 1 295 ? -9.242 -32.281 4.207 1 95.38 295 LYS A CA 1
ATOM 2414 C C . LYS A 1 295 ? -8.875 -31.734 2.824 1 95.38 295 LYS A C 1
ATOM 2416 O O . LYS A 1 295 ? -8.461 -30.578 2.688 1 95.38 295 LYS A O 1
ATOM 2421 N N . VAL A 1 296 ? -9.016 -32.625 1.799 1 97.44 296 VAL A N 1
ATOM 2422 C CA . VAL A 1 296 ? -8.617 -32.25 0.45 1 97.44 296 VAL A CA 1
ATOM 2423 C C . VAL A 1 296 ? -9.695 -32.656 -0.549 1 97.44 296 VAL A C 1
ATOM 2425 O O . VAL A 1 296 ? -10.297 -33.719 -0.411 1 97.44 296 VAL A O 1
ATOM 2428 N N . ARG A 1 297 ? -9.969 -31.828 -1.486 1 97.44 297 ARG A N 1
ATOM 2429 C CA . ARG A 1 297 ? -10.836 -32.094 -2.635 1 97.44 297 ARG A CA 1
ATOM 2430 C C . ARG A 1 297 ? -10.078 -31.875 -3.943 1 97.44 297 ARG A C 1
ATOM 2432 O O . ARG A 1 297 ? -9.195 -31.016 -4.031 1 97.44 297 ARG A O 1
ATOM 2439 N N . LEU A 1 298 ? -10.445 -32.719 -4.93 1 98.5 298 LEU A N 1
ATOM 2440 C CA . LEU A 1 298 ? -9.812 -32.594 -6.242 1 98.5 298 LEU A CA 1
ATOM 2441 C C . LEU A 1 298 ? -10.844 -32.281 -7.316 1 98.5 298 LEU A C 1
ATOM 2443 O O . LEU A 1 298 ? -11.891 -32.938 -7.387 1 98.5 298 LEU A O 1
ATOM 2447 N N . GLU A 1 299 ? -10.555 -31.234 -8.102 1 98.75 299 GLU A N 1
ATOM 2448 C CA . GLU A 1 299 ? -11.375 -30.875 -9.258 1 98.75 299 GLU A CA 1
ATOM 2449 C C . GLU A 1 299 ? -10.578 -30.969 -10.555 1 98.75 299 GLU A C 1
ATOM 2451 O O . GLU A 1 299 ? -9.516 -30.359 -10.68 1 98.75 299 GLU A O 1
ATOM 2456 N N . MET A 1 300 ? -11.086 -31.734 -11.531 1 98.44 300 MET A N 1
ATOM 2457 C CA . MET A 1 300 ? -10.477 -31.859 -12.852 1 98.44 300 MET A CA 1
ATOM 2458 C C . MET A 1 300 ? -11.172 -30.938 -13.852 1 98.44 300 MET A C 1
ATOM 2460 O O . MET A 1 300 ? -12.406 -30.922 -13.93 1 98.44 300 MET A O 1
ATOM 2464 N N . LEU A 1 301 ? -10.422 -30.172 -14.594 1 98.44 301 LEU A N 1
ATOM 2465 C CA . LEU A 1 301 ? -10.969 -29.281 -15.609 1 98.44 301 LEU A CA 1
ATOM 2466 C C . LEU A 1 301 ? -10.828 -29.906 -17 1 98.44 301 LEU A C 1
ATOM 2468 O O . LEU A 1 301 ? -9.727 -30.25 -17.422 1 98.44 301 LEU A O 1
ATOM 2472 N N . LYS A 1 302 ? -11.898 -29.938 -17.719 1 97.06 302 LYS A N 1
ATOM 2473 C CA . LYS A 1 302 ? -11.922 -30.5 -19.062 1 97.06 302 LYS A CA 1
ATOM 2474 C C . LYS A 1 302 ? -11.195 -29.594 -20.047 1 97.06 302 LYS A C 1
ATOM 2476 O O . LYS A 1 302 ? -11.234 -28.359 -19.906 1 97.06 302 LYS A O 1
ATOM 2481 N N . GLU A 1 303 ? -10.523 -30.234 -21.047 1 96.31 303 GLU A N 1
ATOM 2482 C CA . GLU A 1 303 ? -9.859 -29.531 -22.141 1 96.31 303 GLU A CA 1
ATOM 2483 C C . GLU A 1 303 ? -8.898 -28.469 -21.609 1 96.31 303 GLU A C 1
ATOM 2485 O O . GLU A 1 303 ? -8.891 -27.344 -22.094 1 96.31 303 GLU A O 1
ATOM 2490 N N . THR A 1 304 ? -8.312 -28.797 -20.562 1 97.69 304 THR A N 1
ATOM 2491 C CA . THR A 1 304 ? -7.426 -27.859 -19.891 1 97.69 304 THR A CA 1
ATOM 2492 C C . THR A 1 304 ? -6.043 -28.469 -19.688 1 97.69 304 THR A C 1
ATOM 2494 O O . THR A 1 304 ? -5.922 -29.625 -19.266 1 97.69 304 THR A O 1
ATOM 2497 N N . GLY A 1 305 ? -5.008 -27.719 -20.031 1 96.62 305 GLY A N 1
ATOM 2498 C CA . GLY A 1 305 ? -3.633 -28.156 -19.844 1 96.62 305 GLY A CA 1
ATOM 2499 C C . GLY A 1 305 ? -3.041 -27.688 -18.516 1 96.62 305 GLY A C 1
ATOM 2500 O O . GLY A 1 305 ? -3.748 -27.594 -17.516 1 96.62 305 GLY A O 1
ATOM 2501 N N . HIS A 1 306 ? -1.679 -27.562 -18.438 1 95.44 306 HIS A N 1
ATOM 2502 C CA . HIS A 1 306 ? -0.939 -27.188 -17.234 1 95.44 306 HIS A CA 1
ATOM 2503 C C . HIS A 1 306 ? -1.317 -25.781 -16.781 1 95.44 306 HIS A C 1
ATOM 2505 O O . HIS A 1 306 ? -1.452 -25.531 -15.578 1 95.44 306 HIS A O 1
ATOM 2511 N N . ALA A 1 307 ? -1.503 -24.922 -17.766 1 96.5 307 ALA A N 1
ATOM 2512 C CA . ALA A 1 307 ? -1.827 -23.516 -17.5 1 96.5 307 ALA A CA 1
ATOM 2513 C C . ALA A 1 307 ? -3.336 -23.328 -17.391 1 96.5 307 ALA A C 1
ATOM 2515 O O . ALA A 1 307 ? -3.934 -22.594 -18.188 1 96.5 307 ALA A O 1
ATOM 2516 N N . ALA A 1 308 ? -3.883 -23.812 -16.344 1 97.69 308 ALA A N 1
ATOM 2517 C CA . ALA A 1 308 ? -5.324 -23.719 -16.125 1 97.69 308 ALA A CA 1
ATOM 2518 C C . ALA A 1 308 ? -5.77 -22.266 -16.031 1 97.69 308 ALA A C 1
ATOM 2520 O O . ALA A 1 308 ? -6.895 -21.922 -16.406 1 97.69 308 ALA A O 1
ATOM 2521 N N . ASN A 1 309 ? -4.84 -21.359 -15.539 1 97.56 309 ASN A N 1
ATOM 2522 C CA . ASN A 1 309 ? -5.141 -19.938 -15.406 1 97.56 309 ASN A CA 1
ATOM 2523 C C . ASN A 1 309 ? -5.348 -19.281 -16.766 1 97.56 309 ASN A C 1
ATOM 2525 O O . ASN A 1 309 ? -5.98 -18.234 -16.859 1 97.56 309 ASN A O 1
ATOM 2529 N N . VAL A 1 310 ? -4.84 -19.922 -17.812 1 96.12 310 VAL A N 1
ATOM 2530 C CA . VAL A 1 310 ? -4.969 -19.391 -19.172 1 96.12 310 VAL A CA 1
ATOM 2531 C C . VAL A 1 310 ? -6.035 -20.188 -19.922 1 96.12 310 VAL A C 1
ATOM 2533 O O . VAL A 1 310 ? -6.918 -19.594 -20.547 1 96.12 310 VAL A O 1
ATOM 2536 N N . ASP A 1 311 ? -6.062 -21.5 -19.797 1 97.06 311 ASP A N 1
ATOM 2537 C CA . ASP A 1 311 ? -6.941 -22.391 -20.562 1 97.06 311 ASP A CA 1
ATOM 2538 C C . ASP A 1 311 ? -8.383 -22.25 -20.094 1 97.06 311 ASP A C 1
ATOM 2540 O O . ASP A 1 311 ? -9.312 -22.328 -20.891 1 97.06 311 ASP A O 1
ATOM 2544 N N . SER A 1 312 ? -8.547 -22.125 -18.844 1 97.69 312 SER A N 1
ATOM 2545 C CA . SER A 1 312 ? -9.883 -22.156 -18.25 1 97.69 312 SER A CA 1
ATOM 2546 C C . SER A 1 312 ? -10.016 -21.125 -17.125 1 97.69 312 SER A C 1
ATOM 2548 O O . SER A 1 312 ? -10.398 -21.469 -16 1 97.69 312 SER A O 1
ATOM 2550 N N . PRO A 1 313 ? -9.797 -19.875 -17.484 1 97.94 313 PRO A N 1
ATOM 2551 C CA . PRO A 1 313 ? -9.781 -18.828 -16.453 1 97.94 313 PRO A CA 1
ATOM 2552 C C . PRO A 1 313 ? -11.125 -18.688 -15.742 1 97.94 313 PRO A C 1
ATOM 2554 O O . PRO A 1 313 ? -11.164 -18.484 -14.523 1 97.94 313 PRO A O 1
ATOM 2557 N N . ARG A 1 314 ? -12.227 -18.75 -16.453 1 97.88 314 ARG A N 1
ATOM 2558 C CA . ARG A 1 314 ? -13.547 -18.578 -15.844 1 97.88 314 ARG A CA 1
ATOM 2559 C C . ARG A 1 314 ? -13.836 -19.703 -14.844 1 97.88 314 ARG A C 1
ATOM 2561 O O . ARG A 1 314 ? -14.234 -19.422 -13.711 1 97.88 314 ARG A O 1
ATOM 2568 N N . GLU A 1 315 ? -13.633 -20.906 -15.289 1 98.31 315 GLU A N 1
ATOM 2569 C CA . GLU A 1 315 ? -13.875 -22.047 -14.414 1 98.31 315 GLU A CA 1
ATOM 2570 C C . GLU A 1 315 ? -12.977 -22.016 -13.188 1 98.31 315 GLU A C 1
ATOM 2572 O O . GLU A 1 315 ? -13.438 -22.266 -12.07 1 98.31 315 GLU A O 1
ATOM 2577 N N . LEU A 1 316 ? -11.727 -21.734 -13.375 1 98.81 316 LEU A N 1
ATOM 2578 C CA . LEU A 1 316 ? -10.773 -21.672 -12.273 1 98.81 316 LEU A CA 1
ATOM 2579 C C . LEU A 1 316 ? -11.18 -20.594 -11.273 1 98.81 316 LEU A C 1
ATOM 2581 O O . LEU A 1 316 ? -11.18 -20.828 -10.062 1 98.81 316 LEU A O 1
ATOM 2585 N N . ASN A 1 317 ? -11.523 -19.391 -11.773 1 98.81 317 ASN A N 1
ATOM 2586 C CA . ASN A 1 317 ? -11.953 -18.297 -10.906 1 98.81 317 ASN A CA 1
ATOM 2587 C C . ASN A 1 317 ? -13.172 -18.688 -10.07 1 98.81 317 ASN A C 1
ATOM 2589 O O . ASN A 1 317 ? -13.219 -18.422 -8.867 1 98.81 317 ASN A O 1
ATOM 2593 N N . GLU A 1 318 ? -14.109 -19.281 -10.727 1 98.56 318 GLU A N 1
ATOM 2594 C CA . GLU A 1 318 ? -15.328 -19.688 -10.039 1 98.56 318 GLU A CA 1
ATOM 2595 C C . GLU A 1 318 ? -15.016 -20.703 -8.938 1 98.56 318 GLU A C 1
ATOM 2597 O O . GLU A 1 318 ? -15.578 -20.641 -7.844 1 98.56 318 GLU A O 1
ATOM 2602 N N . LEU A 1 319 ? -14.156 -21.656 -9.211 1 98.62 319 LEU A N 1
ATOM 2603 C CA . LEU A 1 319 ? -13.773 -22.656 -8.227 1 98.62 319 LEU A CA 1
ATOM 2604 C C . LEU A 1 319 ? -13.086 -22 -7.023 1 98.62 319 LEU A C 1
ATOM 2606 O O . LEU A 1 319 ? -13.375 -22.344 -5.875 1 98.62 319 LEU A O 1
ATOM 2610 N N . ILE A 1 320 ? -12.188 -21.109 -7.258 1 98.75 320 ILE A N 1
ATOM 2611 C CA . ILE A 1 320 ? -11.461 -20.422 -6.195 1 98.75 320 ILE A CA 1
ATOM 2612 C C . ILE A 1 320 ? -12.438 -19.656 -5.305 1 98.75 320 ILE A C 1
ATOM 2614 O O . ILE A 1 320 ? -12.406 -19.781 -4.078 1 98.75 320 ILE A O 1
ATOM 2618 N N . ILE A 1 321 ? -13.305 -18.859 -5.926 1 98.81 321 ILE A N 1
ATOM 2619 C CA . ILE A 1 321 ? -14.234 -18.016 -5.195 1 98.81 321 ILE A CA 1
ATOM 2620 C C . ILE A 1 321 ? -15.172 -18.875 -4.359 1 98.81 321 ILE A C 1
ATOM 2622 O O . ILE A 1 321 ? -15.328 -18.656 -3.154 1 98.81 321 ILE A O 1
ATOM 2626 N N . SER A 1 322 ? -15.766 -19.906 -5 1 98.25 322 SER A N 1
ATOM 2627 C CA . SER A 1 322 ? -16.734 -20.766 -4.305 1 98.25 322 SER A CA 1
ATOM 2628 C C . SER A 1 322 ? -16.078 -21.516 -3.146 1 98.25 322 SER A C 1
ATOM 2630 O O . SER A 1 322 ? -16.656 -21.609 -2.064 1 98.25 322 SER A O 1
ATOM 2632 N N . PHE A 1 323 ? -14.945 -22.016 -3.287 1 98.56 323 PHE A N 1
ATOM 2633 C CA . PHE A 1 323 ? -14.258 -22.812 -2.27 1 98.56 323 PHE A CA 1
ATOM 2634 C C . PHE A 1 323 ? -13.859 -21.938 -1.085 1 98.56 323 PHE A C 1
ATOM 2636 O O . PHE A 1 323 ? -14.102 -22.297 0.069 1 98.56 323 PHE A O 1
ATOM 2643 N N . ILE A 1 324 ? -13.203 -20.766 -1.364 1 98.38 324 ILE A N 1
ATOM 2644 C CA . ILE A 1 324 ? -12.641 -19.938 -0.308 1 98.38 324 ILE A CA 1
ATOM 2645 C C . ILE A 1 324 ? -13.766 -19.281 0.482 1 98.38 324 ILE A C 1
ATOM 2647 O O . ILE A 1 324 ? -13.672 -19.109 1.701 1 98.38 324 ILE A O 1
ATOM 2651 N N . LEU A 1 325 ? -14.836 -18.906 -0.16 1 97.38 325 LEU A N 1
ATOM 2652 C CA . LEU A 1 325 ? -15.906 -18.172 0.513 1 97.38 325 LEU A CA 1
ATOM 2653 C C . LEU A 1 325 ? -16.891 -19.141 1.166 1 97.38 325 LEU A C 1
ATOM 2655 O O . LEU A 1 325 ? -17.766 -18.719 1.92 1 97.38 325 LEU A O 1
ATOM 2659 N N . GLU A 1 326 ? -16.719 -20.312 0.85 1 92.31 326 GLU A N 1
ATOM 2660 C CA . GLU A 1 326 ? -17.594 -21.297 1.474 1 92.31 326 GLU A CA 1
ATOM 2661 C C . GLU A 1 326 ? -17.391 -21.359 2.984 1 92.31 326 GLU A C 1
ATOM 2663 O O . GLU A 1 326 ? -16.25 -21.328 3.455 1 92.31 326 GLU A O 1
ATOM 2668 N N . LYS A 1 327 ? -18.453 -21.281 3.916 1 78 327 LYS A N 1
ATOM 2669 C CA . LYS A 1 327 ? -18.375 -21.359 5.375 1 78 327 LYS A CA 1
ATOM 2670 C C . LYS A 1 327 ? -18.016 -22.766 5.836 1 78 327 LYS A C 1
ATOM 2672 O O . LYS A 1 327 ? -18.422 -23.75 5.219 1 78 327 LYS A O 1
ATOM 2677 N N . PRO A 1 328 ? -17.25 -22.734 7.027 1 69.19 328 PRO A N 1
ATOM 2678 C CA . PRO A 1 328 ? -16.906 -24.047 7.578 1 69.19 328 PRO A CA 1
ATOM 2679 C C . PRO A 1 328 ? -18.125 -24.844 8.031 1 69.19 328 PRO A C 1
ATOM 2681 O O . PRO A 1 328 ? -19.078 -24.266 8.555 1 69.19 328 PRO A O 1
ATOM 2684 N N . GLY A 1 329 ? -18.469 -26.172 7.672 1 58.88 329 GLY A N 1
ATOM 2685 C CA . GLY A 1 329 ? -19.5 -27.062 8.172 1 58.88 329 GLY A CA 1
ATOM 2686 C C . GLY A 1 329 ? -20.562 -27.391 7.133 1 58.88 329 GLY A C 1
ATOM 2687 O O . GLY A 1 329 ? -21.469 -28.188 7.387 1 58.88 329 GLY A O 1
ATOM 2688 N N . THR A 1 330 ? -20.875 -26.531 6.363 1 41.09 330 THR A N 1
ATOM 2689 C CA . THR A 1 330 ? -22.016 -26.828 5.508 1 41.09 330 THR A CA 1
ATOM 2690 C C . THR A 1 330 ? -21.766 -28.094 4.703 1 41.09 330 THR A C 1
ATOM 2692 O O . THR A 1 330 ? -22.656 -28.562 3.977 1 41.09 330 THR A O 1
ATOM 2695 N N . ARG A 1 331 ? -20.797 -28.625 4.324 1 42.44 331 ARG A N 1
ATOM 2696 C CA . ARG A 1 331 ? -20.797 -29.891 3.602 1 42.44 331 ARG A CA 1
ATOM 2697 C C . ARG A 1 331 ? -20.938 -31.062 4.562 1 42.44 331 ARG A C 1
ATOM 2699 O O . ARG A 1 331 ? -20.016 -31.375 5.32 1 42.44 331 ARG A O 1
ATOM 2706 N N . ALA A 1 332 ? -22.094 -31.281 5.391 1 33.22 332 ALA A N 1
ATOM 2707 C CA . ALA A 1 332 ? -22.5 -32.594 5.887 1 33.22 332 ALA A CA 1
ATOM 2708 C C . ALA A 1 332 ? -22.875 -33.531 4.734 1 33.22 332 ALA A C 1
ATOM 2710 O O . ALA A 1 332 ? -23.516 -33.094 3.773 1 33.22 332 ALA A O 1
ATOM 2711 N N . MET B 1 1 ? 19.297 2.691 -16.297 1 36.38 1 MET B N 1
ATOM 2712 C CA . MET B 1 1 ? 18.562 1.887 -15.336 1 36.38 1 MET B CA 1
ATOM 2713 C C . MET B 1 1 ? 17.406 2.688 -14.719 1 36.38 1 MET B C 1
ATOM 2715 O O . MET B 1 1 ? 16.312 2.162 -14.531 1 36.38 1 MET B O 1
ATOM 2719 N N . GLY B 1 2 ? 17.781 4.004 -14.594 1 42.34 2 GLY B N 1
ATOM 2720 C CA . GLY B 1 2 ? 17 5.027 -13.922 1 42.34 2 GLY B CA 1
ATOM 2721 C C . GLY B 1 2 ? 15.859 5.562 -14.766 1 42.34 2 GLY B C 1
ATOM 2722 O O . GLY B 1 2 ? 14.773 5.836 -14.258 1 42.34 2 GLY B O 1
ATOM 2723 N N . TYR B 1 3 ? 16.109 5.551 -16.062 1 42.56 3 TYR B N 1
ATOM 2724 C CA . TYR B 1 3 ? 15.219 6.32 -16.922 1 42.56 3 TYR B CA 1
ATOM 2725 C C . TYR B 1 3 ? 13.984 5.504 -17.297 1 42.56 3 TYR B C 1
ATOM 2727 O O . TYR B 1 3 ? 12.875 6.043 -17.375 1 42.56 3 TYR B O 1
ATOM 2735 N N . ALA B 1 4 ? 14.117 4.16 -17.484 1 43.88 4 ALA B N 1
ATOM 2736 C CA . ALA B 1 4 ? 13 3.281 -17.828 1 43.88 4 ALA B CA 1
ATOM 2737 C C . ALA B 1 4 ? 11.953 3.256 -16.719 1 43.88 4 ALA B C 1
ATOM 2739 O O . ALA B 1 4 ? 10.75 3.262 -16.984 1 43.88 4 ALA B O 1
ATOM 2740 N N . LYS B 1 5 ? 12.352 3.227 -15.625 1 46.97 5 LYS B N 1
ATOM 2741 C CA . LYS B 1 5 ? 11.461 3.346 -14.477 1 46.97 5 LYS B CA 1
ATOM 2742 C C . LYS B 1 5 ? 10.695 4.664 -14.508 1 46.97 5 LYS B C 1
ATOM 2744 O O . LYS B 1 5 ? 9.508 4.703 -14.188 1 46.97 5 LYS B O 1
ATOM 2749 N N . LEU B 1 6 ? 11.445 5.613 -15.031 1 45.72 6 LEU B N 1
ATOM 2750 C CA . LEU B 1 6 ? 10.883 6.961 -15.047 1 45.72 6 LEU B CA 1
ATOM 2751 C C . LEU B 1 6 ? 9.789 7.086 -16.094 1 45.72 6 LEU B C 1
ATOM 2753 O O . LEU B 1 6 ? 8.727 7.66 -15.836 1 45.72 6 LEU B O 1
ATOM 2757 N N . ILE B 1 7 ? 9.961 6.379 -17.188 1 47.31 7 ILE B N 1
ATOM 2758 C CA . ILE B 1 7 ? 9.016 6.453 -18.297 1 47.31 7 ILE B CA 1
ATOM 2759 C C . ILE B 1 7 ? 7.75 5.672 -17.953 1 47.31 7 ILE B C 1
ATOM 2761 O O . ILE B 1 7 ? 6.637 6.145 -18.203 1 47.31 7 ILE B O 1
ATOM 2765 N N . ARG B 1 8 ? 7.844 4.547 -17.344 1 49.34 8 ARG B N 1
ATOM 2766 C CA . ARG B 1 8 ? 6.73 3.715 -16.906 1 49.34 8 ARG B CA 1
ATOM 2767 C C . ARG B 1 8 ? 5.867 4.449 -15.883 1 49.34 8 ARG B C 1
ATOM 2769 O O . ARG B 1 8 ? 4.641 4.379 -15.93 1 49.34 8 ARG B O 1
ATOM 2776 N N . GLN B 1 9 ? 6.492 5.117 -15.117 1 48.44 9 GLN B N 1
ATOM 2777 C CA . GLN B 1 9 ? 5.793 5.914 -14.117 1 48.44 9 GLN B CA 1
ATOM 2778 C C . GLN B 1 9 ? 4.992 7.039 -14.766 1 48.44 9 GLN B C 1
ATOM 2780 O O . GLN B 1 9 ? 3.855 7.305 -14.375 1 48.44 9 GLN B O 1
ATOM 2785 N N . TYR B 1 10 ? 5.543 7.488 -15.852 1 47.97 10 TYR B N 1
ATOM 2786 C CA . TYR B 1 10 ? 4.926 8.656 -16.469 1 47.97 10 TYR B CA 1
ATOM 2787 C C . TYR B 1 10 ? 3.742 8.25 -17.344 1 47.97 10 TYR B C 1
ATOM 2789 O O . TYR B 1 10 ? 2.703 8.914 -17.344 1 47.97 10 TYR B O 1
ATOM 2797 N N . LEU B 1 11 ? 3.801 7.086 -17.969 1 50.75 11 LEU B N 1
ATOM 2798 C CA . LEU B 1 11 ? 2.693 6.598 -18.781 1 50.75 11 LEU B CA 1
ATOM 2799 C C . LEU B 1 11 ? 1.504 6.219 -17.906 1 50.75 11 LEU B C 1
ATOM 2801 O O . LEU B 1 11 ? 0.354 6.492 -18.25 1 50.75 11 LEU B O 1
ATOM 2805 N N . PHE B 1 12 ? 1.685 5.672 -16.844 1 50.06 12 PHE B N 1
ATOM 2806 C CA . PHE B 1 12 ? 0.644 5.355 -15.875 1 50.06 12 PHE B CA 1
ATOM 2807 C C . PHE B 1 12 ? -0.088 6.621 -15.438 1 50.06 12 PHE B C 1
ATOM 2809 O O . PHE B 1 12 ? -1.317 6.633 -15.344 1 50.06 12 PHE B O 1
ATOM 2816 N N . MET B 1 13 ? 0.614 7.602 -15.305 1 48.56 13 MET B N 1
ATOM 2817 C CA . MET B 1 13 ? 0.051 8.883 -14.875 1 48.56 13 MET B CA 1
ATOM 2818 C C . MET B 1 13 ? -0.846 9.469 -15.961 1 48.56 13 MET B C 1
ATOM 2820 O O . MET B 1 13 ? -1.907 10.023 -15.656 1 48.56 13 MET B O 1
ATOM 2824 N N . LEU B 1 14 ? -0.503 9.156 -17.141 1 51.38 14 LEU B N 1
ATOM 2825 C CA . LEU B 1 14 ? -1.249 9.734 -18.25 1 51.38 14 LEU B CA 1
ATOM 2826 C C . LEU B 1 14 ? -2.602 9.047 -18.406 1 51.38 14 LEU B C 1
ATOM 2828 O O . LEU B 1 14 ? -3.617 9.711 -18.625 1 51.38 14 LEU B O 1
ATOM 2832 N N . VAL B 1 15 ? -2.676 7.766 -18.25 1 51.88 15 VAL B N 1
ATOM 2833 C CA . VAL B 1 15 ? -3.912 7.008 -18.406 1 51.88 15 VAL B CA 1
ATOM 2834 C C . VAL B 1 15 ? -4.844 7.281 -17.219 1 51.88 15 VAL B C 1
ATOM 2836 O O . VAL B 1 15 ? -6.047 7.48 -17.406 1 51.88 15 VAL B O 1
ATOM 2839 N N . MET B 1 16 ? -4.328 7.379 -16.141 1 50.34 16 MET B N 1
ATOM 2840 C CA . MET B 1 16 ? -5.164 7.688 -14.984 1 50.34 16 MET B CA 1
ATOM 2841 C C . MET B 1 16 ? -5.727 9.102 -15.078 1 50.34 16 MET B C 1
ATOM 2843 O O . MET B 1 16 ? -6.891 9.336 -14.734 1 50.34 16 MET B O 1
ATOM 2847 N N . ALA B 1 17 ? -4.941 9.898 -15.492 1 49.47 17 ALA B N 1
ATOM 2848 C CA . ALA B 1 17 ? -5.391 11.273 -15.68 1 49.47 17 ALA B CA 1
ATOM 2849 C C . ALA B 1 17 ? -6.48 11.352 -16.75 1 49.47 17 ALA B C 1
ATOM 2851 O O . ALA B 1 17 ? -7.492 12.031 -16.562 1 49.47 17 ALA B O 1
ATOM 2852 N N . ALA B 1 18 ? -6.395 10.492 -17.719 1 50.25 18 ALA B N 1
ATOM 2853 C CA . ALA B 1 18 ? -7.383 10.516 -18.797 1 50.25 18 ALA B CA 1
ATOM 2854 C C . ALA B 1 18 ? -8.727 9.977 -18.312 1 50.25 18 ALA B C 1
ATOM 2856 O O . ALA B 1 18 ? -9.773 10.555 -18.609 1 50.25 18 ALA B O 1
ATOM 2857 N N . ARG B 1 19 ? -8.75 8.984 -17.641 1 50.56 19 ARG B N 1
ATOM 2858 C CA . ARG B 1 19 ? -9.977 8.383 -17.125 1 50.56 19 ARG B CA 1
ATOM 2859 C C . ARG B 1 19 ? -10.664 9.32 -16.125 1 50.56 19 ARG B C 1
ATOM 2861 O O . ARG B 1 19 ? -11.883 9.477 -16.156 1 50.56 19 ARG B O 1
ATOM 2868 N N . GLN B 1 20 ? -9.906 9.805 -15.258 1 47.97 20 GLN B N 1
ATOM 2869 C CA . GLN B 1 20 ? -10.492 10.734 -14.297 1 47.97 20 GLN B CA 1
ATOM 2870 C C . GLN B 1 20 ? -11.008 11.992 -14.984 1 47.97 20 GLN B C 1
ATOM 2872 O O . GLN B 1 20 ? -12.062 12.523 -14.617 1 47.97 20 GLN B O 1
ATOM 2877 N N . ILE B 1 21 ? -10.305 12.359 -15.875 1 48.47 21 ILE B N 1
ATOM 2878 C CA . ILE B 1 21 ? -10.711 13.531 -16.641 1 48.47 21 ILE B CA 1
ATOM 2879 C C . ILE B 1 21 ? -12 13.227 -17.406 1 48.47 21 ILE B C 1
ATOM 2881 O O . ILE B 1 21 ? -12.945 14.023 -17.375 1 48.47 21 ILE B O 1
ATOM 2885 N N . VAL B 1 22 ? -12.086 12.078 -17.969 1 48.09 22 VAL B N 1
ATOM 2886 C CA . VAL B 1 22 ? -13.281 11.68 -18.703 1 48.09 22 VAL B CA 1
ATOM 2887 C C . VAL B 1 22 ? -14.469 11.562 -17.75 1 48.09 22 VAL B C 1
ATOM 2889 O O . VAL B 1 22 ? -15.57 12.031 -18.062 1 48.09 22 VAL B O 1
ATOM 2892 N N . TRP B 1 23 ? -14.289 10.961 -16.734 1 49.81 23 TRP B N 1
ATOM 2893 C CA . TRP B 1 23 ? -15.359 10.766 -15.766 1 49.81 23 TRP B CA 1
ATOM 2894 C C . TRP B 1 23 ? -15.852 12.102 -15.211 1 49.81 23 TRP B C 1
ATOM 2896 O O . TRP B 1 23 ? -17.062 12.32 -15.078 1 49.81 23 TRP B O 1
ATOM 2906 N N . ASN B 1 24 ? -14.852 12.922 -14.945 1 47.53 24 ASN B N 1
ATOM 2907 C CA . ASN B 1 24 ? -15.219 14.227 -14.398 1 47.53 24 ASN B CA 1
ATOM 2908 C C . ASN B 1 24 ? -15.883 15.102 -15.453 1 47.53 24 ASN B C 1
ATOM 2910 O O . ASN B 1 24 ? -16.797 15.875 -15.141 1 47.53 24 ASN B O 1
ATOM 2914 N N . ILE B 1 25 ? -15.43 15.039 -16.562 1 49.78 25 ILE B N 1
ATOM 2915 C CA . ILE B 1 25 ? -16.047 15.859 -17.609 1 49.78 25 ILE B CA 1
ATOM 2916 C C . ILE B 1 25 ? -17.5 15.461 -17.781 1 49.78 25 ILE B C 1
ATOM 2918 O O . ILE B 1 25 ? -18.375 16.328 -17.953 1 49.78 25 ILE B O 1
ATOM 2922 N N . ARG B 1 26 ? -17.812 14.328 -17.719 1 47.19 26 ARG B N 1
ATOM 2923 C CA . ARG B 1 26 ? -19.203 13.883 -17.797 1 47.19 26 ARG B CA 1
ATOM 2924 C C . ARG B 1 26 ? -20.047 14.477 -16.688 1 47.19 26 ARG B C 1
ATOM 2926 O O . ARG B 1 26 ? -21.25 14.719 -16.859 1 47.19 26 ARG B O 1
ATOM 2933 N N . LYS B 1 27 ? -19.453 14.664 -15.547 1 47.41 27 LYS B N 1
ATOM 2934 C CA . LYS B 1 27 ? -20.188 15.258 -14.43 1 47.41 27 LYS B CA 1
ATOM 2935 C C . LYS B 1 27 ? -20.125 16.781 -14.477 1 47.41 27 LYS B C 1
ATOM 2937 O O . LYS B 1 27 ? -20.641 17.453 -13.586 1 47.41 27 LYS B O 1
ATOM 2942 N N . LEU B 1 28 ? -19.469 17.328 -15.352 1 48.88 28 LEU B N 1
ATOM 2943 C CA . LEU B 1 28 ? -19.078 18.734 -15.367 1 48.88 28 LEU B CA 1
ATOM 2944 C C . LEU B 1 28 ? -20.297 19.641 -15.5 1 48.88 28 LEU B C 1
ATOM 2946 O O . LEU B 1 28 ? -20.188 20.859 -15.352 1 48.88 28 LEU B O 1
ATOM 2950 N N . LYS B 1 29 ? -21.391 19.359 -15.805 1 52.12 29 LYS B N 1
ATOM 2951 C CA . LYS B 1 29 ? -22.281 20.5 -15.945 1 52.12 29 LYS B CA 1
ATOM 2952 C C . LYS B 1 29 ? -22.203 21.422 -14.719 1 52.12 29 LYS B C 1
ATOM 2954 O O . LYS B 1 29 ? -22.094 22.641 -14.852 1 52.12 29 LYS B O 1
ATOM 2959 N N . ASP B 1 30 ? -22.391 20.906 -13.477 1 61.44 30 ASP B N 1
ATOM 2960 C CA . ASP B 1 30 ? -22.469 21.766 -12.305 1 61.44 30 ASP B CA 1
ATOM 2961 C C . ASP B 1 30 ? -21.375 21.422 -11.297 1 61.44 30 ASP B C 1
ATOM 2963 O O . ASP B 1 30 ? -21.359 21.969 -10.188 1 61.44 30 ASP B O 1
ATOM 2967 N N . GLY B 1 31 ? -20.328 20.734 -11.75 1 68.5 31 GLY B N 1
ATOM 2968 C CA . GLY B 1 31 ? -19.297 20.328 -10.797 1 68.5 31 GLY B CA 1
ATOM 2969 C C . GLY B 1 31 ? -17.969 21.016 -11.031 1 68.5 31 GLY B C 1
ATOM 2970 O O . GLY B 1 31 ? -17.828 21.828 -11.945 1 68.5 31 GLY B O 1
ATOM 2971 N N . PRO B 1 32 ? -17.047 21 -10 1 73.94 32 PRO B N 1
ATOM 2972 C CA . PRO B 1 32 ? -15.719 21.578 -10.148 1 73.94 32 PRO B CA 1
ATOM 2973 C C . PRO B 1 32 ? -15 21.078 -11.398 1 73.94 32 PRO B C 1
ATOM 2975 O O . PRO B 1 32 ? -15.141 19.922 -11.773 1 73.94 32 PRO B O 1
ATOM 2978 N N . VAL B 1 33 ? -14.312 21.938 -12.086 1 73.81 33 VAL B N 1
ATOM 2979 C CA . VAL B 1 33 ? -13.672 21.625 -13.359 1 73.81 33 VAL B CA 1
ATOM 2980 C C . VAL B 1 33 ? -12.156 21.578 -13.18 1 73.81 33 VAL B C 1
ATOM 2982 O O . VAL B 1 33 ? -11.492 20.672 -13.68 1 73.81 33 VAL B O 1
ATOM 2985 N N . PHE B 1 34 ? -11.656 22.516 -12.445 1 81.56 34 PHE B N 1
ATOM 2986 C CA . PHE B 1 34 ? -10.203 22.688 -12.375 1 81.56 34 PHE B CA 1
ATOM 2987 C C . PHE B 1 34 ? -9.609 21.766 -11.32 1 81.56 34 PHE B C 1
ATOM 2989 O O . PHE B 1 34 ? -8.516 21.219 -11.516 1 81.56 34 PHE B O 1
ATOM 2996 N N . MET B 1 35 ? -10.281 21.531 -10.25 1 85.62 35 MET B N 1
ATOM 2997 C CA . MET B 1 35 ? -9.727 20.797 -9.117 1 85.62 35 MET B CA 1
ATOM 2998 C C . MET B 1 35 ? -9.445 19.344 -9.5 1 85.62 35 MET B C 1
ATOM 3000 O O . MET B 1 35 ? -8.445 18.781 -9.078 1 85.62 35 MET B O 1
ATOM 3004 N N . PRO B 1 36 ? -10.336 18.75 -10.305 1 82.94 36 PRO B N 1
ATOM 3005 C CA . PRO B 1 36 ? -10 17.391 -10.75 1 82.94 36 PRO B CA 1
ATOM 3006 C C . PRO B 1 36 ? -8.688 17.328 -11.516 1 82.94 36 PRO B C 1
ATOM 3008 O O . PRO B 1 36 ? -7.945 16.344 -11.406 1 82.94 36 PRO B O 1
ATOM 3011 N N . VAL B 1 37 ? -8.414 18.344 -12.242 1 81.56 37 VAL B N 1
ATOM 3012 C CA . VAL B 1 37 ? -7.156 18.422 -12.984 1 81.56 37 VAL B CA 1
ATOM 3013 C C . VAL B 1 37 ? -5.992 18.578 -12.008 1 81.56 37 VAL B C 1
ATOM 3015 O O . VAL B 1 37 ? -4.973 17.891 -12.133 1 81.56 37 VAL B O 1
ATOM 3018 N N . VAL B 1 38 ? -6.168 19.438 -11.07 1 85.69 38 VAL B N 1
ATOM 3019 C CA . VAL B 1 38 ? -5.145 19.641 -10.055 1 85.69 38 VAL B CA 1
ATOM 3020 C C . VAL B 1 38 ? -4.91 18.344 -9.281 1 85.69 38 VAL B C 1
ATOM 3022 O O . VAL B 1 38 ? -3.762 17.953 -9.039 1 85.69 38 VAL B O 1
ATOM 3025 N N . ASP B 1 39 ? -5.984 17.688 -8.969 1 87.56 39 ASP B N 1
ATOM 3026 C CA . ASP B 1 39 ? -5.879 16.422 -8.234 1 87.56 39 ASP B CA 1
ATOM 3027 C C . ASP B 1 39 ? -5.09 15.383 -9.039 1 87.56 39 ASP B C 1
ATOM 3029 O O . ASP B 1 39 ? -4.301 14.625 -8.477 1 87.56 39 ASP B O 1
ATOM 3033 N N . PHE B 1 40 ? -5.309 15.383 -10.258 1 83.81 40 PHE B N 1
ATOM 3034 C CA . PHE B 1 40 ? -4.609 14.445 -11.125 1 83.81 40 PHE B CA 1
ATOM 3035 C C . PHE B 1 40 ? -3.123 14.766 -11.195 1 83.81 40 PHE B C 1
ATOM 3037 O O . PHE B 1 40 ? -2.281 13.867 -11.141 1 83.81 40 PHE B O 1
ATOM 3044 N N . LEU B 1 41 ? -2.809 16.031 -11.336 1 84.88 41 LEU B N 1
ATOM 3045 C CA . LEU B 1 41 ? -1.413 16.453 -11.375 1 84.88 41 LEU B CA 1
ATOM 3046 C C . LEU B 1 41 ? -0.708 16.141 -10.062 1 84.88 41 LEU B C 1
ATOM 3048 O O . LEU B 1 41 ? 0.452 15.711 -10.062 1 84.88 41 LEU B O 1
ATOM 3052 N N . VAL B 1 42 ? -1.435 16.344 -9 1 90.88 42 VAL B N 1
ATOM 3053 C CA . VAL B 1 42 ? -0.885 16.016 -7.688 1 90.88 42 VAL B CA 1
ATOM 3054 C C . VAL B 1 42 ? -0.65 14.516 -7.586 1 90.88 42 VAL B C 1
ATOM 3056 O O . VAL B 1 42 ? 0.372 14.07 -7.055 1 90.88 42 VAL B O 1
ATOM 3059 N N . PHE B 1 43 ? -1.535 13.742 -8.164 1 89.31 43 PHE B N 1
ATOM 3060 C CA . PHE B 1 43 ? -1.382 12.289 -8.203 1 89.31 43 PHE B CA 1
ATOM 3061 C C . PHE B 1 43 ? -0.112 11.898 -8.945 1 89.31 43 PHE B C 1
ATOM 3063 O O . PHE B 1 43 ? 0.675 11.086 -8.453 1 89.31 43 PHE B O 1
ATOM 3070 N N . LEU B 1 44 ? 0.067 12.461 -10.008 1 83.5 44 LEU B N 1
ATOM 3071 C CA . LEU B 1 44 ? 1.238 12.156 -10.82 1 83.5 44 LEU B CA 1
ATOM 3072 C C . LEU B 1 44 ? 2.521 12.555 -10.102 1 83.5 44 LEU B C 1
ATOM 3074 O O . LEU B 1 44 ? 3.5 11.805 -10.109 1 83.5 44 LEU B O 1
ATOM 3078 N N . TYR B 1 45 ? 2.5 13.719 -9.562 1 90 45 TYR B N 1
ATOM 3079 C CA . TYR B 1 45 ? 3.654 14.211 -8.82 1 90 45 TYR B CA 1
ATOM 3080 C C . TYR B 1 45 ? 4 13.281 -7.664 1 90 45 TYR B C 1
ATOM 3082 O O . TYR B 1 45 ? 5.156 12.883 -7.504 1 90 45 TYR B O 1
ATOM 3090 N N . TYR B 1 46 ? 2.957 12.867 -6.887 1 94.44 46 TYR B N 1
ATOM 3091 C CA . TYR B 1 46 ? 3.174 12 -5.734 1 94.44 46 TYR B CA 1
ATOM 3092 C C . TYR B 1 46 ? 3.652 10.625 -6.172 1 94.44 46 TYR B C 1
ATOM 3094 O O . TYR B 1 46 ? 4.578 10.062 -5.578 1 94.44 46 TYR B O 1
ATOM 3102 N N . TYR B 1 47 ? 3.062 10.086 -7.199 1 89.12 47 TYR B N 1
ATOM 3103 C CA . TYR B 1 47 ? 3.367 8.734 -7.641 1 89.12 47 TYR B CA 1
ATOM 3104 C C . TYR B 1 47 ? 4.742 8.664 -8.289 1 89.12 47 TYR B C 1
ATOM 3106 O O . TYR B 1 47 ? 5.59 7.859 -7.895 1 89.12 47 TYR B O 1
ATOM 3114 N N . PHE B 1 48 ? 5.043 9.594 -9.18 1 83.94 48 PHE B N 1
ATOM 3115 C CA . PHE B 1 48 ? 6.219 9.445 -10.023 1 83.94 48 PHE B CA 1
ATOM 3116 C C . PHE B 1 48 ? 7.414 10.172 -9.422 1 83.94 48 PHE B C 1
ATOM 3118 O O . PHE B 1 48 ? 8.562 9.758 -9.617 1 83.94 48 PHE B O 1
ATOM 3125 N N . TYR B 1 49 ? 7.16 11.219 -8.672 1 90.12 49 TYR B N 1
ATOM 3126 C CA . TYR B 1 49 ? 8.289 12.016 -8.211 1 90.12 49 TYR B CA 1
ATOM 3127 C C . TYR B 1 49 ? 8.562 11.773 -6.73 1 90.12 49 TYR B C 1
ATOM 3129 O O . TYR B 1 49 ? 9.703 11.898 -6.273 1 90.12 49 TYR B O 1
ATOM 3137 N N . CYS B 1 50 ? 7.461 11.461 -6.047 1 95.88 50 CYS B N 1
ATOM 3138 C CA . CYS B 1 50 ? 7.66 11.289 -4.613 1 95.88 50 CYS B CA 1
ATOM 3139 C C . CYS B 1 50 ? 7.707 9.812 -4.242 1 95.88 50 CYS B C 1
ATOM 3141 O O . CYS B 1 50 ? 8.07 9.461 -3.119 1 95.88 50 CYS B O 1
ATOM 3143 N N . GLY B 1 51 ? 7.336 8.859 -5.191 1 95.31 51 GLY B N 1
ATOM 3144 C CA . GLY B 1 51 ? 7.324 7.438 -4.891 1 95.31 51 GLY B CA 1
ATOM 3145 C C . GLY B 1 51 ? 6.242 7.047 -3.902 1 95.31 51 GLY B C 1
ATOM 3146 O O . GLY B 1 51 ? 6.469 6.219 -3.02 1 95.31 51 GLY B O 1
ATOM 3147 N N . LEU B 1 52 ? 5.117 7.727 -4.016 1 97.31 52 LEU B N 1
ATOM 3148 C CA . LEU B 1 52 ? 3.994 7.453 -3.129 1 97.31 52 LEU B CA 1
ATOM 3149 C C . LEU B 1 52 ? 2.807 6.898 -3.91 1 97.31 52 LEU B C 1
ATOM 3151 O O . LEU B 1 52 ? 2.658 7.18 -5.102 1 97.31 52 LEU B O 1
ATOM 3155 N N . THR B 1 53 ? 2.039 6.117 -3.254 1 94.38 53 THR B N 1
ATOM 3156 C CA . THR B 1 53 ? 0.826 5.582 -3.863 1 94.38 53 THR B CA 1
ATOM 3157 C C . THR B 1 53 ? -0.356 5.699 -2.906 1 94.38 53 THR B C 1
ATOM 3159 O O . THR B 1 53 ? -0.189 5.59 -1.688 1 94.38 53 THR B O 1
ATOM 3162 N N . PRO B 1 54 ? -1.521 5.965 -3.438 1 95.19 54 PRO B N 1
ATOM 3163 C CA . PRO B 1 54 ? -2.703 6.035 -2.574 1 95.19 54 PRO B CA 1
ATOM 3164 C C . PRO B 1 54 ? -3.24 4.656 -2.197 1 95.19 54 PRO B C 1
ATOM 3166 O O . PRO B 1 54 ? -3.215 3.732 -3.018 1 95.19 54 PRO B O 1
ATOM 3169 N N . CYS B 1 55 ? -3.674 4.484 -1.006 1 96.62 55 CYS B N 1
ATOM 3170 C CA . CYS B 1 55 ? -4.273 3.256 -0.498 1 96.62 55 CYS B CA 1
ATOM 3171 C C . CYS B 1 55 ? -5.355 3.561 0.53 1 96.62 55 CYS B C 1
ATOM 3173 O O . CYS B 1 55 ? -5.207 4.48 1.338 1 96.62 55 CYS B O 1
ATOM 3175 N N . ALA B 1 56 ? -6.391 2.816 0.494 1 97.88 56 ALA B N 1
ATOM 3176 C CA . ALA B 1 56 ? -7.469 2.945 1.474 1 97.88 56 ALA B CA 1
ATOM 3177 C C . ALA B 1 56 ? -7.602 1.676 2.311 1 97.88 56 ALA B C 1
ATOM 3179 O O . ALA B 1 56 ? -7.359 0.571 1.819 1 97.88 56 ALA B O 1
ATOM 3180 N N . VAL B 1 57 ? -7.961 1.786 3.533 1 98.25 57 VAL B N 1
ATOM 3181 C CA . VAL B 1 57 ? -8.156 0.671 4.453 1 98.25 57 VAL B CA 1
ATOM 3182 C C . VAL B 1 57 ? -9.469 0.859 5.219 1 98.25 57 VAL B C 1
ATOM 3184 O O . VAL B 1 57 ? -9.68 1.894 5.855 1 98.25 57 VAL B O 1
ATOM 3187 N N . ASP B 1 58 ? -10.336 -0.1 5.113 1 98.5 58 ASP B N 1
ATOM 3188 C CA . ASP B 1 58 ? -11.477 -0.128 6.023 1 98.5 58 ASP B CA 1
ATOM 3189 C C . ASP B 1 58 ? -11.055 -0.581 7.418 1 98.5 58 ASP B C 1
ATOM 3191 O O . ASP B 1 58 ? -10.516 -1.677 7.586 1 98.5 58 ASP B O 1
ATOM 3195 N N . LEU B 1 59 ? -11.258 0.262 8.367 1 98.12 59 LEU B N 1
ATOM 3196 C CA . LEU B 1 59 ? -10.984 -0.129 9.742 1 98.12 59 LEU B CA 1
ATOM 3197 C C . LEU B 1 59 ? -12.078 -1.036 10.281 1 98.12 59 LEU B C 1
ATOM 3199 O O . LEU B 1 59 ? -11.82 -1.902 11.117 1 98.12 59 LEU B O 1
ATOM 3203 N N . ASP B 1 60 ? -13.266 -0.825 9.922 1 97 60 ASP B N 1
ATOM 3204 C CA . ASP B 1 60 ? -14.469 -1.591 10.211 1 97 60 ASP B CA 1
ATOM 3205 C C . ASP B 1 60 ? -15.562 -1.307 9.18 1 97 60 ASP B C 1
ATOM 3207 O O . ASP B 1 60 ? -15.273 -0.892 8.062 1 97 60 ASP B O 1
ATOM 3211 N N . ASP B 1 61 ? -16.812 -1.569 9.492 1 96.81 61 ASP B N 1
ATOM 3212 C CA . ASP B 1 61 ? -17.891 -1.388 8.539 1 96.81 61 ASP B CA 1
ATOM 3213 C C . ASP B 1 61 ? -18.344 0.073 8.477 1 96.81 61 ASP B C 1
ATOM 3215 O O . ASP B 1 61 ? -19.188 0.436 7.672 1 96.81 61 ASP B O 1
ATOM 3219 N N . GLN B 1 62 ? -17.672 0.953 9.289 1 97.88 62 GLN B N 1
ATOM 3220 C CA . GLN B 1 62 ? -18.141 2.332 9.375 1 97.88 62 GLN B CA 1
ATOM 3221 C C . GLN B 1 62 ? -17.062 3.312 8.938 1 97.88 62 GLN B C 1
ATOM 3223 O O . GLN B 1 62 ? -17.359 4.449 8.57 1 97.88 62 GLN B O 1
ATOM 3228 N N . THR B 1 63 ? -15.836 2.887 9.07 1 98.69 63 THR B N 1
ATOM 3229 C CA . THR B 1 63 ? -14.742 3.844 8.961 1 98.69 63 THR B CA 1
ATOM 3230 C C . THR B 1 63 ? -13.742 3.398 7.895 1 98.69 63 THR B C 1
ATOM 3232 O O . THR B 1 63 ? -13.266 2.264 7.922 1 98.69 63 THR B O 1
ATOM 3235 N N . THR B 1 64 ? -13.445 4.238 6.945 1 98.62 64 THR B N 1
ATOM 3236 C CA . THR B 1 64 ? -12.422 4.047 5.926 1 98.62 64 THR B CA 1
ATOM 3237 C C . THR B 1 64 ? -11.367 5.152 6.008 1 98.62 64 THR B C 1
ATOM 3239 O O . THR B 1 64 ? -11.711 6.336 6.047 1 98.62 64 THR B O 1
ATOM 3242 N N . MET B 1 65 ? -10.141 4.766 6.105 1 98.69 65 MET B N 1
ATOM 3243 C CA . MET B 1 65 ? -9.023 5.711 6.078 1 98.69 65 MET B CA 1
ATOM 3244 C C . MET B 1 65 ? -8.273 5.633 4.754 1 98.69 65 MET B C 1
ATOM 3246 O O . MET B 1 65 ? -7.941 4.539 4.289 1 98.69 65 MET B O 1
ATOM 3250 N N . ASN B 1 66 ? -8.047 6.773 4.18 1 98.25 66 ASN B N 1
ATOM 3251 C CA . ASN B 1 66 ? -7.219 6.887 2.98 1 98.25 66 ASN B CA 1
ATOM 3252 C C . ASN B 1 66 ? -5.824 7.414 3.309 1 98.25 66 ASN B C 1
ATOM 3254 O O . ASN B 1 66 ? -5.68 8.32 4.129 1 98.25 66 ASN B O 1
ATOM 3258 N N . PHE B 1 67 ? -4.785 6.852 2.65 1 98.5 67 PHE B N 1
ATOM 3259 C CA . PHE B 1 67 ? -3.395 7.246 2.859 1 98.5 67 PHE B CA 1
ATOM 3260 C C . PHE B 1 67 ? -2.682 7.441 1.527 1 98.5 67 PHE B C 1
ATOM 3262 O O . PHE B 1 67 ? -3.041 6.82 0.527 1 98.5 67 PHE B O 1
ATOM 3269 N N . TRP B 1 68 ? -1.792 8.32 1.499 1 98.19 68 TRP B N 1
ATOM 3270 C CA . TRP B 1 68 ? -0.644 8.188 0.611 1 98.19 68 TRP B CA 1
ATOM 3271 C C . TRP B 1 68 ? 0.523 7.516 1.329 1 98.19 68 TRP B C 1
ATOM 3273 O O . TRP B 1 68 ? 0.903 7.926 2.428 1 98.19 68 TRP B O 1
ATOM 3283 N N . ILE B 1 69 ? 1.108 6.469 0.72 1 98.5 69 ILE B N 1
ATOM 3284 C CA . ILE B 1 69 ? 2.195 5.758 1.385 1 98.5 69 ILE B CA 1
ATOM 3285 C C . ILE B 1 69 ? 3.357 5.57 0.414 1 98.5 69 ILE B C 1
ATOM 3287 O O . ILE B 1 69 ? 3.17 5.602 -0.804 1 98.5 69 ILE B O 1
ATOM 3291 N N . SER B 1 70 ? 4.559 5.418 0.982 1 98.19 70 SER B N 1
ATOM 3292 C CA . SER B 1 70 ? 5.688 5.047 0.137 1 98.19 70 SER B CA 1
ATOM 3293 C C . SER B 1 70 ? 5.41 3.748 -0.616 1 98.19 70 SER B C 1
ATOM 3295 O O . SER B 1 70 ? 5.012 2.75 -0.014 1 98.19 70 SER B O 1
ATOM 3297 N N . ASN B 1 71 ? 5.605 3.797 -1.907 1 95.19 71 ASN B N 1
ATOM 3298 C CA . ASN B 1 71 ? 5.34 2.604 -2.703 1 95.19 71 ASN B CA 1
ATOM 3299 C C . ASN B 1 71 ? 6.441 1.561 -2.537 1 95.19 71 ASN B C 1
ATOM 3301 O O . ASN B 1 71 ? 6.258 0.394 -2.891 1 95.19 71 ASN B O 1
ATOM 3305 N N . HIS B 1 72 ? 7.543 1.95 -2.076 1 97.25 72 HIS B N 1
ATOM 3306 C CA . HIS B 1 72 ? 8.617 1.069 -1.625 1 97.25 72 HIS B CA 1
ATOM 3307 C C . HIS B 1 72 ? 8.992 1.36 -0.177 1 97.25 72 HIS B C 1
ATOM 3309 O O . HIS B 1 72 ? 9.609 2.389 0.113 1 97.25 72 HIS B O 1
ATOM 3315 N N . ARG B 1 73 ? 8.57 0.473 0.698 1 97.56 73 ARG B N 1
ATOM 3316 C CA . ARG B 1 73 ? 8.953 0.595 2.1 1 97.56 73 ARG B CA 1
ATOM 3317 C C . ARG B 1 73 ? 10.359 0.038 2.33 1 97.56 73 ARG B C 1
ATOM 3319 O O . ARG B 1 73 ? 10.555 -1.178 2.314 1 97.56 73 ARG B O 1
ATOM 3326 N N . ARG B 1 74 ? 11.219 0.891 2.613 1 97.31 74 ARG B N 1
ATOM 3327 C CA . ARG B 1 74 ? 12.625 0.524 2.691 1 97.31 74 ARG B CA 1
ATOM 3328 C C . ARG B 1 74 ? 13.031 0.201 4.129 1 97.31 74 ARG B C 1
ATOM 3330 O O . ARG B 1 74 ? 12.578 0.86 5.066 1 97.31 74 ARG B O 1
ATOM 3337 N N . HIS B 1 75 ? 13.938 -0.752 4.242 1 93.75 75 HIS B N 1
ATOM 3338 C CA . HIS B 1 75 ? 14.391 -1.21 5.551 1 93.75 75 HIS B CA 1
ATOM 3339 C C . HIS B 1 75 ? 15.258 -0.157 6.234 1 93.75 75 HIS B C 1
ATOM 3341 O O . HIS B 1 75 ? 15.305 -0.092 7.465 1 93.75 75 HIS B O 1
ATOM 3347 N N . ASP B 1 76 ? 15.883 0.686 5.484 1 95.5 76 ASP B N 1
ATOM 3348 C CA . ASP B 1 76 ? 16.859 1.624 6.031 1 95.5 76 ASP B CA 1
ATOM 3349 C C . ASP B 1 76 ? 16.234 2.992 6.277 1 95.5 76 ASP B C 1
ATOM 3351 O O . ASP B 1 76 ? 16.938 3.973 6.523 1 95.5 76 ASP B O 1
ATOM 3355 N N . ARG B 1 77 ? 14.953 3.107 6.18 1 97.5 77 ARG B N 1
ATOM 3356 C CA . ARG B 1 77 ? 14.25 4.363 6.414 1 97.5 77 ARG B CA 1
ATOM 3357 C C . ARG B 1 77 ? 13.242 4.223 7.547 1 97.5 77 ARG B C 1
ATOM 3359 O O . ARG B 1 77 ? 12.414 3.307 7.535 1 97.5 77 ARG B O 1
ATOM 3366 N N . PRO B 1 78 ? 13.312 5.141 8.508 1 98 78 PRO B N 1
ATOM 3367 C CA . PRO B 1 78 ? 12.289 5.113 9.547 1 98 78 PRO B CA 1
ATOM 3368 C C . PRO B 1 78 ? 10.914 5.562 9.039 1 98 78 PRO B C 1
ATOM 3370 O O . PRO B 1 78 ? 10.82 6.215 8 1 98 78 PRO B O 1
ATOM 3373 N N . ASN B 1 79 ? 9.859 5.141 9.758 1 98.75 79 ASN B N 1
ATOM 3374 C CA . ASN B 1 79 ? 8.492 5.5 9.398 1 98.75 79 ASN B CA 1
ATOM 3375 C C . ASN B 1 79 ? 8.125 6.898 9.891 1 98.75 79 ASN B C 1
ATOM 3377 O O . ASN B 1 79 ? 8.438 7.258 11.031 1 98.75 79 ASN B O 1
ATOM 3381 N N . LEU B 1 80 ? 7.535 7.734 9.016 1 98.94 80 LEU B N 1
ATOM 3382 C CA . LEU B 1 80 ? 7.055 9.062 9.375 1 98.94 80 LEU B CA 1
ATOM 3383 C C . LEU B 1 80 ? 5.605 9.258 8.945 1 98.94 80 LEU B C 1
ATOM 3385 O O . LEU B 1 80 ? 5.277 9.078 7.766 1 98.94 80 LEU B O 1
ATOM 3389 N N . VAL B 1 81 ? 4.781 9.555 9.883 1 98.94 81 VAL B N 1
ATOM 3390 C CA . VAL B 1 81 ? 3.385 9.883 9.609 1 98.94 81 VAL B CA 1
ATOM 3391 C C . VAL B 1 81 ? 3.205 11.398 9.594 1 98.94 81 VAL B C 1
ATOM 3393 O O . VAL B 1 81 ? 3.654 12.094 10.508 1 98.94 81 VAL B O 1
ATOM 3396 N N . ILE B 1 82 ? 2.576 11.891 8.547 1 98.88 82 ILE B N 1
ATOM 3397 C CA . ILE B 1 82 ? 2.373 13.328 8.375 1 98.88 82 ILE B CA 1
ATOM 3398 C C . ILE B 1 82 ? 0.887 13.656 8.5 1 98.88 82 ILE B C 1
ATOM 3400 O O . ILE B 1 82 ? 0.078 13.211 7.68 1 98.88 82 ILE B O 1
ATOM 3404 N N . ILE B 1 83 ? 0.541 14.445 9.477 1 98.88 83 ILE B N 1
ATOM 3405 C CA . ILE B 1 83 ? -0.854 14.719 9.797 1 98.88 83 ILE B CA 1
ATOM 3406 C C . ILE B 1 83 ? -1.191 16.156 9.43 1 98.88 83 ILE B C 1
ATOM 3408 O O . ILE B 1 83 ? -0.611 17.109 9.969 1 98.88 83 ILE B O 1
ATOM 3412 N N . HIS B 1 84 ? -2.199 16.312 8.586 1 98.44 84 HIS B N 1
ATOM 3413 C CA . HIS B 1 84 ? -2.521 17.609 8.023 1 98.44 84 HIS B CA 1
ATOM 3414 C C . HIS B 1 84 ? -3.443 18.406 8.953 1 98.44 84 HIS B C 1
ATOM 3416 O O . HIS B 1 84 ? -3.996 17.844 9.906 1 98.44 84 HIS B O 1
ATOM 3422 N N . GLY B 1 85 ? -3.562 19.703 8.711 1 96.81 85 GLY B N 1
ATOM 3423 C CA . GLY B 1 85 ? -4.504 20.578 9.391 1 96.81 85 GLY B CA 1
ATOM 3424 C C . GLY B 1 85 ? -5.848 20.672 8.703 1 96.81 85 GLY B C 1
ATOM 3425 O O . GLY B 1 85 ? -6.227 19.766 7.945 1 96.81 85 GLY B O 1
ATOM 3426 N N . CYS B 1 86 ? -6.547 21.703 9.062 1 91.69 86 CYS B N 1
ATOM 3427 C CA . CYS B 1 86 ? -7.84 21.906 8.414 1 91.69 86 CYS B CA 1
ATOM 3428 C C . CYS B 1 86 ? -7.668 22.469 7.016 1 91.69 86 CYS B C 1
ATOM 3430 O O . CYS B 1 86 ? -6.723 23.219 6.758 1 91.69 86 CYS B O 1
ATOM 3432 N N . GLY B 1 87 ? -8.516 22.062 6.16 1 83.56 87 GLY B N 1
ATOM 3433 C CA . GLY B 1 87 ? -8.531 22.609 4.809 1 83.56 87 GLY B CA 1
ATOM 3434 C C . GLY B 1 87 ? -7.992 21.641 3.771 1 83.56 87 GLY B C 1
ATOM 3435 O O . GLY B 1 87 ? -7.086 20.859 4.055 1 83.56 87 GLY B O 1
ATOM 3436 N N . ALA B 1 88 ? -8.516 21.719 2.617 1 84.69 88 ALA B N 1
ATOM 3437 C CA . ALA B 1 88 ? -8.164 20.906 1.46 1 84.69 88 ALA B CA 1
ATOM 3438 C C . ALA B 1 88 ? -7.918 19.453 1.864 1 84.69 88 ALA B C 1
ATOM 3440 O O . ALA B 1 88 ? -8.781 18.812 2.482 1 84.69 88 ALA B O 1
ATOM 3441 N N . ASP B 1 89 ? -6.914 18.828 1.342 1 91.75 89 ASP B N 1
ATOM 3442 C CA . ASP B 1 89 ? -6.57 17.453 1.712 1 91.75 89 ASP B CA 1
ATOM 3443 C C . ASP B 1 89 ? -5.066 17.312 1.953 1 91.75 89 ASP B C 1
ATOM 3445 O O . ASP B 1 89 ? -4.312 18.266 1.778 1 91.75 89 ASP B O 1
ATOM 3449 N N . ALA B 1 90 ? -4.719 16.172 2.488 1 96.75 90 ALA B N 1
ATOM 3450 C CA . ALA B 1 90 ? -3.338 15.93 2.891 1 96.75 90 ALA B CA 1
ATOM 3451 C C . ALA B 1 90 ? -2.381 16.125 1.72 1 96.75 90 ALA B C 1
ATOM 3453 O O . ALA B 1 90 ? -1.325 16.75 1.872 1 96.75 90 ALA B O 1
ATOM 3454 N N . ALA B 1 91 ? -2.744 15.664 0.564 1 95.62 91 ALA B N 1
ATOM 3455 C CA . ALA B 1 91 ? -1.859 15.695 -0.597 1 95.62 91 ALA B CA 1
ATOM 3456 C C . ALA B 1 91 ? -1.537 17.125 -1.003 1 95.62 91 ALA B C 1
ATOM 3458 O O . ALA B 1 91 ? -0.388 17.453 -1.315 1 95.62 91 ALA B O 1
ATOM 3459 N N . LEU B 1 92 ? -2.518 17.984 -1.017 1 94.25 92 LEU B N 1
ATOM 3460 C CA . LEU B 1 92 ? -2.297 19.375 -1.39 1 94.25 92 LEU B CA 1
ATOM 3461 C C . LEU B 1 92 ? -1.478 20.109 -0.326 1 94.25 92 LEU B C 1
ATOM 3463 O O . LEU B 1 92 ? -0.598 20.906 -0.653 1 94.25 92 LEU B O 1
ATOM 3467 N N . GLN B 1 93 ? -1.722 19.797 0.902 1 96.38 93 GLN B N 1
ATOM 3468 C CA . GLN B 1 93 ? -1.069 20.531 1.986 1 96.38 93 GLN B CA 1
ATOM 3469 C C . GLN B 1 93 ? 0.416 20.188 2.062 1 96.38 93 GLN B C 1
ATOM 3471 O O . GLN B 1 93 ? 1.226 21.016 2.496 1 96.38 93 GLN B O 1
ATOM 3476 N N . PHE B 1 94 ? 0.761 18.984 1.595 1 98.12 94 PHE B N 1
ATOM 3477 C CA . PHE B 1 94 ? 2.133 18.562 1.841 1 98.12 94 PHE B CA 1
ATOM 3478 C C . PHE B 1 94 ? 2.885 18.375 0.528 1 98.12 94 PHE B C 1
ATOM 3480 O O . PHE B 1 94 ? 3.863 17.625 0.47 1 98.12 94 PHE B O 1
ATOM 3487 N N . SER B 1 95 ? 2.453 19.047 -0.546 1 96.38 95 SER B N 1
ATOM 3488 C CA . SER B 1 95 ? 3.105 18.938 -1.848 1 96.38 95 SER B CA 1
ATOM 3489 C C . SER B 1 95 ? 4.555 19.406 -1.779 1 96.38 95 SER B C 1
ATOM 3491 O O . SER B 1 95 ? 5.402 18.938 -2.535 1 96.38 95 SER B O 1
ATOM 3493 N N . LEU B 1 96 ? 4.871 20.297 -0.827 1 97.25 96 LEU B N 1
ATOM 3494 C CA . LEU B 1 96 ? 6.215 20.844 -0.744 1 97.25 96 LEU B CA 1
ATOM 3495 C C . LEU B 1 96 ? 7.07 20.062 0.245 1 97.25 96 LEU B C 1
ATOM 3497 O O . LEU B 1 96 ? 8.273 20.281 0.348 1 97.25 96 LEU B O 1
ATOM 3501 N N . GLN B 1 97 ? 6.492 19.125 0.987 1 98.69 97 GLN B N 1
ATOM 3502 C CA . GLN B 1 97 ? 7.211 18.312 1.955 1 98.69 97 GLN B CA 1
ATOM 3503 C C . GLN B 1 97 ? 7.492 16.922 1.396 1 98.69 97 GLN B C 1
ATOM 3505 O O . GLN B 1 97 ? 8.539 16.328 1.682 1 98.69 97 GLN B O 1
ATOM 3510 N N . ALA B 1 98 ? 6.59 16.406 0.585 1 98.44 98 ALA B N 1
ATOM 3511 C CA . ALA B 1 98 ? 6.523 14.984 0.236 1 98.44 98 ALA B CA 1
ATOM 3512 C C . ALA B 1 98 ? 7.812 14.531 -0.449 1 98.44 98 ALA B C 1
ATOM 3514 O O . ALA B 1 98 ? 8.398 13.516 -0.067 1 98.44 98 ALA B O 1
ATOM 3515 N N . LYS B 1 99 ? 8.242 15.289 -1.452 1 97.62 99 LYS B N 1
ATOM 3516 C CA . LYS B 1 99 ? 9.406 14.875 -2.229 1 97.62 99 LYS B CA 1
ATOM 3517 C C . LYS B 1 99 ? 10.656 14.797 -1.352 1 97.62 99 LYS B C 1
ATOM 3519 O O . LYS B 1 99 ? 11.391 13.812 -1.402 1 97.62 99 LYS B O 1
ATOM 3524 N N . THR B 1 100 ? 10.852 15.789 -0.574 1 98.5 100 THR B N 1
ATOM 3525 C CA . THR B 1 100 ? 12.055 15.867 0.253 1 98.5 100 THR B CA 1
ATOM 3526 C C . THR B 1 100 ? 12.008 14.82 1.362 1 98.5 100 THR B C 1
ATOM 3528 O O . THR B 1 100 ? 12.984 14.094 1.58 1 98.5 100 THR B O 1
ATOM 3531 N N . LEU B 1 101 ? 10.883 14.68 2.041 1 98.81 101 LEU B N 1
ATOM 3532 C CA . LEU B 1 101 ? 10.789 13.789 3.193 1 98.81 101 LEU B CA 1
ATOM 3533 C C . LEU B 1 101 ? 10.781 12.328 2.752 1 98.81 101 LEU B C 1
ATOM 3535 O O . LEU B 1 101 ? 11.25 11.453 3.486 1 98.81 101 LEU B O 1
ATOM 3539 N N . SER B 1 102 ? 10.281 12.062 1.522 1 98.5 102 SER B N 1
ATOM 3540 C CA . SER B 1 102 ? 10.211 10.688 1.031 1 98.5 102 SER B CA 1
ATOM 3541 C C . SER B 1 102 ? 11.609 10.117 0.793 1 98.5 102 SER B C 1
ATOM 3543 O O . SER B 1 102 ? 11.773 8.898 0.711 1 98.5 102 SER B O 1
ATOM 3545 N N . LYS B 1 103 ? 12.594 10.945 0.681 1 97.88 103 LYS B N 1
ATOM 3546 C CA . LYS B 1 103 ? 13.961 10.5 0.455 1 97.88 103 LYS B CA 1
ATOM 3547 C C . LYS B 1 103 ? 14.578 9.945 1.736 1 97.88 103 LYS B C 1
ATOM 3549 O O . LYS B 1 103 ? 15.516 9.148 1.687 1 97.88 103 LYS B O 1
ATOM 3554 N N . SER B 1 104 ? 13.984 10.305 2.869 1 98.25 104 SER B N 1
ATOM 3555 C CA . SER B 1 104 ? 14.602 9.938 4.137 1 98.25 104 SER B CA 1
ATOM 3556 C C . SER B 1 104 ? 13.695 9.016 4.945 1 98.25 104 SER B C 1
ATOM 3558 O O . SER B 1 104 ? 14.141 8.367 5.895 1 98.25 104 SER B O 1
ATOM 3560 N N . PHE B 1 105 ? 12.453 8.945 4.578 1 98.81 105 PHE B N 1
ATOM 3561 C CA . PHE B 1 105 ? 11.492 8.242 5.414 1 98.81 105 PHE B CA 1
ATOM 3562 C C . PHE B 1 105 ? 10.578 7.367 4.566 1 98.81 105 PHE B C 1
ATOM 3564 O O . PHE B 1 105 ? 10.375 7.637 3.381 1 98.81 105 PHE B O 1
ATOM 3571 N N . ASN B 1 106 ? 10.117 6.227 5.156 1 98.75 106 ASN B N 1
ATOM 3572 C CA . ASN B 1 106 ? 8.836 5.676 4.719 1 98.75 106 ASN B CA 1
ATOM 3573 C C . ASN B 1 106 ? 7.668 6.551 5.16 1 98.75 106 ASN B C 1
ATOM 3575 O O . ASN B 1 106 ? 7.367 6.637 6.352 1 98.75 106 ASN B O 1
ATOM 3579 N N . LEU B 1 107 ? 6.984 7.125 4.172 1 98.88 107 LEU B N 1
ATOM 3580 C CA . LEU B 1 107 ? 5.969 8.117 4.496 1 98.88 107 LEU B CA 1
ATOM 3581 C C . LEU B 1 107 ? 4.582 7.48 4.555 1 98.88 107 LEU B C 1
ATOM 3583 O O . LEU B 1 107 ? 4.262 6.609 3.746 1 98.88 107 LEU B O 1
ATOM 3587 N N . TYR B 1 108 ? 3.818 7.895 5.484 1 98.81 108 TYR B N 1
ATOM 3588 C CA . TYR B 1 108 ? 2.385 7.664 5.602 1 98.81 108 TYR B CA 1
ATOM 3589 C C . TYR B 1 108 ? 1.633 8.977 5.797 1 98.81 108 TYR B C 1
ATOM 3591 O O . TYR B 1 108 ? 1.824 9.664 6.801 1 98.81 108 TYR B O 1
ATOM 3599 N N . ILE B 1 109 ? 0.793 9.32 4.812 1 98.81 109 ILE B N 1
ATOM 3600 C CA . ILE B 1 109 ? 0.091 10.594 4.816 1 98.81 109 ILE B CA 1
ATOM 3601 C C . ILE B 1 109 ? -1.417 10.359 4.789 1 98.81 109 ILE B C 1
ATOM 3603 O O . ILE B 1 109 ? -2.031 10.344 3.721 1 98.81 109 ILE B O 1
ATOM 3607 N N . PRO B 1 110 ? -2.004 10.266 5.941 1 98.75 110 PRO B N 1
ATOM 3608 C CA . PRO B 1 110 ? -3.447 10.023 5.98 1 98.75 110 PRO B CA 1
ATOM 3609 C C . PRO B 1 110 ? -4.27 11.281 5.711 1 98.75 110 PRO B C 1
ATOM 3611 O O . PRO B 1 110 ? -3.871 12.375 6.109 1 98.75 110 PRO B O 1
ATOM 3614 N N . ASP B 1 111 ? -5.367 11.094 4.996 1 98.56 111 ASP B N 1
ATOM 3615 C CA . ASP B 1 111 ? -6.48 12.023 5.164 1 98.56 111 ASP B CA 1
ATOM 3616 C C . ASP B 1 111 ? -7.164 11.82 6.516 1 98.56 111 ASP B C 1
ATOM 3618 O O . ASP B 1 111 ? -7.578 10.711 6.848 1 98.56 111 ASP B O 1
ATOM 3622 N N . LEU B 1 112 ? -7.219 12.875 7.234 1 98.62 112 LEU B N 1
ATOM 3623 C CA . LEU B 1 112 ? -8.031 12.766 8.438 1 98.62 112 LEU B CA 1
ATOM 3624 C C . LEU B 1 112 ? -9.5 12.57 8.086 1 98.62 112 LEU B C 1
ATOM 3626 O O . LEU B 1 112 ? -9.922 12.859 6.965 1 98.62 112 LEU B O 1
ATOM 3630 N N . LEU B 1 113 ? -10.281 12.023 9.047 1 98.56 113 LEU B N 1
ATOM 3631 C CA . LEU B 1 113 ? -11.695 11.742 8.805 1 98.56 113 LEU B CA 1
ATOM 3632 C C . LEU B 1 113 ? -12.43 13.008 8.367 1 98.56 113 LEU B C 1
ATOM 3634 O O . LEU B 1 113 ? -12.297 14.062 8.992 1 98.56 113 LEU B O 1
ATOM 3638 N N . PHE B 1 114 ? -13.156 12.883 7.215 1 97.88 114 PHE B N 1
ATOM 3639 C CA . PHE B 1 114 ? -14.016 13.883 6.598 1 97.88 114 PHE B CA 1
ATOM 3640 C C . PHE B 1 114 ? -13.211 14.828 5.719 1 97.88 114 PHE B C 1
ATOM 3642 O O . PHE B 1 114 ? -13.766 15.719 5.074 1 97.88 114 PHE B O 1
ATOM 3649 N N . PHE B 1 115 ? -11.922 14.633 5.664 1 96.69 115 PHE B N 1
ATOM 3650 C CA . PHE B 1 115 ? -11.07 15.297 4.688 1 96.69 115 PHE B CA 1
ATOM 3651 C C . PHE B 1 115 ? -10.641 14.32 3.596 1 96.69 115 PHE B C 1
ATOM 3653 O O . PHE B 1 115 ? -10.586 13.109 3.818 1 96.69 115 PHE B O 1
ATOM 3660 N N . GLY B 1 116 ? -10.375 14.898 2.439 1 95.69 116 GLY B N 1
ATOM 3661 C CA . GLY B 1 116 ? -9.977 14 1.362 1 95.69 116 GLY B CA 1
ATOM 3662 C C . GLY B 1 116 ? -10.945 12.859 1.145 1 95.69 116 GLY B C 1
ATOM 3663 O O . GLY B 1 116 ? -12.148 13.078 0.979 1 95.69 116 GLY B O 1
ATOM 3664 N N . LYS B 1 117 ? -10.43 11.633 1.262 1 95.75 117 LYS B N 1
ATOM 3665 C CA . LYS B 1 117 ? -11.273 10.5 0.917 1 95.75 117 LYS B CA 1
ATOM 3666 C C . LYS B 1 117 ? -11.602 9.664 2.15 1 95.75 117 LYS B C 1
ATOM 3668 O O . LYS B 1 117 ? -12.328 8.664 2.059 1 95.75 117 LYS B O 1
ATOM 3673 N N . SER B 1 118 ? -11.109 10.023 3.322 1 98.38 118 SER B N 1
ATOM 3674 C CA . SER B 1 118 ? -11.422 9.297 4.551 1 98.38 118 SER B CA 1
ATOM 3675 C C . SER B 1 118 ? -12.805 9.664 5.074 1 98.38 118 SER B C 1
ATOM 3677 O O . SER B 1 118 ? -13.234 10.812 4.969 1 98.38 118 SER B O 1
ATOM 3679 N N . TYR B 1 119 ? -13.445 8.703 5.641 1 97.81 119 TYR B N 1
ATOM 3680 C CA . TYR B 1 119 ? -14.805 8.93 6.121 1 97.81 119 TYR B CA 1
ATOM 3681 C C . TYR B 1 119 ? -15.172 7.941 7.219 1 97.81 119 TYR B C 1
ATOM 3683 O O . TYR B 1 119 ? -14.531 6.895 7.359 1 97.81 119 TYR B O 1
ATOM 3691 N N . THR B 1 120 ? -16.156 8.312 8.008 1 98.69 120 THR B N 1
ATOM 3692 C CA . THR B 1 120 ? -16.734 7.434 9.008 1 98.69 120 THR B CA 1
ATOM 3693 C C . THR B 1 120 ? -18.219 7.746 9.211 1 98.69 120 THR B C 1
ATOM 3695 O O . THR B 1 120 ? -18.641 8.891 9.023 1 98.69 120 THR B O 1
ATOM 3698 N N . LYS B 1 121 ? -18.984 6.809 9.547 1 97.81 121 LYS B N 1
ATOM 3699 C CA . LYS B 1 121 ? -20.391 6.988 9.922 1 97.81 121 LYS B CA 1
ATOM 3700 C C . LYS B 1 121 ? -20.531 7.254 11.414 1 97.81 121 LYS B C 1
ATOM 3702 O O . LYS B 1 121 ? -21.594 7.664 11.883 1 97.81 121 LYS B O 1
ATOM 3707 N N . CYS B 1 122 ? -19.453 7.082 12.133 1 97.81 122 CYS B N 1
ATOM 3708 C CA . CYS B 1 122 ? -19.469 7.344 13.562 1 97.81 122 CYS B CA 1
ATOM 3709 C C . CYS B 1 122 ? -19.703 8.82 13.844 1 97.81 122 CYS B C 1
ATOM 3711 O O . CYS B 1 122 ? -19.266 9.68 13.07 1 97.81 122 CYS B O 1
ATOM 3713 N N . LYS B 1 123 ? -20.266 9.156 15.008 1 97.38 123 LYS B N 1
ATOM 3714 C CA . LYS B 1 123 ? -20.594 10.531 15.359 1 97.38 123 LYS B CA 1
ATOM 3715 C C . LYS B 1 123 ? -19.516 11.164 16.219 1 97.38 123 LYS B C 1
ATOM 3717 O O . LYS B 1 123 ? -19.547 12.375 16.484 1 97.38 123 LYS B O 1
ATOM 3722 N N . ASP B 1 124 ? -18.531 10.375 16.609 1 97.38 124 ASP B N 1
ATOM 3723 C CA . ASP B 1 124 ? -17.438 10.898 17.438 1 97.38 124 ASP B CA 1
ATOM 3724 C C . ASP B 1 124 ? -16.625 11.938 16.688 1 97.38 124 ASP B C 1
ATOM 3726 O O . ASP B 1 124 ? -16.078 11.648 15.609 1 97.38 124 ASP B O 1
ATOM 3730 N N . ARG B 1 125 ? -16.469 13.133 17.234 1 97.19 125 ARG B N 1
ATOM 3731 C CA . ARG B 1 125 ? -15.766 14.234 16.594 1 97.19 125 ARG B CA 1
ATOM 3732 C C . ARG B 1 125 ? -14.516 14.609 17.375 1 97.19 125 ARG B C 1
ATOM 3734 O O . ARG B 1 125 ? -13.914 15.656 17.125 1 97.19 125 ARG B O 1
ATOM 3741 N N . SER B 1 126 ? -14.109 13.742 18.312 1 96.19 126 SER B N 1
ATOM 3742 C CA . SER B 1 126 ? -12.93 14.047 19.125 1 96.19 126 SER B CA 1
ATOM 3743 C C . SER B 1 126 ? -11.648 13.812 18.344 1 96.19 126 SER B C 1
ATOM 3745 O O . SER B 1 126 ? -11.609 12.992 17.422 1 96.19 126 SER B O 1
ATOM 3747 N N . THR B 1 127 ? -10.625 14.547 18.703 1 96.44 127 THR B N 1
ATOM 3748 C CA . THR B 1 127 ? -9.328 14.352 18.062 1 96.44 127 THR B CA 1
ATOM 3749 C C . THR B 1 127 ? -8.68 13.055 18.547 1 96.44 127 THR B C 1
ATOM 3751 O O . THR B 1 127 ? -7.836 12.484 17.844 1 96.44 127 THR B O 1
ATOM 3754 N N . ASN B 1 128 ? -9.086 12.516 19.719 1 96.44 128 ASN B N 1
ATOM 3755 C CA . ASN B 1 128 ? -8.688 11.18 20.156 1 96.44 128 ASN B CA 1
ATOM 3756 C C . ASN B 1 128 ? -9.156 10.109 19.188 1 96.44 128 ASN B C 1
ATOM 3758 O O . ASN B 1 128 ? -8.43 9.148 18.906 1 96.44 128 ASN B O 1
ATOM 3762 N N . PHE B 1 129 ? -10.352 10.32 18.734 1 98.25 129 PHE B N 1
ATOM 3763 C CA . PHE B 1 129 ? -10.906 9.367 17.797 1 98.25 129 PHE B CA 1
ATOM 3764 C C . PHE B 1 129 ? -10.141 9.406 16.469 1 98.25 129 PHE B C 1
ATOM 3766 O O . PHE B 1 129 ? -9.844 8.359 15.891 1 98.25 129 PHE B O 1
ATOM 3773 N N . GLN B 1 130 ? -9.82 10.625 15.977 1 98.44 130 GLN B N 1
ATOM 3774 C CA . GLN B 1 130 ? -8.969 10.758 14.797 1 98.44 130 GLN B CA 1
ATOM 3775 C C . GLN B 1 130 ? -7.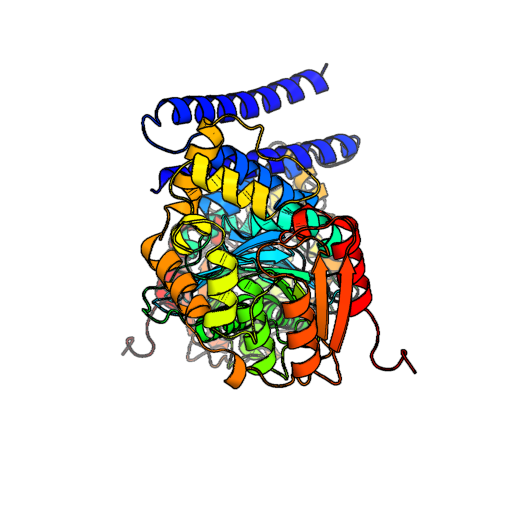66 10 14.977 1 98.44 130 GLN B C 1
ATOM 3777 O O . GLN B 1 130 ? -7.238 9.258 14.086 1 98.44 130 GLN B O 1
ATOM 3782 N N . ALA B 1 131 ? -7.02 10.203 16.141 1 98.75 131 ALA B N 1
ATOM 3783 C CA . ALA B 1 131 ? -5.727 9.586 16.438 1 98.75 131 ALA B CA 1
ATOM 3784 C C . ALA B 1 131 ? -5.828 8.07 16.406 1 98.75 131 ALA B C 1
ATOM 3786 O O . ALA B 1 131 ? -4.973 7.391 15.836 1 98.75 131 ALA B O 1
ATOM 3787 N N . LYS B 1 132 ? -6.859 7.566 17.016 1 98.75 132 LYS B N 1
ATOM 3788 C CA . LYS B 1 132 ? -7.086 6.125 17.062 1 98.75 132 LYS B CA 1
ATOM 3789 C C . LYS B 1 132 ? -7.234 5.551 15.648 1 98.75 132 LYS B C 1
ATOM 3791 O O . LYS B 1 132 ? -6.664 4.504 15.336 1 98.75 132 LYS B O 1
ATOM 3796 N N . CYS B 1 133 ? -8.016 6.203 14.844 1 98.88 133 CYS B N 1
ATOM 3797 C CA . CYS B 1 133 ? -8.273 5.723 13.492 1 98.88 133 CYS B CA 1
ATOM 3798 C C . CYS B 1 133 ? -6.992 5.73 12.664 1 98.88 133 CYS B C 1
ATOM 3800 O O . CYS B 1 133 ? -6.742 4.805 11.891 1 98.88 133 CYS B O 1
ATOM 3802 N N . VAL B 1 134 ? -6.18 6.781 12.805 1 98.88 134 VAL B N 1
ATOM 3803 C CA . VAL B 1 134 ? -4.914 6.844 12.078 1 98.88 134 VAL B CA 1
ATOM 3804 C C . VAL B 1 134 ? -4.02 5.684 12.5 1 98.88 134 VAL B C 1
ATOM 3806 O O . VAL B 1 134 ? -3.473 4.973 11.656 1 98.88 134 VAL B O 1
ATOM 3809 N N . MET B 1 135 ? -3.92 5.453 13.812 1 98.81 135 MET B N 1
ATOM 3810 C CA . MET B 1 135 ? -3.037 4.414 14.336 1 98.81 135 MET B CA 1
ATOM 3811 C C . MET B 1 135 ? -3.518 3.029 13.914 1 98.81 135 MET B C 1
ATOM 3813 O O . MET B 1 135 ? -2.709 2.17 13.555 1 98.81 135 MET B O 1
ATOM 3817 N N . GLN B 1 136 ? -4.805 2.861 13.945 1 98.31 136 GLN B N 1
ATOM 3818 C CA . GLN B 1 136 ? -5.359 1.587 13.508 1 98.31 136 GLN B CA 1
ATOM 3819 C C . GLN B 1 136 ? -5.105 1.362 12.016 1 98.31 136 GLN B C 1
ATOM 3821 O O . GLN B 1 136 ? -4.781 0.249 11.602 1 98.31 136 GLN B O 1
ATOM 3826 N N . GLY B 1 137 ? -5.312 2.41 11.25 1 98.38 137 GLY B N 1
ATOM 3827 C CA . GLY B 1 137 ? -5.023 2.305 9.836 1 98.38 137 GLY B CA 1
ATOM 3828 C C . GLY B 1 137 ? -3.58 1.934 9.547 1 98.38 137 GLY B C 1
ATOM 3829 O O . GLY B 1 137 ? -3.307 1.127 8.656 1 98.38 137 GLY B O 1
ATOM 3830 N N . LEU B 1 138 ? -2.664 2.494 10.273 1 98.5 138 LEU B N 1
ATOM 3831 C CA . LEU B 1 138 ? -1.243 2.219 10.102 1 98.5 138 LEU B CA 1
ATOM 3832 C C . LEU B 1 138 ? -0.93 0.761 10.422 1 98.5 138 LEU B C 1
ATOM 3834 O O . LEU B 1 138 ? -0.21 0.097 9.672 1 98.5 138 LEU B O 1
ATOM 3838 N N . LYS B 1 139 ? -1.448 0.324 11.492 1 96.81 139 LYS B N 1
ATOM 3839 C CA . LYS B 1 139 ? -1.156 -1.034 11.945 1 96.81 139 LYS B CA 1
ATOM 3840 C C . LYS B 1 139 ? -1.844 -2.068 11.055 1 96.81 139 LYS B C 1
ATOM 3842 O O . LYS B 1 139 ? -1.188 -2.957 10.508 1 96.81 139 LYS B O 1
ATOM 3847 N N . ARG B 1 140 ? -3.092 -1.925 10.844 1 94.44 140 ARG B N 1
ATOM 3848 C CA . ARG B 1 140 ? -3.887 -2.92 10.133 1 94.44 140 ARG B CA 1
ATOM 3849 C C . ARG B 1 140 ? -3.627 -2.855 8.625 1 94.44 140 ARG B C 1
ATOM 3851 O O . ARG B 1 140 ? -3.684 -3.875 7.938 1 94.44 140 ARG B O 1
ATOM 3858 N N . GLY B 1 141 ? -3.371 -1.725 8.219 1 95.88 141 GLY B N 1
ATOM 3859 C CA . GLY B 1 141 ? -3.225 -1.54 6.785 1 95.88 141 GLY B CA 1
ATOM 3860 C C . GLY B 1 141 ? -1.803 -1.749 6.301 1 95.88 141 GLY B C 1
ATOM 3861 O O . GLY B 1 141 ? -1.587 -2.221 5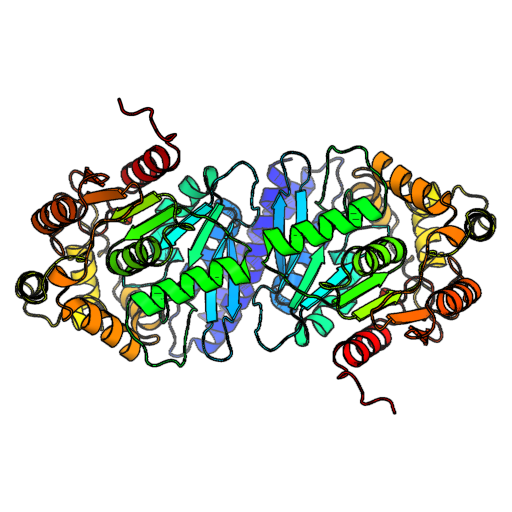.18 1 95.88 141 GLY B O 1
ATOM 3862 N N . PHE B 1 142 ? -0.864 -1.431 7.137 1 97.25 142 PHE B N 1
ATOM 3863 C CA . PHE B 1 142 ? 0.478 -1.332 6.574 1 97.25 142 PHE B CA 1
ATOM 3864 C C . PHE B 1 142 ? 1.501 -1.987 7.492 1 97.25 142 PHE B C 1
ATOM 3866 O O . PHE B 1 142 ? 2.707 -1.874 7.27 1 97.25 142 PHE B O 1
ATOM 3873 N N . GLY B 1 143 ? 1.091 -2.586 8.547 1 95.69 143 GLY B N 1
ATOM 3874 C CA . GLY B 1 143 ? 1.979 -3.322 9.438 1 95.69 143 GLY B CA 1
ATOM 3875 C C . GLY B 1 143 ? 2.924 -2.426 10.211 1 95.69 143 GLY B C 1
ATOM 3876 O O . GLY B 1 143 ? 3.979 -2.871 10.664 1 95.69 143 GLY B O 1
ATOM 3877 N N . VAL B 1 144 ? 2.613 -1.183 10.375 1 97.75 144 VAL B N 1
ATOM 3878 C CA . VAL B 1 144 ? 3.492 -0.228 11.039 1 97.75 144 VAL B CA 1
ATOM 3879 C C . VAL B 1 144 ? 3.449 -0.452 12.547 1 97.75 144 VAL B C 1
ATOM 3881 O O . VAL B 1 144 ? 2.393 -0.318 13.172 1 97.75 144 VAL B O 1
ATOM 3884 N N . GLU B 1 145 ? 4.562 -0.722 13.086 1 96.06 145 GLU B N 1
ATOM 3885 C CA . GLU B 1 145 ? 4.648 -0.977 14.523 1 96.06 145 GLU B CA 1
ATOM 3886 C C . GLU B 1 145 ? 5.125 0.261 15.273 1 96.06 145 GLU B C 1
ATOM 3888 O O . GLU B 1 145 ? 4.773 0.462 16.438 1 96.06 145 GLU B O 1
ATOM 3893 N N . ASN B 1 146 ? 5.945 1.027 14.68 1 97.75 146 ASN B N 1
ATOM 3894 C CA . ASN B 1 146 ? 6.461 2.266 15.25 1 97.75 146 ASN B CA 1
ATOM 3895 C C . ASN B 1 146 ? 6.605 3.355 14.195 1 97.75 146 ASN B C 1
ATOM 3897 O O . ASN B 1 146 ? 6.84 3.061 13.016 1 97.75 146 ASN B O 1
ATOM 3901 N N . CYS B 1 147 ? 6.512 4.566 14.656 1 98.75 147 CYS B N 1
ATOM 3902 C CA . CYS B 1 147 ? 6.625 5.688 13.727 1 98.75 147 CYS B CA 1
ATOM 3903 C C . CYS B 1 147 ? 6.922 6.984 14.477 1 98.75 147 CYS B C 1
ATOM 3905 O O . CYS B 1 147 ? 6.738 7.059 15.688 1 98.75 147 CYS B O 1
ATOM 3907 N N . SER B 1 148 ? 7.512 7.918 13.789 1 98.88 148 SER B N 1
ATOM 3908 C CA . SER B 1 148 ? 7.496 9.312 14.219 1 98.88 148 SER B CA 1
ATOM 3909 C C . SER B 1 148 ? 6.359 10.086 13.562 1 98.88 148 SER B C 1
ATOM 3911 O O . SER B 1 148 ? 5.77 9.617 12.586 1 98.88 148 SER B O 1
ATOM 3913 N N . VAL B 1 149 ? 6.07 11.258 14.18 1 98.94 149 VAL B N 1
ATOM 3914 C CA . VAL B 1 149 ? 4.906 12.008 13.711 1 98.94 149 VAL B CA 1
ATOM 3915 C C . VAL B 1 149 ? 5.301 13.453 13.43 1 98.94 149 VAL B C 1
ATOM 3917 O O . VAL B 1 149 ? 6.004 14.078 14.227 1 98.94 149 VAL B O 1
ATOM 3920 N N . PHE B 1 150 ? 4.93 13.953 12.297 1 98.94 150 PHE B N 1
ATOM 3921 C CA . PHE B 1 150 ? 4.887 15.367 11.961 1 98.94 150 PHE B CA 1
ATOM 3922 C C . PHE B 1 150 ? 3.447 15.836 11.789 1 98.94 150 PHE B C 1
ATOM 3924 O O . PHE B 1 150 ? 2.701 15.281 10.977 1 98.94 150 PHE B O 1
ATOM 3931 N N . CYS B 1 151 ? 3.053 16.828 12.562 1 98.88 151 CYS B N 1
ATOM 3932 C CA . CYS B 1 151 ? 1.669 17.281 12.5 1 98.88 151 CYS B CA 1
ATOM 3933 C C . CYS B 1 151 ? 1.598 18.797 12.547 1 98.88 151 CYS B C 1
ATOM 3935 O O . CYS B 1 151 ? 2.486 19.453 13.102 1 98.88 151 CYS B O 1
ATOM 3937 N N . ILE B 1 152 ? 0.494 19.375 11.938 1 98.5 152 ILE B N 1
ATOM 3938 C CA . ILE B 1 152 ? 0.39 20.828 11.852 1 98.5 152 ILE B CA 1
ATOM 3939 C C . ILE B 1 152 ? -1.051 21.266 12.109 1 98.5 152 ILE B C 1
ATOM 3941 O O . ILE B 1 152 ? -1.994 20.562 11.727 1 98.5 152 ILE B O 1
ATOM 3945 N N . SER B 1 153 ? -1.243 22.391 12.812 1 96.44 153 SER B N 1
ATOM 3946 C CA . SER B 1 153 ? -2.525 23.047 13.039 1 96.44 153 SER B CA 1
ATOM 3947 C C . SER B 1 153 ? -3.533 22.094 13.672 1 96.44 153 SER B C 1
ATOM 3949 O O . SER B 1 153 ? -3.254 21.484 14.711 1 96.44 153 SER B O 1
ATOM 3951 N N . TYR B 1 154 ? -4.68 21.812 13.062 1 96 154 TYR B N 1
ATOM 3952 C CA . TYR B 1 154 ? -5.641 20.844 13.57 1 96 154 TYR B CA 1
ATOM 3953 C C . TYR B 1 154 ? -4.988 19.484 13.773 1 96 154 TYR B C 1
ATOM 3955 O O . TYR B 1 154 ? -5.277 18.781 14.742 1 96 154 TYR B O 1
ATOM 3963 N N . GLY B 1 155 ? -4.121 19.125 12.914 1 97.94 155 GLY B N 1
ATOM 3964 C CA . GLY B 1 155 ? -3.383 17.875 13.016 1 97.94 155 GLY B CA 1
ATOM 3965 C C . GLY B 1 155 ? -2.512 17.812 14.258 1 97.94 155 GLY B C 1
ATOM 3966 O O . GLY B 1 155 ? -2.148 16.719 14.703 1 97.94 155 GLY B O 1
ATOM 3967 N N . GLY B 1 156 ? -2.158 18.984 14.766 1 97.69 156 GLY B N 1
ATOM 3968 C CA . GLY B 1 156 ? -1.377 19.016 15.992 1 97.69 156 GLY B CA 1
ATOM 3969 C C . GLY B 1 156 ? -2.09 18.375 17.172 1 97.69 156 GLY B C 1
ATOM 3970 O O . GLY B 1 156 ? -1.468 17.672 17.969 1 97.69 156 GLY B O 1
ATOM 3971 N N . TRP B 1 157 ? -3.441 18.641 17.312 1 96.5 157 TRP B N 1
ATOM 3972 C CA . TRP B 1 157 ? -4.223 17.938 18.328 1 96.5 157 TRP B CA 1
ATOM 3973 C C . TRP B 1 157 ? -4.176 16.438 18.125 1 96.5 157 TRP B C 1
ATOM 3975 O O . TRP B 1 157 ? -3.961 15.672 19.062 1 96.5 157 TRP B O 1
ATOM 3985 N N . VAL B 1 158 ? -4.344 16.031 16.891 1 98.12 158 VAL B N 1
ATOM 3986 C CA . VAL B 1 158 ? -4.391 14.617 16.547 1 98.12 158 VAL B CA 1
ATOM 3987 C C . VAL B 1 158 ? -3.037 13.969 16.844 1 98.12 158 VAL B C 1
ATOM 3989 O O . VAL B 1 158 ? -2.971 12.914 17.469 1 98.12 158 VAL B O 1
ATOM 3992 N N . GLY B 1 159 ? -1.973 14.617 16.391 1 98.56 159 GLY B N 1
ATOM 3993 C CA . GLY B 1 159 ? -0.634 14.102 16.625 1 98.56 159 GLY B CA 1
ATOM 3994 C C . GLY B 1 159 ? -0.301 13.977 18.109 1 98.56 159 GLY B C 1
ATOM 3995 O O . GLY B 1 159 ? 0.326 13 18.531 1 98.56 159 GLY B O 1
ATOM 3996 N N . TYR B 1 160 ? -0.7 14.961 18.875 1 97.62 160 TYR B N 1
ATOM 3997 C CA . TYR B 1 160 ? -0.497 14.891 20.312 1 97.62 160 TYR B CA 1
ATOM 3998 C C . TYR B 1 160 ? -1.146 13.641 20.906 1 97.62 160 TYR B C 1
ATOM 4000 O O . TYR B 1 160 ? -0.522 12.914 21.672 1 97.62 160 TYR B O 1
ATOM 4008 N N . TRP B 1 161 ? -2.354 13.383 20.547 1 97.69 161 TRP B N 1
ATOM 4009 C CA . TRP B 1 161 ? -3.07 12.234 21.094 1 97.69 161 TRP B CA 1
ATOM 4010 C C . TRP B 1 161 ? -2.473 10.93 20.594 1 97.69 161 TRP B C 1
ATOM 4012 O O . TRP B 1 161 ? -2.461 9.93 21.312 1 97.69 161 TRP B O 1
ATOM 4022 N N . MET B 1 162 ? -1.984 10.938 19.359 1 98.56 162 MET B N 1
ATOM 4023 C CA . MET B 1 162 ? -1.262 9.75 18.891 1 98.56 162 MET B CA 1
ATOM 4024 C C . MET B 1 162 ? -0.106 9.422 19.828 1 98.56 162 MET B C 1
ATOM 4026 O O . MET B 1 162 ? 0.047 8.273 20.266 1 98.56 162 MET B O 1
ATOM 4030 N N . ALA B 1 163 ? 0.66 10.398 20.156 1 98.31 163 ALA B N 1
ATOM 4031 C CA . ALA B 1 163 ? 1.835 10.203 21.016 1 98.31 163 ALA B CA 1
ATOM 4032 C C . ALA B 1 163 ? 1.431 9.836 22.438 1 98.31 163 ALA B C 1
ATOM 4034 O O . ALA B 1 163 ? 2.064 8.984 23.062 1 98.31 163 ALA B O 1
ATOM 4035 N N . ASP B 1 164 ? 0.425 10.461 22.906 1 97.5 164 ASP B N 1
ATOM 4036 C CA . ASP B 1 164 ? -0.011 10.258 24.281 1 97.5 164 ASP B CA 1
ATOM 4037 C C . ASP B 1 164 ? -0.633 8.875 24.453 1 97.5 164 ASP B C 1
ATOM 4039 O O . ASP B 1 164 ? -0.329 8.164 25.422 1 97.5 164 ASP B O 1
ATOM 4043 N N . MET B 1 165 ? -1.507 8.453 23.594 1 97.75 165 MET B N 1
ATOM 4044 C CA . MET B 1 165 ? -2.275 7.215 23.703 1 97.75 165 MET B CA 1
ATOM 4045 C C . MET B 1 165 ? -1.424 6.012 23.312 1 97.75 165 MET B C 1
ATOM 4047 O O . MET B 1 165 ? -1.699 4.887 23.734 1 97.75 165 MET B O 1
ATOM 4051 N N . TYR B 1 166 ? -0.397 6.254 22.484 1 98.31 166 TYR B N 1
ATOM 4052 C CA . TYR B 1 166 ? 0.429 5.16 21.984 1 98.31 166 TYR B CA 1
ATOM 4053 C C . TYR B 1 166 ? 1.908 5.445 22.219 1 98.31 166 TYR B C 1
ATOM 4055 O O . TYR B 1 166 ? 2.695 5.477 21.266 1 98.31 166 TYR B O 1
ATOM 4063 N N . PRO B 1 167 ? 2.332 5.539 23.422 1 97.81 167 PRO B N 1
ATOM 4064 C CA . PRO B 1 167 ? 3.697 5.957 23.75 1 97.81 167 PRO B CA 1
ATOM 4065 C C . PRO B 1 167 ? 4.75 4.961 23.266 1 97.81 167 PRO B C 1
ATOM 4067 O O . PRO B 1 167 ? 5.895 5.344 23 1 97.81 167 PRO B O 1
ATOM 4070 N N . ASP B 1 168 ? 4.355 3.686 23.141 1 97.69 168 ASP B N 1
ATOM 4071 C CA . ASP B 1 168 ? 5.309 2.674 22.703 1 97.69 168 ASP B CA 1
ATOM 4072 C C . ASP B 1 168 ? 5.461 2.68 21.188 1 97.69 168 ASP B C 1
ATOM 4074 O O . ASP B 1 168 ? 6.504 2.281 20.656 1 97.69 168 ASP B O 1
ATOM 4078 N N . GLU B 1 169 ? 4.484 3.137 20.484 1 98.44 169 GLU B N 1
ATOM 4079 C CA . GLU B 1 169 ? 4.473 3.086 19.031 1 98.44 169 GLU B CA 1
ATOM 4080 C C . GLU B 1 169 ? 5.004 4.383 18.438 1 98.44 169 GLU B C 1
ATOM 4082 O O . GLU B 1 169 ? 5.605 4.371 17.359 1 98.44 169 GLU B O 1
ATOM 4087 N N . VAL B 1 170 ? 4.785 5.477 19.094 1 98.69 170 VAL B N 1
ATOM 4088 C CA . VAL B 1 170 ? 5.262 6.762 18.578 1 98.69 170 VAL B CA 1
ATOM 4089 C C . VAL B 1 170 ? 6.641 7.062 19.172 1 98.69 170 VAL B C 1
ATOM 4091 O O . VAL B 1 170 ? 6.805 7.141 20.391 1 98.69 170 VAL B O 1
ATOM 4094 N N . GLU B 1 171 ? 7.578 7.367 18.281 1 98.25 171 GLU B N 1
ATOM 4095 C CA . GLU B 1 171 ? 8.969 7.496 18.703 1 98.25 171 GLU B CA 1
ATOM 4096 C C . GLU B 1 171 ? 9.32 8.953 19 1 98.25 171 GLU B C 1
ATOM 4098 O O . GLU B 1 171 ? 9.883 9.266 20.047 1 98.25 171 GLU B O 1
ATOM 4103 N N . LYS B 1 172 ? 9.117 9.812 18.125 1 98.62 172 LYS B N 1
ATOM 4104 C CA . LYS B 1 172 ? 9.32 11.258 18.203 1 98.62 172 LYS B CA 1
ATOM 4105 C C . LYS B 1 172 ? 8.164 12.016 17.547 1 98.62 172 LYS B C 1
ATOM 4107 O O . LYS B 1 172 ? 7.426 11.453 16.75 1 98.62 172 LYS B O 1
ATOM 4112 N N . ILE B 1 173 ? 7.988 13.281 17.969 1 98.75 173 ILE B N 1
ATOM 4113 C CA . ILE B 1 173 ? 6.875 14.023 17.406 1 98.75 173 ILE B CA 1
ATOM 4114 C C . ILE B 1 173 ? 7.301 15.469 17.141 1 98.75 173 ILE B C 1
ATOM 4116 O O . ILE B 1 173 ? 8.008 16.078 17.953 1 98.75 173 ILE B O 1
ATOM 4120 N N . VAL B 1 174 ? 6.957 15.938 15.953 1 98.94 174 VAL B N 1
ATOM 4121 C CA . VAL B 1 174 ? 7.094 17.344 15.562 1 98.94 174 VAL B CA 1
ATOM 4122 C C . VAL B 1 174 ? 5.711 17.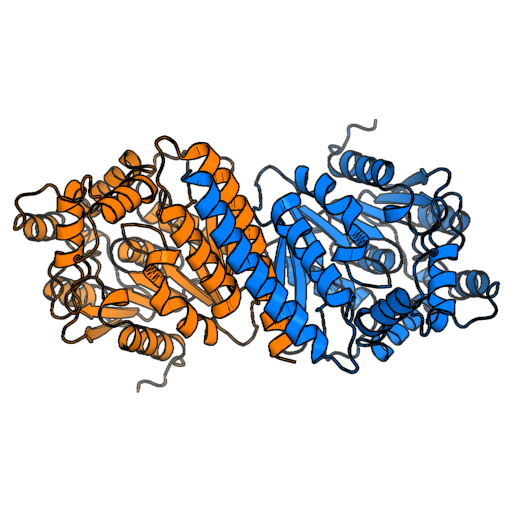984 15.453 1 98.94 174 VAL B C 1
ATOM 4124 O O . VAL B 1 174 ? 4.887 17.562 14.641 1 98.94 174 VAL B O 1
ATOM 4127 N N . ILE B 1 175 ? 5.484 18.984 16.219 1 98.69 175 ILE B N 1
ATOM 4128 C CA . ILE B 1 175 ? 4.203 19.688 16.234 1 98.69 175 ILE B CA 1
ATOM 4129 C C . ILE B 1 175 ? 4.379 21.109 15.727 1 98.69 175 ILE B C 1
ATOM 4131 O O . ILE B 1 175 ? 5.176 21.875 16.281 1 98.69 175 ILE B O 1
ATOM 4135 N N . VAL B 1 176 ? 3.518 21.453 14.711 1 98.69 176 VAL B N 1
ATOM 4136 C CA . VAL B 1 176 ? 3.697 22.75 14.047 1 98.69 176 VAL B CA 1
ATOM 4137 C C . VAL B 1 176 ? 2.412 23.562 14.156 1 98.69 176 VAL B C 1
ATOM 4139 O O . VAL B 1 176 ? 1.34 23.109 13.758 1 98.69 176 VAL B O 1
ATOM 4142 N N . SER B 1 177 ? 2.465 24.781 14.672 1 96.81 177 SER B N 1
ATOM 4143 C CA . SER B 1 177 ? 1.435 25.812 14.594 1 96.81 177 SER B CA 1
ATOM 4144 C C . SER B 1 177 ? 0.086 25.281 15.07 1 96.81 177 SER B C 1
ATOM 4146 O O . SER B 1 177 ? -0.899 25.328 14.336 1 96.81 177 SER B O 1
ATOM 4148 N N . THR B 1 178 ? -0.061 24.906 16.281 1 95.56 178 THR B N 1
ATOM 4149 C CA . THR B 1 178 ? -1.296 24.297 16.766 1 95.56 178 THR B CA 1
ATOM 4150 C C . THR B 1 178 ? -1.823 25.031 17.984 1 95.56 178 THR B C 1
ATOM 4152 O O . THR B 1 178 ? -1.195 25.984 18.469 1 95.56 178 THR B O 1
ATOM 4155 N N . GLY B 1 179 ? -3.076 24.703 18.406 1 92.38 179 GLY B N 1
ATOM 4156 C CA . GLY B 1 179 ? -3.68 25.328 19.578 1 92.38 179 GLY B CA 1
ATOM 4157 C C . GLY B 1 179 ? -3.801 24.375 20.766 1 92.38 179 GLY B C 1
ATOM 4158 O O . GLY B 1 179 ? -4.422 24.703 21.766 1 92.38 179 GLY B O 1
ATOM 4159 N N . ILE B 1 180 ? -3.221 23.219 20.609 1 91.31 180 ILE B N 1
ATOM 4160 C CA . ILE B 1 180 ? -3.326 22.234 21.688 1 91.31 180 ILE B CA 1
ATOM 4161 C C . ILE B 1 180 ? -2.74 22.812 22.969 1 91.31 180 ILE B C 1
ATOM 4163 O O . ILE B 1 180 ? -1.751 23.547 22.938 1 91.31 180 ILE B O 1
ATOM 4167 N N . GLY B 1 181 ? -3.42 22.609 24.109 1 88.56 181 GLY B N 1
ATOM 4168 C CA . GLY B 1 181 ? -2.951 23.078 25.406 1 88.56 181 GLY B CA 1
ATOM 4169 C C . GLY B 1 181 ? -3.494 24.453 25.766 1 88.56 181 GLY B C 1
ATOM 4170 O O . GLY B 1 181 ? -3.268 24.938 26.875 1 88.56 181 GLY B O 1
ATOM 4171 N N . SER B 1 182 ? -4.199 25.078 24.875 1 90.62 182 SER B N 1
ATOM 4172 C CA . SER B 1 182 ? -4.789 26.391 25.141 1 90.62 182 SER B CA 1
ATOM 4173 C C . SER B 1 182 ? -6.238 26.266 25.594 1 90.62 182 SER B C 1
ATOM 4175 O O . SER B 1 182 ? -6.891 25.25 25.328 1 90.62 182 SER B O 1
ATOM 4177 N N . THR B 1 183 ? -6.703 27.281 26.219 1 90.06 183 THR B N 1
ATOM 4178 C CA . THR B 1 183 ? -8.094 27.312 26.656 1 90.06 183 THR B CA 1
ATOM 4179 C C . THR B 1 183 ? -9 27.781 25.516 1 90.06 183 THR B C 1
ATOM 4181 O O . THR B 1 183 ? -8.531 28.375 24.547 1 90.06 183 THR B O 1
ATOM 4184 N N . ALA B 1 184 ? -10.266 27.516 25.75 1 88.56 184 ALA B N 1
ATOM 4185 C CA . ALA B 1 184 ? -11.25 27.984 24.781 1 88.56 184 ALA B CA 1
ATOM 4186 C C . ALA B 1 184 ? -11.219 29.5 24.672 1 88.56 184 ALA B C 1
ATOM 4188 O O . ALA B 1 184 ? -11.305 30.047 23.562 1 88.56 184 AL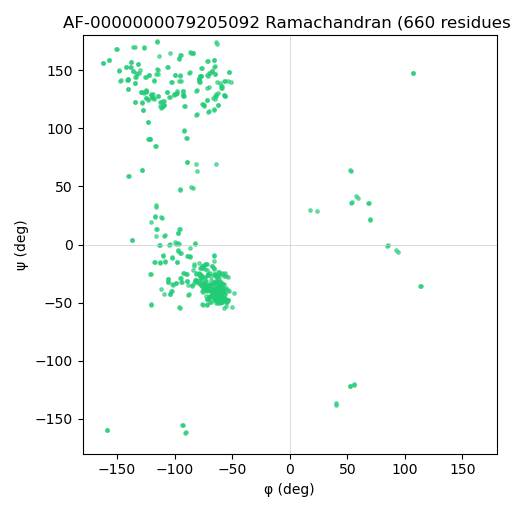A B O 1
ATOM 4189 N N . ALA B 1 185 ? -11.078 30.125 25.75 1 87.5 185 ALA B N 1
ATOM 4190 C CA . ALA B 1 185 ? -11.062 31.594 25.781 1 87.5 185 ALA B CA 1
ATOM 4191 C C . ALA B 1 185 ? -9.875 32.156 25 1 87.5 185 ALA B C 1
ATOM 4193 O O . ALA B 1 185 ? -10.016 33.125 24.25 1 87.5 185 ALA B O 1
ATOM 4194 N N . GLN B 1 186 ? -8.766 31.562 25.188 1 87.06 186 GLN B N 1
ATOM 4195 C CA . GLN B 1 186 ? -7.562 31.984 24.484 1 87.06 186 GLN B CA 1
ATOM 4196 C C . GLN B 1 186 ? -7.723 31.844 22.969 1 87.06 186 GLN B C 1
ATOM 4198 O O . GLN B 1 186 ? -7.344 32.719 22.219 1 87.06 186 GLN B O 1
ATOM 4203 N N . LYS B 1 187 ? -8.258 30.719 22.531 1 87.12 187 LYS B N 1
ATOM 4204 C CA . LYS B 1 187 ? -8.438 30.453 21.109 1 87.12 187 LYS B CA 1
ATOM 4205 C C . LYS B 1 187 ? -9.461 31.391 20.484 1 87.12 187 LYS B C 1
ATOM 4207 O O . LYS B 1 187 ? -9.234 31.953 19.406 1 87.12 187 LYS B O 1
ATOM 4212 N N . LEU B 1 188 ? -10.531 31.594 21.203 1 82.81 188 LEU B N 1
ATOM 4213 C CA . LEU B 1 188 ? -11.609 32.438 20.703 1 82.81 188 LEU B CA 1
ATOM 4214 C C . LEU B 1 188 ? -11.195 33.906 20.672 1 82.81 188 LEU B C 1
ATOM 4216 O O . LEU B 1 188 ? -11.617 34.656 19.797 1 82.81 188 LEU B O 1
ATOM 4220 N N . GLU B 1 189 ? -10.414 34.25 21.594 1 82.06 189 GLU B N 1
ATOM 4221 C CA . GLU B 1 189 ? -9.922 35.625 21.625 1 82.06 189 GLU B CA 1
ATOM 4222 C C . GLU B 1 189 ? -9.094 35.938 20.391 1 82.06 189 GLU B C 1
ATOM 4224 O O . GLU B 1 189 ? -9.141 37.031 19.859 1 82.06 189 GLU B O 1
ATOM 4229 N N . GLN B 1 190 ? -8.375 35 19.938 1 78.44 190 GLN B N 1
ATOM 4230 C CA . GLN B 1 190 ? -7.531 35.219 18.75 1 78.44 190 GLN B CA 1
ATOM 4231 C C . GLN B 1 190 ? -8.383 35.375 17.5 1 78.44 190 GLN B C 1
ATOM 4233 O O . GLN B 1 190 ? -7.98 36.062 16.562 1 78.44 190 GLN B O 1
ATOM 4238 N N . LEU B 1 191 ? -9.57 34.812 17.547 1 72.69 191 LEU B N 1
ATOM 4239 C CA . LEU B 1 191 ? -10.43 34.844 16.375 1 72.69 191 LEU B CA 1
ATOM 4240 C C . LEU B 1 191 ? -11.32 36.094 16.406 1 72.69 191 LEU B C 1
ATOM 4242 O O . LEU B 1 191 ? -11.852 36.5 15.367 1 72.69 191 LEU B O 1
ATOM 4246 N N . LYS B 1 192 ? -11.594 36.625 17.531 1 69.19 192 LYS B N 1
ATOM 4247 C CA . LYS B 1 192 ? -12.422 37.812 17.641 1 69.19 192 LYS B CA 1
ATOM 4248 C C . LYS B 1 192 ? -11.859 38.938 16.797 1 69.19 192 LYS B C 1
ATOM 4250 O O . LYS B 1 192 ? -12.602 39.844 16.359 1 69.19 192 LYS B O 1
ATOM 4255 N N . LYS B 1 193 ? -10.703 38.875 16.641 1 62.88 193 LYS B N 1
ATOM 4256 C CA . LYS B 1 193 ? -10.109 39.969 15.859 1 62.88 193 LYS B CA 1
ATOM 4257 C C . LYS B 1 193 ? -10.609 39.938 14.414 1 62.88 193 LYS B C 1
ATOM 4259 O O . LYS B 1 193 ? -10.516 40.938 13.703 1 62.88 193 LYS B O 1
ATOM 4264 N N . VAL B 1 194 ? -11.281 38.938 13.992 1 61 194 VAL B N 1
ATOM 4265 C CA . VAL B 1 194 ? -11.672 38.844 12.594 1 61 194 VAL B CA 1
ATOM 4266 C C . VAL B 1 194 ? -13.188 38.875 12.469 1 61 194 VAL B C 1
ATOM 4268 O O . VAL B 1 194 ? -13.727 39 11.375 1 61 194 VAL B O 1
ATOM 4271 N N . ASP B 1 195 ? -13.898 39.469 13.195 1 60.97 195 ASP B N 1
ATOM 4272 C CA . ASP B 1 195 ? -15.352 39.625 13.234 1 60.97 195 ASP B CA 1
ATOM 4273 C C . ASP B 1 195 ? -16.031 38.438 12.508 1 60.97 195 ASP B C 1
ATOM 4275 O O . ASP B 1 195 ? -16.984 38.656 11.75 1 60.97 195 ASP B O 1
ATOM 4279 N N . LYS B 1 196 ? -15.578 37.25 12.391 1 67.94 196 LYS B N 1
ATOM 4280 C CA . LYS B 1 196 ? -16.172 36.062 11.758 1 67.94 196 LYS B CA 1
ATOM 4281 C C . LYS B 1 196 ? -16.094 34.844 12.68 1 67.94 196 LYS B C 1
ATOM 4283 O O . LYS B 1 196 ? -15.258 34.812 13.594 1 67.94 196 LYS B O 1
ATOM 4288 N N . ARG B 1 197 ? -17.188 34 12.477 1 73.62 197 ARG B N 1
ATOM 4289 C CA . ARG B 1 197 ? -17.156 32.719 13.18 1 73.62 197 ARG B CA 1
ATOM 4290 C C . ARG B 1 197 ? -15.945 31.891 12.742 1 73.62 197 ARG B C 1
ATOM 4292 O O . ARG B 1 197 ? -15.578 31.891 11.562 1 73.62 197 ARG B O 1
ATOM 4299 N N . VAL B 1 198 ? -15.359 31.281 13.695 1 73 198 VAL B N 1
ATOM 4300 C CA . VAL B 1 198 ? -14.141 30.516 13.469 1 73 198 VAL B CA 1
ATOM 4301 C C . VAL B 1 198 ? -14.375 29.5 12.352 1 73 198 VAL B C 1
ATOM 4303 O O . VAL B 1 198 ? -13.516 29.297 11.492 1 73 198 VAL B O 1
ATOM 4306 N N . GLN B 1 199 ? -15.57 28.906 12.367 1 75.12 199 GLN B N 1
ATOM 4307 C CA . GLN B 1 199 ? -15.883 27.891 11.375 1 75.12 199 GLN B CA 1
ATOM 4308 C C . GLN B 1 199 ? -15.914 28.484 9.969 1 75.12 199 GLN B C 1
ATOM 4310 O O . GLN B 1 199 ? -15.547 27.812 9 1 75.12 199 GLN B O 1
ATOM 4315 N N . ASP B 1 200 ? -16.297 29.672 9.891 1 76.06 200 ASP B N 1
ATOM 4316 C CA . ASP B 1 200 ? -16.406 30.312 8.594 1 76.06 200 ASP B CA 1
ATOM 4317 C C . ASP B 1 200 ? -15.047 30.719 8.039 1 76.06 200 ASP B C 1
ATOM 4319 O O . ASP B 1 200 ? -14.891 30.906 6.836 1 76.06 200 ASP B O 1
ATOM 4323 N N . ILE B 1 201 ? -14.242 30.781 9 1 77.81 201 ILE B N 1
ATOM 4324 C CA . ILE B 1 201 ? -12.891 31.141 8.578 1 77.81 201 ILE B CA 1
ATOM 4325 C C . ILE B 1 201 ? -12.117 29.891 8.188 1 77.81 201 ILE B C 1
ATOM 4327 O O . ILE B 1 201 ? -11.469 29.844 7.141 1 77.81 201 ILE B O 1
ATOM 4331 N N . VAL B 1 202 ? -12.281 28.906 8.984 1 83.81 202 VAL B N 1
ATOM 4332 C CA . VAL B 1 202 ? -11.438 27.734 8.82 1 83.81 202 VAL B CA 1
ATOM 4333 C C . VAL B 1 202 ? -12 26.844 7.715 1 83.81 202 VAL B C 1
ATOM 4335 O O . VAL B 1 202 ? -11.25 26.156 7.02 1 83.81 202 VAL B O 1
ATOM 4338 N N . ILE B 1 203 ? -13.297 26.828 7.543 1 90.19 203 ILE B N 1
ATOM 4339 C CA . ILE B 1 203 ? -13.977 26.172 6.438 1 90.19 203 ILE B CA 1
ATOM 4340 C C . ILE B 1 203 ? -14.695 27.203 5.578 1 90.19 203 ILE B C 1
ATOM 4342 O O . ILE B 1 203 ? -15.922 27.328 5.645 1 90.19 203 ILE B O 1
ATOM 4346 N N . PRO B 1 204 ? -13.977 27.766 4.684 1 91.38 204 PRO B N 1
ATOM 4347 C CA . PRO B 1 204 ? -14.539 28.891 3.938 1 91.38 204 PRO B CA 1
ATOM 4348 C C . PRO B 1 204 ? -15.734 28.5 3.07 1 91.38 204 PRO B C 1
ATOM 4350 O O . PRO B 1 204 ? -15.734 27.406 2.479 1 91.38 204 PRO B O 1
ATOM 4353 N N . ARG B 1 205 ? -16.656 29.438 2.945 1 89.94 205 ARG B N 1
ATOM 4354 C CA . ARG B 1 205 ? -17.891 29.188 2.201 1 89.94 205 ARG B CA 1
ATOM 4355 C C . ARG B 1 205 ? -17.891 29.953 0.88 1 89.94 205 ARG B C 1
ATOM 4357 O O . ARG B 1 205 ? -18.703 29.656 -0.008 1 89.94 205 ARG B O 1
ATOM 4364 N N . ASP B 1 206 ? -17.031 30.859 0.787 1 90.12 206 ASP B N 1
ATOM 4365 C CA . ASP B 1 206 ? -16.953 31.656 -0.432 1 90.12 206 ASP B CA 1
ATOM 4366 C C . ASP B 1 206 ? -15.523 32.125 -0.677 1 90.12 206 ASP B C 1
ATOM 4368 O O . ASP B 1 206 ? -14.656 31.984 0.184 1 90.12 206 ASP B O 1
ATOM 4372 N N . PRO B 1 207 ? -15.273 32.656 -1.861 1 91.12 207 PRO B N 1
ATOM 4373 C CA . PRO B 1 207 ? -13.914 33.062 -2.227 1 91.12 207 PRO B CA 1
ATOM 4374 C C . PRO B 1 207 ? -13.344 34.125 -1.306 1 91.12 207 PRO B C 1
ATOM 4376 O O . PRO B 1 207 ? -12.141 34.156 -1.043 1 91.12 207 PRO B O 1
ATOM 4379 N N . GLU B 1 208 ? -14.125 35.031 -0.865 1 88.88 208 GLU B N 1
ATOM 4380 C CA . GLU B 1 208 ? -13.656 36.062 0.042 1 88.88 208 GLU B CA 1
ATOM 4381 C C . GLU B 1 208 ? -13.133 35.469 1.345 1 88.88 208 GLU B C 1
ATOM 4383 O O . GLU B 1 208 ? -12.062 35.844 1.828 1 88.88 208 GLU B O 1
ATOM 4388 N N . ALA B 1 209 ? -13.906 34.594 1.879 1 88.5 209 ALA B N 1
ATOM 4389 C CA . ALA B 1 209 ? -13.492 33.906 3.096 1 88.5 209 ALA B CA 1
ATOM 4390 C C . ALA B 1 209 ? -12.203 33.125 2.863 1 88.5 209 ALA B C 1
ATOM 4392 O O . ALA B 1 209 ? -11.328 33.062 3.729 1 88.5 209 ALA B O 1
ATOM 4393 N N . LEU B 1 210 ? -12.133 32.469 1.757 1 91.19 210 LEU B N 1
ATOM 4394 C CA . LEU B 1 210 ? -10.945 31.703 1.43 1 91.19 210 LEU B CA 1
ATOM 4395 C C . LEU B 1 210 ? -9.727 32.625 1.273 1 91.19 210 LEU B C 1
ATOM 4397 O O . LEU B 1 210 ? -8.633 32.281 1.723 1 91.19 210 LEU B O 1
ATOM 4401 N N . ARG B 1 211 ? -9.891 33.688 0.616 1 89.25 211 ARG B N 1
ATOM 4402 C CA . ARG B 1 211 ? -8.82 34.656 0.485 1 89.25 211 ARG B CA 1
ATOM 4403 C C . ARG B 1 211 ? -8.336 35.125 1.854 1 89.25 211 ARG B C 1
ATOM 4405 O O . ARG B 1 211 ? -7.133 35.281 2.072 1 89.25 211 ARG B O 1
ATOM 4412 N N . PHE B 1 212 ? -9.258 35.406 2.652 1 86.56 212 PHE B N 1
ATOM 4413 C CA . PHE B 1 212 ? -8.93 35.844 4.008 1 86.56 212 PHE B CA 1
ATOM 4414 C C . PHE B 1 212 ? -8.125 34.781 4.738 1 86.56 212 PHE B C 1
ATOM 4416 O O . PHE B 1 212 ? -7.133 35.094 5.398 1 86.56 212 PHE B O 1
ATOM 4423 N N . LEU B 1 213 ? -8.578 33.594 4.699 1 88.38 213 LEU B N 1
ATOM 4424 C CA . LEU B 1 213 ? -7.875 32.469 5.336 1 88.38 213 LEU B CA 1
ATOM 4425 C C . LEU B 1 213 ? -6.441 32.375 4.828 1 88.38 213 LEU B C 1
ATOM 4427 O O . LEU B 1 213 ? -5.504 32.25 5.625 1 88.38 213 LEU B O 1
ATOM 4431 N N . VAL B 1 214 ? -6.273 32.406 3.529 1 89.56 214 VAL B N 1
ATOM 4432 C CA . VAL B 1 214 ? -4.957 32.281 2.914 1 89.56 214 VAL B CA 1
ATOM 4433 C C . VAL B 1 214 ? -4.066 33.438 3.352 1 89.56 214 VAL B C 1
ATOM 4435 O O . VAL B 1 214 ? -2.914 33.25 3.742 1 89.56 214 VAL B O 1
ATOM 4438 N N . LYS B 1 215 ? -4.602 34.625 3.348 1 86.88 215 LYS B N 1
ATOM 4439 C CA . LYS B 1 215 ? -3.848 35.812 3.732 1 86.88 215 LYS B CA 1
ATOM 4440 C C . LYS B 1 215 ? -3.463 35.75 5.211 1 86.88 215 LYS B C 1
ATOM 4442 O O . LYS B 1 215 ? -2.398 36.25 5.594 1 86.88 215 LYS B O 1
ATOM 4447 N N . SER B 1 216 ? -4.309 35.156 5.984 1 85.5 216 SER B N 1
ATOM 4448 C CA . SER B 1 216 ? -4.09 35.125 7.426 1 85.5 216 SER B CA 1
ATOM 4449 C C . SER B 1 216 ? -3.148 34 7.812 1 85.5 216 SER B C 1
ATOM 4451 O O . SER B 1 216 ? -2.586 34 8.906 1 85.5 216 SER B O 1
ATOM 4453 N N . THR B 1 217 ? -2.971 33.031 6.953 1 91.25 217 THR B N 1
ATOM 4454 C CA . THR B 1 217 ? -2.189 31.875 7.324 1 91.25 217 THR B CA 1
ATOM 4455 C C . THR B 1 217 ? -0.818 31.891 6.656 1 91.25 217 THR B C 1
ATOM 4457 O O . THR B 1 217 ? 0.162 31.406 7.215 1 91.25 217 THR B O 1
ATOM 4460 N N . VAL B 1 218 ? -0.763 32.469 5.426 1 92.94 218 VAL B N 1
ATOM 4461 C CA . VAL B 1 218 ? 0.489 32.531 4.68 1 92.94 218 VAL B CA 1
ATOM 4462 C C . VAL B 1 218 ? 1.056 33.938 4.75 1 92.94 218 VAL B C 1
ATOM 4464 O O . VAL B 1 218 ? 0.401 34.906 4.336 1 92.94 218 VAL B O 1
ATOM 4467 N N . HIS B 1 219 ? 2.262 34.031 5.141 1 93.12 219 HIS B N 1
ATOM 4468 C CA . HIS B 1 219 ? 2.852 35.344 5.379 1 93.12 219 HIS B CA 1
ATOM 4469 C C . HIS B 1 219 ? 3.773 35.75 4.234 1 93.12 219 HIS B C 1
ATOM 4471 O O . HIS B 1 219 ? 3.732 36.875 3.775 1 93.12 219 HIS B O 1
ATOM 4477 N N . LYS B 1 220 ? 4.535 34.844 3.699 1 90.5 220 LYS B N 1
ATOM 4478 C CA . LYS B 1 220 ? 5.637 35.156 2.793 1 90.5 220 LYS B CA 1
ATOM 4479 C C . LYS B 1 220 ? 5.133 35.375 1.37 1 90.5 220 LYS B C 1
ATOM 4481 O O . LYS B 1 220 ? 5.742 36.125 0.599 1 90.5 220 LYS B O 1
ATOM 4486 N N . TYR B 1 221 ? 4.074 34.719 1.021 1 87.88 221 TYR B N 1
ATOM 4487 C CA . TYR B 1 221 ? 3.629 34.75 -0.368 1 87.88 221 TYR B CA 1
ATOM 4488 C C . TYR B 1 221 ? 2.182 35.188 -0.473 1 87.88 221 TYR B C 1
ATOM 4490 O O . TYR B 1 221 ? 1.356 34.875 0.384 1 87.88 221 TYR B O 1
ATOM 4498 N N . ASP B 1 222 ? 1.938 35.906 -1.506 1 85.69 222 ASP B N 1
ATOM 4499 C CA . ASP B 1 222 ? 0.552 36.25 -1.812 1 85.69 222 ASP B CA 1
ATOM 4500 C C . ASP B 1 222 ? -0.071 35.219 -2.752 1 85.69 222 ASP B C 1
ATOM 4502 O O . ASP B 1 222 ? 0.008 35.375 -3.975 1 85.69 222 ASP B O 1
ATOM 4506 N N . LEU B 1 223 ? -0.776 34.344 -2.18 1 83 223 LEU B N 1
ATOM 4507 C CA . LEU B 1 223 ? -1.368 33.25 -2.955 1 83 223 LEU B CA 1
ATOM 4508 C C . LEU B 1 223 ? -2.809 33.594 -3.336 1 83 223 LEU B C 1
ATOM 4510 O O . LEU B 1 223 ? -3.553 32.719 -3.777 1 83 223 LEU B O 1
ATOM 4514 N N . THR B 1 224 ? -3.201 34.781 -3.186 1 82.44 224 THR B N 1
ATOM 4515 C CA . THR B 1 224 ? -4.598 35.125 -3.414 1 82.44 224 THR B CA 1
ATOM 4516 C C . THR B 1 224 ? -4.773 35.75 -4.801 1 82.44 224 THR B C 1
ATOM 4518 O O . THR B 1 224 ? -5.895 36.062 -5.207 1 82.44 224 THR B O 1
ATOM 4521 N N . ARG B 1 225 ? -3.713 35.812 -5.5 1 83.19 225 ARG B N 1
ATOM 4522 C CA . ARG B 1 225 ? -3.816 36.375 -6.848 1 83.19 225 ARG B CA 1
ATOM 4523 C C . ARG B 1 225 ? -4.238 35.281 -7.844 1 83.19 225 ARG B C 1
ATOM 4525 O O . ARG B 1 225 ? -3.518 35 -8.805 1 83.19 225 ARG B O 1
ATOM 4532 N N . VAL B 1 226 ? -5.176 34.594 -7.582 1 83.06 226 VAL B N 1
ATOM 4533 C CA . VAL B 1 226 ? -5.773 33.562 -8.438 1 83.06 226 VAL B CA 1
ATOM 4534 C C . VAL B 1 226 ? -7.215 33.938 -8.766 1 83.06 226 VAL B C 1
ATOM 4536 O O . VAL B 1 226 ? -7.91 34.562 -7.945 1 83.06 226 VAL B O 1
ATOM 4539 N N . PRO B 1 227 ? -7.594 33.656 -10 1 85.5 227 PRO B N 1
ATOM 4540 C CA . PRO B 1 227 ? -8.984 33.969 -10.359 1 85.5 227 PRO B CA 1
ATOM 4541 C C . PRO B 1 227 ? -9.992 33.375 -9.391 1 85.5 227 PRO B C 1
ATOM 4543 O O . PRO B 1 227 ? -9.766 32.25 -8.875 1 85.5 227 PRO B O 1
ATOM 4546 N N . GLU B 1 228 ? -11.078 34.031 -9.203 1 88.06 228 GLU B N 1
ATOM 4547 C CA . GLU B 1 228 ? -12.109 33.656 -8.25 1 88.06 228 GLU B CA 1
ATOM 4548 C C . GLU B 1 228 ? -12.656 32.25 -8.562 1 88.06 228 GLU B C 1
ATOM 4550 O O . GLU B 1 228 ? -13.031 31.516 -7.652 1 88.06 228 GLU B O 1
ATOM 4555 N N . TYR B 1 229 ? -12.703 31.984 -9.773 1 86.62 229 TYR B N 1
ATOM 4556 C CA . TYR B 1 229 ? -13.266 30.703 -10.18 1 86.62 229 TYR B CA 1
ATOM 4557 C C . TYR B 1 229 ? -12.469 29.531 -9.594 1 86.62 229 TYR B C 1
ATOM 4559 O O . TYR B 1 229 ? -13.031 28.484 -9.273 1 86.62 229 TYR B O 1
ATOM 4567 N N . PHE B 1 230 ? -11.227 29.719 -9.445 1 86.62 230 PHE B N 1
ATOM 4568 C CA . PHE B 1 230 ? -10.391 28.672 -8.867 1 86.62 230 PHE B CA 1
ATOM 4569 C C . PHE B 1 230 ? -10.734 28.469 -7.395 1 86.62 230 PHE B C 1
ATOM 4571 O O . PHE B 1 230 ? -10.773 27.328 -6.922 1 86.62 230 PHE B O 1
ATOM 4578 N N . PHE B 1 231 ? -11 29.562 -6.734 1 89.12 231 PHE B N 1
ATOM 4579 C CA . PHE B 1 231 ? -11.383 29.469 -5.328 1 89.12 231 PHE B CA 1
ATOM 4580 C C . PHE B 1 231 ? -12.734 28.766 -5.18 1 89.12 231 PHE B C 1
ATOM 4582 O O . PHE B 1 231 ? -12.906 27.938 -4.293 1 89.12 231 PHE B O 1
ATOM 4589 N N . TRP B 1 232 ? -13.602 29.109 -6.043 1 89.62 232 TRP B N 1
ATOM 4590 C CA . TRP B 1 232 ? -14.898 28.438 -6.02 1 89.62 232 TRP B CA 1
ATOM 4591 C C . TRP B 1 232 ? -14.75 26.953 -6.27 1 89.62 232 TRP B C 1
ATOM 4593 O O . TRP B 1 232 ? -15.406 26.141 -5.617 1 89.62 232 TRP B O 1
ATOM 4603 N N . ASP B 1 233 ? -13.938 26.672 -7.16 1 89.5 233 ASP B N 1
ATOM 4604 C CA . ASP B 1 233 ? -13.703 25.281 -7.5 1 89.5 233 ASP B CA 1
ATOM 4605 C C . ASP B 1 233 ? -13.133 24.516 -6.305 1 89.5 233 ASP B C 1
ATOM 4607 O O . ASP B 1 233 ? -13.562 23.391 -6.027 1 89.5 233 ASP B O 1
ATOM 4611 N N . LEU B 1 234 ? -12.211 25.047 -5.637 1 90.56 234 LEU B N 1
ATOM 4612 C CA . LEU B 1 234 ? -11.609 24.438 -4.461 1 90.56 234 LEU B CA 1
ATOM 4613 C C . LEU B 1 234 ? -12.641 24.25 -3.355 1 90.56 234 LEU B C 1
ATOM 4615 O O . LEU B 1 234 ? -12.711 23.188 -2.74 1 90.56 234 LEU B O 1
ATOM 4619 N N . ILE B 1 235 ? -13.414 25.281 -3.156 1 91.12 235 ILE B N 1
ATOM 4620 C CA . ILE B 1 235 ? -14.438 25.234 -2.121 1 91.12 235 ILE B CA 1
ATOM 4621 C C . ILE B 1 235 ? -15.43 24.125 -2.432 1 91.12 235 ILE B C 1
ATOM 4623 O O . ILE B 1 235 ? -15.734 23.297 -1.563 1 91.12 235 ILE B O 1
ATOM 4627 N N . MET B 1 236 ? -15.812 24.094 -3.65 1 89.12 236 MET B N 1
ATOM 4628 C CA . MET B 1 236 ? -16.797 23.094 -4.066 1 89.12 236 MET B CA 1
ATOM 4629 C C . MET B 1 236 ? -16.219 21.688 -3.957 1 89.12 236 MET B C 1
ATOM 4631 O O . MET B 1 236 ? -16.906 20.766 -3.512 1 89.12 236 MET B O 1
ATOM 4635 N N . ALA B 1 237 ? -15 21.547 -4.363 1 89.62 237 ALA B N 1
ATOM 4636 C CA . ALA B 1 237 ? -14.391 20.219 -4.477 1 89.62 237 ALA B CA 1
ATOM 4637 C C . ALA B 1 237 ? -13.906 19.719 -3.119 1 89.62 237 ALA B C 1
ATOM 4639 O O . ALA B 1 237 ? -13.898 18.516 -2.861 1 89.62 237 ALA B O 1
ATOM 4640 N N . LYS B 1 238 ? -13.492 20.578 -2.258 1 92.62 238 LYS B N 1
ATOM 4641 C CA . LYS B 1 238 ? -12.805 20.141 -1.04 1 92.62 238 LYS B CA 1
ATOM 4642 C C . LYS B 1 238 ? -13.555 20.609 0.204 1 92.62 238 LYS B C 1
ATOM 4644 O O . LYS B 1 238 ? -13.961 19.797 1.032 1 92.62 238 LYS B O 1
ATOM 4649 N N . GLU B 1 239 ? -13.875 21.891 0.287 1 91.12 239 GLU B N 1
ATOM 4650 C CA . GLU B 1 239 ? -14.406 22.453 1.521 1 91.12 239 GLU B CA 1
ATOM 4651 C C . GLU B 1 239 ? -15.852 22.031 1.756 1 91.12 239 GLU B C 1
ATOM 4653 O O . GLU B 1 239 ? -16.25 21.797 2.896 1 91.12 239 GLU B O 1
ATOM 4658 N N . ASN B 1 240 ? -16.594 21.938 0.695 1 91.81 240 ASN B N 1
ATOM 4659 C CA . ASN B 1 240 ? -18.016 21.625 0.826 1 91.81 240 ASN B CA 1
ATOM 4660 C C . ASN B 1 240 ? -18.234 20.141 1.125 1 91.81 240 ASN B C 1
ATOM 4662 O O . ASN B 1 240 ? -19.281 19.75 1.653 1 91.81 240 ASN B O 1
ATOM 4666 N N . LYS B 1 241 ? -17.297 19.359 0.685 1 92.12 241 LYS B N 1
ATOM 4667 C CA . LYS B 1 241 ? -17.422 17.938 0.995 1 92.12 241 LYS B CA 1
ATOM 4668 C C . LYS B 1 241 ? -17.391 17.703 2.502 1 92.12 241 LYS B C 1
ATOM 4670 O O . LYS B 1 241 ? -16.422 18.094 3.174 1 92.12 241 LYS B O 1
ATOM 4675 N N . ASN B 1 242 ? -18.438 17.125 3.098 1 95.62 242 ASN B N 1
ATOM 4676 C CA . ASN B 1 242 ? -18.578 16.828 4.523 1 95.62 242 ASN B CA 1
ATOM 4677 C C . ASN B 1 242 ? -18.469 18.094 5.363 1 95.62 242 ASN B C 1
ATOM 4679 O O . ASN B 1 242 ? -17.859 18.094 6.426 1 95.62 242 ASN B O 1
ATOM 4683 N N . ARG B 1 243 ? -19.016 19.141 4.93 1 94.38 243 ARG B N 1
ATOM 4684 C CA . ARG B 1 243 ? -18.875 20.453 5.57 1 94.38 243 ARG B CA 1
ATOM 4685 C C . ARG B 1 243 ? -19.391 20.406 7.004 1 94.38 243 ARG B C 1
ATOM 4687 O O . ARG B 1 243 ? -18.734 20.922 7.918 1 94.38 243 ARG B O 1
ATOM 4694 N N . ILE B 1 244 ? -20.562 19.812 7.215 1 95.12 244 ILE B N 1
ATOM 4695 C CA . ILE B 1 244 ? -21.156 19.781 8.547 1 95.12 244 ILE B CA 1
ATOM 4696 C C . ILE B 1 244 ? -20.219 19.078 9.516 1 95.12 244 ILE B C 1
ATOM 4698 O O . ILE B 1 244 ? -19.953 19.578 10.617 1 95.12 244 ILE B O 1
ATOM 4702 N N . GLN B 1 245 ? -19.688 17.938 9.125 1 96.62 245 GLN B N 1
ATOM 4703 C CA . GLN B 1 245 ? -18.766 17.188 9.969 1 96.62 245 GLN B CA 1
ATOM 4704 C C . GLN B 1 245 ? -17.484 17.953 10.234 1 96.62 245 GLN B C 1
ATOM 4706 O O . GLN B 1 245 ? -16.969 17.969 11.359 1 96.62 245 GLN B O 1
ATOM 4711 N N . LYS B 1 246 ? -16.984 18.625 9.219 1 96 246 LYS B N 1
ATOM 4712 C CA . LYS B 1 246 ? -15.773 19.438 9.391 1 96 246 LYS B CA 1
ATOM 4713 C C . LYS B 1 246 ? -16 20.562 10.391 1 96 246 LYS B C 1
ATOM 4715 O O . LYS B 1 246 ? -15.148 20.828 11.234 1 96 246 LYS B O 1
ATOM 4720 N N . GLU B 1 247 ? -17.094 21.203 10.242 1 93.81 247 GLU B N 1
ATOM 4721 C CA . GLU B 1 247 ? -17.438 22.281 11.172 1 93.81 247 GLU B CA 1
ATOM 4722 C C . GLU B 1 247 ? -17.547 21.75 12.602 1 93.81 247 GLU B C 1
ATOM 4724 O O . GLU B 1 247 ? -17.094 22.422 13.547 1 93.81 247 GLU B O 1
ATOM 4729 N N . GLU B 1 248 ? -18.094 20.594 12.75 1 95 248 GLU B N 1
ATOM 4730 C CA . GLU B 1 248 ? -18.203 19.984 14.07 1 95 248 GLU B CA 1
ATOM 4731 C C . GLU B 1 248 ? -16.828 19.656 14.648 1 95 248 GLU B C 1
ATOM 4733 O O . GLU B 1 248 ? -16.609 19.781 15.852 1 95 248 GLU B O 1
ATOM 4738 N N . LEU B 1 249 ? -15.914 19.188 13.844 1 95.38 249 LEU B N 1
ATOM 4739 C CA . LEU B 1 249 ? -14.555 18.906 14.281 1 95.38 249 LEU B CA 1
ATOM 4740 C C . LEU B 1 249 ? -13.891 20.172 14.828 1 95.38 249 LEU B C 1
ATOM 4742 O O . LEU B 1 249 ? -13.266 20.141 15.891 1 95.38 249 LEU B O 1
ATOM 4746 N N . ILE B 1 250 ? -14.039 21.25 14.086 1 92.12 250 ILE B N 1
ATOM 4747 C CA . ILE B 1 250 ? -13.414 22.516 14.453 1 92.12 250 ILE B CA 1
ATOM 4748 C C . ILE B 1 250 ? -14.047 23.047 15.734 1 92.12 250 ILE B C 1
ATOM 4750 O O . ILE B 1 250 ? -13.344 23.531 16.625 1 92.12 250 ILE B O 1
ATOM 4754 N N . GLU B 1 251 ? -15.352 22.969 15.797 1 90.94 251 GLU B N 1
ATOM 4755 C CA . GLU B 1 251 ? -16.062 23.406 17 1 90.94 251 GLU B CA 1
ATOM 4756 C C . GLU B 1 251 ? -15.57 22.641 18.234 1 90.94 251 GLU B C 1
ATOM 4758 O O . GLU B 1 251 ? -15.414 23.234 19.297 1 90.94 251 GLU B O 1
ATOM 4763 N N . HIS B 1 252 ? -15.336 21.422 18.047 1 93 252 HIS B N 1
ATOM 4764 C CA . HIS B 1 252 ? -14.883 20.578 19.156 1 93 252 HIS B CA 1
ATOM 4765 C C . HIS B 1 252 ? -13.555 21.078 19.719 1 93 252 HIS B C 1
ATOM 4767 O O . HIS B 1 252 ? -13.414 21.25 20.922 1 93 252 HIS B O 1
ATOM 4773 N N . VAL B 1 253 ? -12.586 21.359 18.891 1 91.94 253 VAL B N 1
ATOM 4774 C CA . VAL B 1 253 ? -11.258 21.703 19.375 1 91.94 253 VAL B CA 1
ATOM 4775 C C . VAL B 1 253 ? -11.25 23.156 19.859 1 91.94 253 VAL B C 1
ATOM 4777 O O . VAL B 1 253 ? -10.523 23.5 20.781 1 91.94 253 VAL B O 1
ATOM 4780 N N . MET B 1 254 ? -12.102 23.969 19.328 1 87.75 254 MET B N 1
ATOM 4781 C CA . MET B 1 254 ? -12.141 25.391 19.688 1 87.75 254 MET B CA 1
ATOM 4782 C C . MET B 1 254 ? -12.812 25.578 21.047 1 87.75 254 MET B C 1
ATOM 4784 O O . MET B 1 254 ? -12.477 26.5 21.781 1 87.75 254 MET B O 1
ATOM 4788 N N . LEU B 1 255 ? -13.703 24.672 21.359 1 87.19 255 LEU B N 1
ATOM 4789 C CA . LEU B 1 255 ? -14.469 24.828 22.594 1 87.19 255 LEU B CA 1
ATOM 4790 C C . LEU B 1 255 ? -13.867 24 23.719 1 87.19 255 LEU B C 1
ATOM 4792 O O . LEU B 1 255 ? -14.203 24.188 24.891 1 87.19 255 LEU B O 1
ATOM 4796 N N . GLU B 1 256 ? -13.062 23.141 23.312 1 85 256 GLU B N 1
ATOM 4797 C CA . GLU B 1 256 ? -12.422 22.312 24.328 1 85 256 GLU B CA 1
ATOM 4798 C C . GLU B 1 256 ? -11.422 23.109 25.156 1 85 256 GLU B C 1
ATOM 4800 O O . GLU B 1 256 ? -10.656 23.906 24.609 1 85 256 GLU B O 1
ATOM 4805 N N . ASP B 1 257 ? -11.555 22.844 26.469 1 77.31 257 ASP B N 1
ATOM 4806 C CA . ASP B 1 257 ? -10.578 23.469 27.359 1 77.31 257 ASP B CA 1
ATOM 4807 C C . ASP B 1 257 ? -9.359 22.562 27.547 1 77.31 257 ASP B C 1
ATOM 4809 O O . ASP B 1 257 ? -9.398 21.625 28.328 1 77.31 257 ASP B O 1
ATOM 4813 N N . GLY B 1 258 ? -8.445 22.719 26.797 1 65.38 258 GLY B N 1
ATOM 4814 C CA . GLY B 1 258 ? -7.277 21.859 26.703 1 65.38 258 GLY B CA 1
ATOM 4815 C C . GLY B 1 258 ? -6.332 22 27.875 1 65.38 258 GLY B C 1
ATOM 4816 O O . GLY B 1 258 ? -5.453 21.156 28.078 1 65.38 258 GLY B O 1
ATOM 4817 N N . ASP B 1 259 ? -6.473 23.062 28.609 1 61.41 259 ASP B N 1
ATOM 4818 C CA . ASP B 1 259 ? -5.504 23.328 29.672 1 61.41 259 ASP B CA 1
ATOM 4819 C C . ASP B 1 259 ? -5.445 22.172 30.672 1 61.41 259 ASP B C 1
ATOM 4821 O O . ASP B 1 259 ? -4.375 21.844 31.188 1 61.41 259 ASP B O 1
ATOM 4825 N N . SER B 1 260 ? -6.461 21.516 30.719 1 66.88 260 SER B N 1
ATOM 4826 C CA . SER B 1 260 ? -6.426 20.531 31.781 1 66.88 260 SER B CA 1
ATOM 4827 C C . SER B 1 260 ? -6.184 19.125 31.219 1 66.88 260 SER B C 1
ATOM 4829 O O . SER B 1 260 ? -5.816 18.219 31.969 1 66.88 260 SER B O 1
ATOM 4831 N N . GLN B 1 261 ? -6.047 19.062 29.953 1 77.31 261 GLN B N 1
ATOM 4832 C CA . GLN B 1 261 ? -6.012 17.703 29.406 1 77.31 261 GLN B CA 1
ATOM 4833 C C . GLN B 1 261 ? -4.633 17.375 28.844 1 77.31 261 GLN B C 1
ATOM 4835 O O . GLN B 1 261 ? -4.277 16.203 28.719 1 77.31 261 GLN B O 1
ATOM 4840 N N . VAL B 1 262 ? -3.863 18.344 28.641 1 87.25 262 VAL B N 1
ATOM 4841 C CA . VAL B 1 262 ? -2.58 18.125 27.984 1 87.25 262 VAL B CA 1
ATOM 4842 C C . VAL B 1 262 ? -1.496 17.875 29.016 1 87.25 262 VAL B C 1
ATOM 4844 O O . VAL B 1 262 ? -1.306 18.672 29.938 1 87.25 262 VAL B O 1
ATOM 4847 N N . THR B 1 263 ? -0.886 16.734 28.953 1 89.69 263 THR B N 1
ATOM 4848 C CA . THR B 1 263 ? 0.198 16.344 29.844 1 89.69 263 THR B CA 1
ATOM 4849 C C . THR B 1 263 ? 1.501 16.172 29.062 1 89.69 263 THR B C 1
ATOM 4851 O O . THR B 1 263 ? 1.511 16.234 27.844 1 89.69 263 THR B O 1
ATOM 4854 N N . THR B 1 264 ? 2.516 15.93 29.844 1 93.5 264 THR B N 1
ATOM 4855 C CA . THR B 1 264 ? 3.822 15.734 29.234 1 93.5 264 THR B CA 1
ATOM 4856 C C . THR B 1 264 ? 3.846 14.438 28.422 1 93.5 264 THR B C 1
ATOM 4858 O O . THR B 1 264 ? 3.07 13.516 28.703 1 93.5 264 THR B O 1
ATOM 4861 N N . LEU B 1 265 ? 4.625 14.469 27.406 1 96.56 265 LEU B N 1
ATOM 4862 C CA . LEU B 1 265 ? 4.82 13.281 26.578 1 96.56 265 LEU B CA 1
ATOM 4863 C C . LEU B 1 265 ? 6.121 12.57 26.938 1 96.56 265 LEU B C 1
ATOM 4865 O O . LEU B 1 265 ? 7.098 13.219 27.328 1 96.56 265 LEU B O 1
ATOM 4869 N N . SER B 1 266 ? 6.125 11.266 26.844 1 96.12 266 SER B N 1
ATOM 4870 C CA . SER B 1 266 ? 7.348 10.508 27.062 1 96.12 266 SER B CA 1
ATOM 4871 C C . SER B 1 266 ? 8.312 10.641 25.891 1 96.12 266 SER B C 1
ATOM 4873 O O . SER B 1 266 ? 9.516 10.414 26.047 1 96.12 266 SER B O 1
ATOM 4875 N N . GLN B 1 267 ? 7.84 11.086 24.75 1 96.81 267 GLN B N 1
ATOM 4876 C CA . GLN B 1 267 ? 8.625 11.203 23.516 1 96.81 267 GLN B CA 1
ATOM 4877 C C . GLN B 1 267 ? 9.344 12.547 23.453 1 96.81 267 GLN B C 1
ATOM 4879 O O . GLN B 1 267 ? 8.836 13.555 23.953 1 96.81 267 GLN B O 1
ATOM 4884 N N . GLU B 1 268 ? 10.547 12.484 22.797 1 97.81 268 GLU B N 1
ATOM 4885 C CA . GLU B 1 268 ? 11.117 13.766 22.391 1 97.81 268 GLU B CA 1
ATOM 4886 C C . GLU B 1 268 ? 10.172 14.523 21.469 1 97.81 268 GLU B C 1
ATOM 4888 O O . GLU B 1 268 ? 9.594 13.93 20.547 1 97.81 268 GLU B O 1
ATOM 4893 N N . THR B 1 269 ? 10.023 15.828 21.766 1 98.38 269 THR B N 1
ATOM 4894 C CA . THR B 1 269 ? 9.062 16.641 21.031 1 98.38 269 THR B CA 1
ATOM 4895 C C . THR B 1 269 ? 9.742 17.891 20.484 1 98.38 269 THR B C 1
ATOM 4897 O O . THR B 1 269 ? 10.469 18.578 21.203 1 98.38 269 THR B O 1
ATOM 4900 N N . LEU B 1 270 ? 9.523 18.141 19.234 1 98.81 270 LEU B N 1
ATOM 4901 C CA . LEU B 1 270 ? 9.938 19.391 18.609 1 98.81 270 LEU B CA 1
ATOM 4902 C C . LEU B 1 270 ? 8.727 20.25 18.25 1 98.81 270 LEU B C 1
ATOM 4904 O O . LEU B 1 270 ? 7.863 19.812 17.484 1 98.81 270 LEU B O 1
ATOM 4908 N N . LEU B 1 271 ? 8.68 21.406 18.844 1 98.75 271 LEU B N 1
ATOM 4909 C CA . LEU B 1 271 ? 7.711 22.422 18.453 1 98.75 271 LEU B CA 1
ATOM 4910 C C . LEU B 1 271 ? 8.305 23.359 17.406 1 98.75 271 LEU B C 1
ATOM 4912 O O . LEU B 1 271 ? 9.445 23.812 17.547 1 98.75 271 LEU B O 1
ATOM 4916 N N . VAL B 1 272 ? 7.566 23.594 16.344 1 98.88 272 VAL B N 1
ATOM 4917 C CA . VAL B 1 272 ? 7.977 24.562 15.32 1 98.88 272 VAL B CA 1
ATOM 4918 C C . VAL B 1 272 ? 6.875 25.594 15.109 1 98.88 272 VAL B C 1
ATOM 4920 O O . VAL B 1 272 ? 5.711 25.234 14.898 1 98.88 272 VAL B O 1
ATOM 4923 N N . TRP B 1 273 ? 7.293 26.859 15.109 1 98.56 273 TRP B N 1
ATOM 4924 C CA . TRP B 1 273 ? 6.305 27.938 15.039 1 98.56 273 TRP B CA 1
ATOM 4925 C C . TRP B 1 273 ? 6.805 29.078 14.156 1 98.56 273 TRP B C 1
ATOM 4927 O O . TRP B 1 273 ? 8 29.375 14.125 1 98.56 273 TRP B O 1
ATOM 4937 N N . GLY B 1 274 ? 5.844 29.641 13.391 1 98 274 GLY B N 1
ATOM 4938 C CA . GLY B 1 274 ? 6.18 30.875 12.68 1 98 274 GLY B CA 1
ATOM 4939 C C . GLY B 1 274 ? 6.164 32.094 13.578 1 98 274 GLY B C 1
ATOM 4940 O O . GLY B 1 274 ? 5.234 32.281 14.359 1 98 274 GLY B O 1
ATOM 4941 N N . GLU B 1 275 ? 7.062 32.938 13.398 1 97 275 GLU B N 1
ATOM 4942 C CA . GLU B 1 275 ? 7.133 34.188 14.188 1 97 275 GLU B CA 1
ATOM 4943 C C . GLU B 1 275 ? 5.941 35.094 13.906 1 97 275 GLU B C 1
ATOM 4945 O O . GLU B 1 275 ? 5.543 35.875 14.758 1 97 275 GLU B O 1
ATOM 4950 N N . ASN B 1 276 ? 5.41 34.906 12.766 1 95.56 276 ASN B N 1
ATOM 4951 C CA . ASN B 1 276 ? 4.32 35.781 12.336 1 95.56 276 ASN B CA 1
ATOM 4952 C C . ASN B 1 276 ? 2.994 35.031 12.266 1 95.56 276 ASN B C 1
ATOM 4954 O O . ASN B 1 276 ? 2.113 35.375 11.484 1 95.56 276 ASN B O 1
ATOM 4958 N N . ASP B 1 277 ? 2.865 33.938 13.008 1 94.5 277 ASP B N 1
ATOM 4959 C CA . ASP B 1 277 ? 1.599 33.219 13.086 1 94.5 277 ASP B CA 1
ATOM 4960 C C . ASP B 1 277 ? 0.526 34.062 13.766 1 94.5 277 ASP B C 1
ATOM 4962 O O . ASP B 1 277 ? 0.612 34.344 14.969 1 94.5 277 ASP B O 1
ATOM 4966 N N . LEU B 1 278 ? -0.497 34.406 13.039 1 87.5 278 LEU B N 1
ATOM 4967 C CA . LEU B 1 278 ? -1.564 35.25 13.562 1 87.5 278 LEU B CA 1
ATOM 4968 C C . LEU B 1 278 ? -2.688 34.375 14.148 1 87.5 278 LEU B C 1
ATOM 4970 O O . LEU B 1 278 ? -3.463 34.875 14.984 1 87.5 278 LEU B O 1
ATOM 4974 N N . PHE B 1 279 ? -2.824 33.188 13.727 1 87.38 279 PHE B N 1
ATOM 4975 C CA . PHE B 1 279 ? -3.887 32.312 14.195 1 87.38 279 PHE B CA 1
ATOM 4976 C C . PHE B 1 279 ? -3.58 31.797 15.602 1 87.38 279 PHE B C 1
ATOM 4978 O O . PHE B 1 279 ? -4.434 31.844 16.484 1 87.38 279 PHE B O 1
ATOM 4985 N N . PHE B 1 280 ? -2.416 31.25 15.758 1 91.44 280 PHE B N 1
ATOM 4986 C CA . PHE B 1 280 ? -1.869 30.859 17.047 1 91.44 280 PHE B CA 1
ATOM 4987 C C . PHE B 1 280 ? -0.538 31.562 17.312 1 91.44 280 PHE B C 1
ATOM 4989 O O . PHE B 1 280 ? 0.525 31 17.031 1 91.44 280 PHE B O 1
ATOM 4996 N N . PRO B 1 281 ? -0.631 32.656 17.922 1 92.88 281 PRO B N 1
ATOM 4997 C CA . PRO B 1 281 ? 0.574 33.469 18.109 1 92.88 281 PRO B CA 1
ATOM 4998 C C . PRO B 1 281 ? 1.631 32.781 18.969 1 92.88 281 PRO B C 1
ATOM 5000 O O . PRO B 1 281 ? 1.366 31.734 19.547 1 92.88 281 PRO B O 1
ATOM 5003 N N . LYS B 1 282 ? 2.783 33.375 19.047 1 94.56 282 LYS B N 1
ATOM 5004 C CA . LYS B 1 282 ? 3.979 32.781 19.641 1 94.56 282 LYS B CA 1
ATOM 5005 C C . LYS B 1 282 ? 3.725 32.375 21.094 1 94.56 282 LYS B C 1
ATOM 5007 O O . LYS B 1 282 ? 4.309 31.422 21.594 1 94.56 282 LYS B O 1
ATOM 5012 N N . HIS B 1 283 ? 2.883 33.156 21.797 1 94.25 283 HIS B N 1
ATOM 5013 C CA . HIS B 1 283 ? 2.676 32.844 23.203 1 94.25 283 HIS B CA 1
ATOM 5014 C C . HIS B 1 283 ? 2.027 31.469 23.375 1 94.25 283 HIS B C 1
ATOM 5016 O O . HIS B 1 283 ? 2.215 30.812 24.391 1 94.25 283 HIS B O 1
ATOM 5022 N N . PHE B 1 284 ? 1.219 30.953 22.359 1 94.44 284 PHE B N 1
ATOM 5023 C CA . PHE B 1 284 ? 0.7 29.594 22.375 1 94.44 284 PHE B CA 1
ATOM 5024 C C . PHE B 1 284 ? 1.839 28.578 22.375 1 94.44 284 PHE B C 1
ATOM 5026 O O . PHE B 1 284 ? 1.777 27.562 23.078 1 94.44 284 PHE B O 1
ATOM 5033 N N . ALA B 1 285 ? 2.873 28.859 21.609 1 97.12 285 ALA B N 1
ATOM 5034 C CA . ALA B 1 285 ? 4.039 27.984 21.516 1 97.12 285 ALA B CA 1
ATOM 5035 C C . ALA B 1 285 ? 4.758 27.891 22.859 1 97.12 285 ALA B C 1
ATOM 5037 O O . ALA B 1 285 ? 5.105 26.797 23.312 1 97.12 285 ALA B O 1
ATOM 5038 N N . TYR B 1 286 ? 4.969 29.031 23.438 1 97 286 TYR B N 1
ATOM 5039 C CA . TYR B 1 286 ? 5.668 29.062 24.719 1 97 286 TYR B CA 1
ATOM 5040 C C . TYR B 1 286 ? 4.867 28.359 25.797 1 97 286 TYR B C 1
ATOM 5042 O O . TYR B 1 286 ? 5.434 27.656 26.641 1 97 286 TYR B O 1
ATOM 5050 N N . GLN B 1 287 ? 3.605 28.594 25.797 1 94.62 287 GLN B N 1
ATOM 5051 C CA . GLN B 1 287 ? 2.74 27.938 26.766 1 94.62 287 GLN B CA 1
ATOM 5052 C C . GLN B 1 287 ? 2.791 26.422 26.594 1 94.62 287 GLN B C 1
ATOM 5054 O O . GLN B 1 287 ? 2.885 25.672 27.578 1 94.62 287 GLN B O 1
ATOM 5059 N N . LEU B 1 288 ? 2.678 25.969 25.375 1 95.81 288 LEU B N 1
ATOM 5060 C CA . LEU B 1 288 ? 2.721 24.531 25.094 1 95.81 288 LEU B CA 1
ATOM 5061 C C . LEU B 1 288 ? 4.078 23.953 25.484 1 95.81 288 LEU B C 1
ATOM 5063 O O . LEU B 1 288 ? 4.152 22.844 26.016 1 95.81 288 LEU B O 1
ATOM 5067 N N . GLN B 1 289 ? 5.121 24.656 25.156 1 96.88 289 GLN B N 1
ATOM 5068 C CA . GLN B 1 289 ? 6.465 24.234 25.547 1 96.88 289 GLN B CA 1
ATOM 5069 C C . GLN B 1 289 ? 6.559 23.984 27.047 1 96.88 289 GLN B C 1
ATOM 5071 O O . GLN B 1 289 ? 7.082 22.953 27.484 1 96.88 289 GLN B O 1
ATOM 5076 N N . ARG B 1 290 ? 6.066 24.891 27.812 1 94.75 290 ARG B N 1
ATOM 5077 C CA . ARG B 1 290 ? 6.113 24.766 29.266 1 94.75 290 ARG B CA 1
ATOM 5078 C C . ARG B 1 290 ? 5.352 23.531 29.734 1 94.75 290 ARG B C 1
ATOM 5080 O O . ARG B 1 290 ? 5.781 22.844 30.672 1 94.75 290 ARG B O 1
ATOM 5087 N N . ARG B 1 291 ? 4.316 23.297 29.078 1 93.12 291 ARG B N 1
ATOM 5088 C CA . ARG B 1 291 ? 3.463 22.188 29.484 1 93.12 291 ARG B CA 1
ATOM 5089 C C . ARG B 1 291 ? 4.113 20.844 29.141 1 93.12 291 ARG B C 1
ATOM 5091 O O . ARG B 1 291 ? 3.918 19.859 29.844 1 93.12 291 ARG B O 1
ATOM 5098 N N . LEU B 1 292 ? 4.852 20.828 28.109 1 95.31 292 LEU B N 1
ATOM 5099 C CA . LEU B 1 292 ? 5.371 19.562 27.609 1 95.31 292 LEU B CA 1
ATOM 5100 C C . LEU B 1 292 ? 6.785 19.312 28.109 1 95.31 292 LEU B C 1
ATOM 5102 O O . LEU B 1 292 ? 7.387 18.281 27.797 1 95.31 292 LEU B O 1
ATOM 5106 N N . GLU B 1 293 ? 7.34 20.188 28.906 1 92.88 293 GLU B N 1
ATOM 5107 C CA . GLU B 1 293 ? 8.656 19.969 29.5 1 92.88 293 GLU B CA 1
ATOM 5108 C C . GLU B 1 293 ? 8.703 18.672 30.297 1 92.88 293 GLU B C 1
ATOM 5110 O O . GLU B 1 293 ? 7.68 18.234 30.828 1 92.88 293 GLU B O 1
ATOM 5115 N N . PRO B 1 294 ? 9.945 17.891 30.188 1 94.06 294 PRO B N 1
ATOM 5116 C CA . PRO B 1 294 ? 11.273 18.406 29.844 1 94.06 294 PRO B CA 1
ATOM 5117 C C . PRO B 1 294 ? 11.734 17.953 28.453 1 94.06 294 PRO B C 1
ATOM 5119 O O . PRO B 1 294 ? 12.742 18.469 27.953 1 94.06 294 PRO B O 1
ATOM 5122 N N . LYS B 1 295 ? 11.117 17.094 27.781 1 95.38 295 LYS B N 1
ATOM 5123 C CA . LYS B 1 295 ? 11.633 16.516 26.547 1 95.38 295 LYS B CA 1
ATOM 5124 C C . LYS B 1 295 ? 11.086 17.25 25.328 1 95.38 295 LYS B C 1
ATOM 5126 O O . LYS B 1 295 ? 10.594 16.625 24.375 1 95.38 295 LYS B O 1
ATOM 5131 N N . VAL B 1 296 ? 11.148 18.625 25.391 1 97.44 296 VAL B N 1
ATOM 5132 C CA . VAL B 1 296 ? 10.578 19.422 24.328 1 97.44 296 VAL B CA 1
ATOM 5133 C C . VAL B 1 296 ? 11.555 20.531 23.922 1 97.44 296 VAL B C 1
ATOM 5135 O O . VAL B 1 296 ? 12.227 21.109 24.766 1 97.44 296 VAL B O 1
ATOM 5138 N N . ARG B 1 297 ? 11.672 20.766 22.656 1 97.38 297 ARG B N 1
ATOM 5139 C CA . ARG B 1 297 ? 12.414 21.875 22.062 1 97.38 297 ARG B CA 1
ATOM 5140 C C . ARG B 1 297 ? 11.5 22.734 21.188 1 97.38 297 ARG B C 1
ATOM 5142 O O . ARG B 1 297 ? 10.57 22.219 20.562 1 97.38 297 ARG B O 1
ATOM 5149 N N . LEU B 1 298 ? 11.797 24.031 21.203 1 98.5 298 LEU B N 1
ATOM 5150 C CA . LEU B 1 298 ? 11.016 24.969 20.391 1 98.5 298 LEU B CA 1
ATOM 5151 C C . LEU B 1 298 ? 11.898 25.672 19.375 1 98.5 298 LEU B C 1
ATOM 5153 O O . LEU B 1 298 ? 12.969 26.188 19.719 1 98.5 298 LEU B O 1
ATOM 5157 N N . GLU B 1 299 ? 11.461 25.625 18.094 1 98.69 299 GLU B N 1
ATOM 5158 C CA . GLU B 1 299 ? 12.117 26.359 17.016 1 98.69 299 GLU B CA 1
ATOM 5159 C C . GLU B 1 299 ? 11.18 27.391 16.391 1 98.69 299 GLU B C 1
ATOM 5161 O O . GLU B 1 299 ? 10.078 27.062 15.969 1 98.69 299 GLU B O 1
ATOM 5166 N N . MET B 1 300 ? 11.625 28.656 16.344 1 98.44 300 MET B N 1
ATOM 5167 C CA . MET B 1 300 ? 10.875 29.734 15.695 1 98.44 300 MET B CA 1
ATOM 5168 C C . MET B 1 300 ? 11.406 29.984 14.289 1 98.44 300 MET B C 1
ATOM 5170 O O . MET B 1 300 ? 12.617 30.109 14.086 1 98.44 300 MET B O 1
ATOM 5174 N N . LEU B 1 301 ? 10.523 30.062 13.336 1 98.38 301 LEU B N 1
ATOM 5175 C CA . LEU B 1 301 ? 10.898 30.344 11.953 1 98.38 301 LEU B CA 1
ATOM 5176 C C . LEU B 1 301 ? 10.641 31.812 11.609 1 98.38 301 LEU B C 1
ATOM 5178 O O . LEU B 1 301 ? 9.516 32.281 11.766 1 98.38 301 LEU B O 1
ATOM 5182 N N . LYS B 1 302 ? 11.625 32.469 11.078 1 97 302 LYS B N 1
ATOM 5183 C CA . LYS B 1 302 ? 11.523 33.844 10.695 1 97 302 LYS B CA 1
ATOM 5184 C C . LYS B 1 302 ? 10.641 34.031 9.469 1 97 302 LYS B C 1
ATOM 5186 O O . LYS B 1 302 ? 10.625 33.156 8.578 1 97 302 LYS B O 1
ATOM 5191 N N . GLU B 1 303 ? 9.898 35.156 9.453 1 96.31 303 GLU B N 1
ATOM 5192 C CA . GLU B 1 303 ? 9.07 35.562 8.312 1 96.31 303 GLU B CA 1
ATOM 5193 C C . GLU B 1 303 ? 8.117 34.438 7.914 1 96.31 303 GLU B C 1
ATOM 5195 O O . GLU B 1 303 ? 7.984 34.125 6.73 1 96.31 303 GLU B O 1
ATOM 5200 N N . THR B 1 304 ? 7.668 33.781 8.867 1 97.69 304 THR B N 1
ATOM 5201 C CA . THR B 1 304 ? 6.812 32.625 8.641 1 97.69 304 THR B CA 1
ATOM 5202 C C . THR B 1 304 ? 5.5 32.781 9.406 1 97.69 304 THR B C 1
ATOM 5204 O O . THR B 1 304 ? 5.496 33.156 10.578 1 97.69 304 THR B O 1
ATOM 5207 N N . GLY B 1 305 ? 4.398 32.531 8.727 1 96.56 305 GLY B N 1
ATOM 5208 C CA . GLY B 1 305 ? 3.08 32.562 9.336 1 96.56 305 GLY B CA 1
ATOM 5209 C C . GLY B 1 305 ? 2.619 31.219 9.852 1 96.56 305 GLY B C 1
ATOM 5210 O O . GLY B 1 305 ? 3.43 30.406 10.305 1 96.56 305 GLY B O 1
ATOM 5211 N N . HIS B 1 306 ? 1.26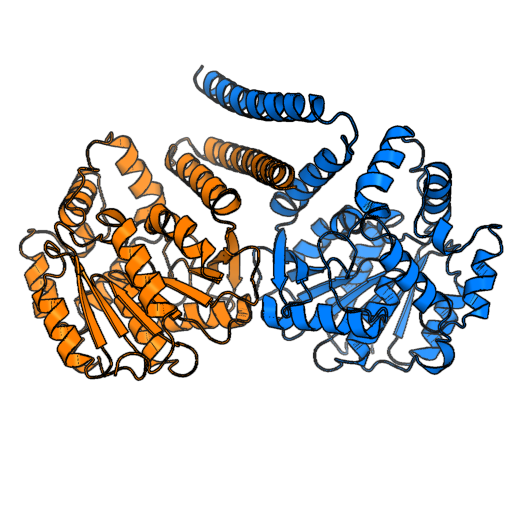9 31 9.953 1 95.31 306 HIS B N 1
ATOM 5212 C CA . HIS B 1 306 ? 0.652 29.781 10.469 1 95.31 306 HIS B CA 1
ATOM 5213 C C . HIS B 1 306 ? 1 28.578 9.602 1 95.31 306 HIS B C 1
ATOM 5215 O O . HIS B 1 306 ? 1.258 27.484 10.117 1 95.31 306 HIS B O 1
ATOM 5221 N N . ALA B 1 307 ? 1.021 28.844 8.305 1 96.44 307 ALA B N 1
ATOM 5222 C CA . ALA B 1 307 ? 1.293 27.781 7.332 1 96.44 307 ALA B CA 1
ATOM 5223 C C . ALA B 1 307 ? 2.791 27.656 7.066 1 96.44 307 ALA B C 1
ATOM 5225 O O . ALA B 1 307 ? 3.25 27.875 5.945 1 96.44 307 ALA B O 1
ATOM 5226 N N . ALA B 1 308 ? 3.477 27.172 8.023 1 97.69 308 ALA B N 1
ATOM 5227 C CA . ALA B 1 308 ? 4.926 27.016 7.914 1 97.69 308 ALA B CA 1
ATOM 5228 C C . ALA B 1 308 ? 5.293 26.062 6.777 1 97.69 308 ALA B C 1
ATOM 5230 O O . ALA B 1 308 ? 6.344 26.219 6.152 1 97.69 308 ALA B O 1
ATOM 5231 N N . ASN B 1 309 ? 4.371 25.062 6.477 1 97.56 309 ASN B N 1
ATOM 5232 C CA . ASN B 1 309 ? 4.598 24.109 5.406 1 97.56 309 ASN B CA 1
ATOM 5233 C C . ASN B 1 309 ? 4.613 24.781 4.039 1 97.56 309 ASN B C 1
ATOM 5235 O O . ASN B 1 309 ? 5.176 24.234 3.082 1 97.56 309 ASN B O 1
ATOM 5239 N N . VAL B 1 310 ? 4.023 25.953 3.965 1 96.25 310 VAL B N 1
ATOM 5240 C CA . VAL B 1 310 ? 3.965 26.703 2.709 1 96.25 310 VAL B CA 1
ATOM 5241 C C . VAL B 1 310 ? 4.98 27.844 2.738 1 96.25 310 VAL B C 1
ATOM 5243 O O . VAL B 1 310 ? 5.746 28.031 1.789 1 96.25 310 VAL B O 1
ATOM 5246 N N . ASP B 1 311 ? 5.098 28.562 3.846 1 97.19 311 ASP B N 1
ATOM 5247 C CA . ASP B 1 311 ? 5.934 29.75 3.98 1 97.19 311 ASP B CA 1
ATOM 5248 C C . ASP B 1 311 ? 7.414 29.391 3.998 1 97.19 311 ASP B C 1
ATOM 5250 O O . ASP B 1 311 ? 8.25 30.109 3.451 1 97.19 311 ASP B O 1
ATOM 5254 N N . SER B 1 312 ? 7.711 28.344 4.645 1 97.75 312 SER B N 1
ATOM 5255 C CA . SER B 1 312 ? 9.109 27.969 4.871 1 97.75 312 SER B CA 1
ATOM 5256 C C . SER B 1 312 ? 9.305 26.469 4.727 1 97.75 312 SER B C 1
ATOM 5258 O O . SER B 1 312 ? 9.836 25.812 5.633 1 97.75 312 SER B O 1
ATOM 5260 N N . PRO B 1 313 ? 8.984 25.953 3.553 1 97.94 313 PRO B N 1
ATOM 5261 C CA . PRO B 1 313 ? 9.031 24.5 3.367 1 97.94 313 PRO B CA 1
ATOM 5262 C C . PRO B 1 313 ? 10.438 23.938 3.529 1 97.94 313 PRO B C 1
ATOM 5264 O O . PRO B 1 313 ? 10.602 22.859 4.109 1 97.94 313 PRO B O 1
ATOM 5267 N N . ARG B 1 314 ? 11.445 24.578 3.018 1 97.94 314 ARG B N 1
ATOM 5268 C CA . ARG B 1 314 ? 12.812 24.078 3.1 1 97.94 314 ARG B CA 1
ATOM 5269 C C . ARG B 1 314 ? 13.281 23.984 4.547 1 97.94 314 ARG B C 1
ATOM 5271 O O . ARG B 1 314 ? 13.797 22.953 4.98 1 97.94 314 ARG B O 1
ATOM 5278 N N . GLU B 1 315 ? 13.094 25.078 5.262 1 98.38 315 GLU B N 1
ATOM 5279 C CA . GLU B 1 315 ? 13.5 25.109 6.66 1 98.38 315 GLU B CA 1
ATOM 5280 C C . GLU B 1 315 ? 12.75 24.078 7.48 1 98.38 315 GLU B C 1
ATOM 5282 O O . GLU B 1 315 ? 13.344 23.375 8.305 1 98.38 315 GLU B O 1
ATOM 5287 N N . LEU B 1 316 ? 11.469 23.984 7.289 1 98.81 316 LEU B N 1
ATOM 5288 C CA . LEU B 1 316 ? 10.648 23.016 8.016 1 98.81 316 LEU B CA 1
ATOM 5289 C C . LEU B 1 316 ? 11.094 21.594 7.727 1 98.81 316 LEU B C 1
ATOM 5291 O O . LEU B 1 316 ? 11.242 20.781 8.648 1 98.81 316 LEU B O 1
ATOM 5295 N N . ASN B 1 317 ? 11.32 21.266 6.445 1 98.81 317 ASN B N 1
ATOM 5296 C CA . ASN B 1 317 ? 11.781 19.938 6.066 1 98.81 317 ASN B CA 1
ATOM 5297 C C . ASN B 1 317 ? 13.109 19.594 6.738 1 98.81 317 ASN B C 1
ATOM 5299 O O . ASN B 1 317 ? 13.281 18.484 7.246 1 98.81 317 ASN B O 1
ATOM 5303 N N . GLU B 1 318 ? 13.992 20.531 6.703 1 98.56 318 GLU B N 1
ATOM 5304 C CA . GLU B 1 318 ? 15.305 20.297 7.309 1 98.56 318 GLU B CA 1
ATOM 5305 C C . GLU B 1 318 ? 15.18 20.047 8.805 1 98.56 318 GLU B C 1
ATOM 5307 O O . GLU B 1 318 ? 15.867 19.172 9.352 1 98.56 318 GLU B O 1
ATOM 5312 N N . LEU B 1 319 ? 14.359 20.797 9.477 1 98.62 319 LEU B N 1
ATOM 5313 C CA . LEU B 1 319 ? 14.148 20.625 10.906 1 98.62 319 LEU B CA 1
ATOM 5314 C C . LEU B 1 319 ? 13.57 19.234 11.203 1 98.62 319 LEU B C 1
ATOM 5316 O O . LEU B 1 319 ? 14.008 18.562 12.141 1 98.62 319 LEU B O 1
ATOM 5320 N N . ILE B 1 320 ? 12.602 18.812 10.469 1 98.75 320 ILE B N 1
ATOM 5321 C CA . ILE B 1 320 ? 11.961 17.516 10.664 1 98.75 320 ILE B CA 1
ATOM 5322 C C . ILE B 1 320 ? 12.984 16.391 10.484 1 98.75 320 ILE B C 1
ATOM 5324 O O . ILE B 1 320 ? 13.102 15.516 11.336 1 98.75 320 ILE B O 1
ATOM 5328 N N . ILE B 1 321 ? 13.727 16.453 9.391 1 98.81 321 ILE B N 1
ATOM 5329 C CA . ILE B 1 321 ? 14.688 15.414 9.055 1 98.81 321 ILE B CA 1
ATOM 5330 C C . ILE B 1 321 ? 15.766 15.336 10.141 1 98.81 321 ILE B C 1
ATOM 5332 O O . ILE B 1 321 ? 16.047 14.266 10.68 1 98.81 321 ILE B O 1
ATOM 5336 N N . SER B 1 322 ? 16.328 16.5 10.492 1 98.25 322 SER B N 1
ATOM 5337 C CA . SER B 1 322 ? 17.422 16.531 11.469 1 98.25 322 SER B CA 1
ATOM 5338 C C . SER B 1 322 ? 16.953 16.047 12.836 1 98.25 322 SER B C 1
ATOM 5340 O O . SER B 1 322 ? 17.656 15.297 13.508 1 98.25 322 SER B O 1
ATOM 5342 N N . PHE B 1 323 ? 15.828 16.406 13.273 1 98.56 323 PHE B N 1
ATOM 5343 C CA . PHE B 1 323 ? 15.312 16.062 14.594 1 98.56 323 PHE B CA 1
ATOM 5344 C C . PHE B 1 323 ? 15.008 14.562 14.672 1 98.56 323 PHE B C 1
ATOM 5346 O O . PHE B 1 323 ? 15.406 13.898 15.625 1 98.56 323 PHE B O 1
ATOM 5353 N N . ILE B 1 324 ? 14.258 14.039 13.664 1 98.38 324 ILE B N 1
ATOM 5354 C CA . ILE B 1 324 ? 13.773 12.664 13.719 1 98.38 324 ILE B CA 1
ATOM 5355 C C . ILE B 1 324 ? 14.953 11.703 13.547 1 98.38 324 ILE B C 1
ATOM 5357 O O . ILE B 1 324 ? 14.984 10.641 14.172 1 98.38 324 ILE B O 1
ATOM 5361 N N . LEU B 1 325 ? 15.906 12.039 12.742 1 97.38 325 LEU B N 1
ATOM 5362 C CA . LEU B 1 325 ? 17 11.117 12.453 1 97.38 325 LEU B CA 1
ATOM 5363 C C . LEU B 1 325 ? 18.109 11.25 13.492 1 97.38 325 LEU B C 1
ATOM 5365 O O . LEU B 1 325 ? 19.047 10.445 13.516 1 97.38 325 LEU B O 1
ATOM 5369 N N . GLU B 1 326 ? 17.969 12.219 14.227 1 92.19 326 GLU B N 1
ATOM 5370 C CA . GLU B 1 326 ? 18.969 12.383 15.289 1 92.19 326 GLU B CA 1
ATOM 5371 C C . GLU B 1 326 ? 18.938 11.211 16.266 1 92.19 326 GLU B C 1
ATOM 5373 O O . GLU B 1 326 ? 17.859 10.766 16.672 1 92.19 326 GLU B O 1
ATOM 5378 N N . LYS B 1 327 ? 20.094 10.5 16.656 1 78 327 LYS B N 1
ATOM 5379 C CA . LYS B 1 327 ? 20.203 9.398 17.609 1 78 327 LYS B CA 1
ATOM 5380 C C . LYS B 1 327 ? 19.953 9.883 19.031 1 78 327 LYS B C 1
ATOM 5382 O O . LYS B 1 327 ? 20.328 11.008 19.391 1 78 327 LYS B O 1
ATOM 5387 N N . PRO B 1 328 ? 19.344 8.875 19.797 1 68.75 328 PRO B N 1
ATOM 5388 C CA . PRO B 1 328 ? 19.109 9.227 21.203 1 68.75 328 PRO B CA 1
ATOM 5389 C C . PRO B 1 328 ? 20.422 9.445 21.969 1 68.75 328 PRO B C 1
ATOM 5391 O O . PRO B 1 328 ? 21.406 8.742 21.734 1 68.75 328 PRO B O 1
ATOM 5394 N N . GLY B 1 329 ? 20.766 10.57 22.75 1 58.78 329 GLY B N 1
ATOM 5395 C CA . GLY B 1 329 ? 21.891 10.789 23.625 1 58.78 329 GLY B CA 1
ATOM 5396 C C . GLY B 1 329 ? 22.844 11.859 23.125 1 58.78 329 GLY B C 1
ATOM 5397 O O . GLY B 1 329 ? 23.812 12.195 23.797 1 58.78 329 GLY B O 1
ATOM 5398 N N . THR B 1 330 ? 23.016 11.938 21.938 1 40.91 330 THR B N 1
ATOM 5399 C CA . THR B 1 330 ? 24.062 12.852 21.516 1 40.91 330 THR B CA 1
ATOM 5400 C C . THR B 1 330 ? 23.812 14.258 22.047 1 40.91 330 THR B C 1
ATOM 5402 O O . THR B 1 330 ? 24.609 15.164 21.828 1 40.91 330 THR B O 1
ATOM 5405 N N . ARG B 1 331 ? 22.828 14.805 22.375 1 42.25 331 ARG B N 1
ATOM 5406 C CA . ARG B 1 331 ? 22.812 16.156 22.922 1 42.25 331 ARG B CA 1
ATOM 5407 C C . ARG B 1 331 ? 23.156 16.125 24.422 1 42.25 331 ARG B C 1
ATOM 5409 O O . ARG B 1 331 ? 22.375 15.664 25.234 1 42.25 331 ARG B O 1
ATOM 5416 N N . ALA B 1 332 ? 24.438 15.797 24.922 1 33.28 332 ALA B N 1
ATOM 5417 C CA . ALA B 1 332 ? 25.016 16.234 26.188 1 33.28 332 ALA B CA 1
ATOM 5418 C C . ALA B 1 332 ? 25.203 17.75 26.203 1 33.28 332 ALA B C 1
ATOM 5420 O O . ALA B 1 332 ? 25.625 18.344 25.203 1 33.28 332 ALA B O 1
#

Foldseek 3Di:
DVVVVVCVVVVVVVVVVVVVLVVVLVVPPPAQNVVVVVVVVLQCCCVPQLQWDKDWDDLDPFWIKIKIWRVDADPQAAEEEEFEAFAAWQSVLQVLQRNLVSVRHGYIYITFALFDPIHGPDPDLDLLVSLVVSVSCCCVPPVQQAYEYEYAALRLRNQLSNCVVCVPRYAEYEYEQYQAQAFLVVLVVLCVVPVDDPLCQRLPDALVSVLVNCPQFWQQDRPSPDDRSVVVNRSRVTSPRSVVSSSVNVVVVSHDGNNVPRAAGPHQYEYEYECAASNQHCVSVVSVQVRHPDRYYYHYDYSGYRSCCPRPVPVVSVVVSCVVPPDPPPPD/DPVVLLVVLQVVLVVVLVVLLVVVVVVPPPAQNVVSNVVSVLQSCCVRQLQWDKDWDDLDPFWIKIKIWRVDADPQAAEEEEAEAFAAWQSVLQVLQRNLVSVRHGYIYITFALFDPIHGPDPDLDLLVSLVVSVSCCCVPPVQQAHEYEYAALRLRNQLSNCVVCVPRYAEYEYEQYQAQAFLVVLVVLCVVPVDDPLCQRLPDALVSVLVNCCQFWQQDRPSPDDRSVVVNRSRVTSPRSVVSSSVNVVVVSHDGNNVPRAAGPHQYEYEYECAASNRHCVSVVSVQVRHPDRYYYDYDYSGYSSCCPRPVPVVSVVVSCVVPPDPPPPD

Nearest PDB structures (foldseek):
  7ots-assembly2_B  TM=8.596E-01  e=1.563E-18  Homo sapiens
  5jz9-assembly1_A  TM=7.701E-01  e=1.384E-18  Mycobacterium tuberculosis CDC1551
  2wue-assembly1_A  TM=7.625E-01  e=2.121E-18  Mycobacterium tuberculosis H37Rv
  4uhe-assembly1_A  TM=7.655E-01  e=6.960E-16  Thermogutta terrifontis
  4f0j-assembly1_A  TM=7.428E-01  e=7.980E-15  Pseudomonas aeruginosa PAO1

InterPro domains:
  IPR000073 Alpha/beta hydrolase fold-1 [PF00561] (78-312)
  IPR000073 Alpha/beta hydrolase fold-1 [PR00111] (104-119)
  IPR000073 Alpha/beta hydrolase fold-1 [PR00111] (163-176)
  IPR000073 Alpha/beta hydrolase fold-1 [PR00111] (269-283)
  IPR029058 Alpha/Beta hydrolase fold [G3DSA:3.40.50.1820] (61-324)
  IPR029058 Alpha/Beta hydrolase fold [SSF53474] (46-324)
  IPR052370 Meta-cleavage pathway hydrolase [PTHR43139] (39-326)

Solvent-accessible surface area (backbone atoms only — not comparable to full-atom values): 33651 Å² total; per-residue (Å²): 118,72,68,56,52,56,49,47,51,52,46,43,51,51,45,49,53,46,47,50,51,53,51,49,54,66,67,48,78,90,60,63,67,60,46,62,53,52,52,44,52,49,47,46,46,36,38,74,68,31,42,28,39,71,37,32,30,34,79,43,99,49,33,36,42,26,29,38,27,40,29,58,36,50,62,91,29,57,41,34,36,43,36,47,43,77,58,61,31,38,68,72,65,36,61,66,42,43,51,66,50,39,75,62,26,27,38,38,36,38,25,54,74,50,24,66,78,8,36,57,74,67,83,79,53,51,47,59,56,50,21,50,52,51,51,49,44,38,29,54,45,35,29,48,69,54,29,29,39,40,16,26,30,61,12,21,45,21,46,50,38,36,40,63,78,32,58,86,31,33,58,37,38,35,39,27,43,37,64,61,50,38,38,25,64,60,55,48,56,51,40,56,77,62,84,53,58,64,54,48,43,62,51,32,84,45,47,66,35,40,42,49,41,49,60,52,25,32,58,66,56,83,82,64,85,56,64,63,66,57,44,47,19,44,31,60,65,37,43,53,45,51,37,70,62,49,44,48,36,52,50,46,65,47,61,36,60,25,59,80,67,59,64,56,51,95,35,51,32,38,36,38,35,21,68,55,12,59,72,52,36,59,68,51,54,54,53,37,46,65,52,30,51,84,44,52,48,81,45,77,36,78,75,10,5,44,37,36,60,70,42,35,29,68,63,50,49,51,51,51,52,54,60,70,68,48,68,91,73,71,86,120,127,70,59,62,58,50,51,52,40,48,53,51,37,50,54,52,40,48,52,52,46,51,57,45,55,73,52,31,88,88,47,56,66,60,47,63,52,50,51,39,52,51,46,37,45,34,37,59,68,32,41,26,40,71,37,32,29,34,77,44,98,51,32,36,42,26,30,38,29,38,28,57,35,48,62,91,29,58,40,36,34,43,35,45,44,75,58,60,32,36,69,72,65,36,62,66,43,44,50,67,49,40,75,60,25,29,38,38,35,39,24,54,75,48,25,66,80,7,38,58,74,67,83,80,53,48,45,59,55,50,20,50,52,52,53,48,44,38,31,54,47,34,28,49,70,54,30,28,38,39,16,27,30,60,12,22,45,22,45,50,38,36,41,62,78,32,57,87,31,32,58,37,37,34,38,28,42,39,64,61,48,38,38,25,66,61,52,49,55,50,39,56,77,62,83,53,60,64,55,47,44,62,50,30,86,45,47,67,36,40,42,49,40,48,60,54,25,32,58,66,55,82,82,65,86,56,64,61,66,59,42,46,19,44,30,60,65,37,43,55,45,50,38,72,61,48,44,47,35,51,50,45,63,48,62,36,61,25,58,80,70,59,65,57,52,96,35,50,32,38,38,39,36,22,69,55,12,59,70,52,36,60,68,50,54,55,52,36,48,65,52,29,49,83,45,51,47,81,44,76,37,79,74,11,4,44,35,35,60,72,43,36,28,69,62,50,48,51,51,52,52,54,59,69,68,50,66,91,71,71,84,122

pLDDT: mean 88.01, std 16.16, range [32.75, 98.94]

Organism: NCBI:txid171969